Protein AF-A0A540WI00-F1 (afdb_monomer_lite)

Foldseek 3Di:
DDDDDDDDDDPPDPDDPPPDPPPDPPPLPVVLLVLLVVLVVLCVVPNLLRSLQSLLVSLVPDDQQVQVSLLSSLVSNLVSLLRSLQVLQVCQVVLNAADPVGHNLQNNLVSQLSSLLSHALNSLLSNLQSNLNNHALALGSHVNLVSLQVCLVVRVLSSQSNLQSVLQNNVVVVSVNVSVNSCVRYHRADNCALDHVPDFQLPFQEQPACFDPVSVSVCVVVVGQEYEFEWDADPVGAIGGDDPDPDDTHGPLNVLSNCNSRRGAYEYEYDPPVCVPPVPVLLVVLLVSLVSNLSSVRAQLSAEYADEPVSLLSNLVSCPVNSQAHEYEYEQDDAAQDLVSLVVCLVVQVSNPPYAYEYEYECVRDVPPALVSLCSNDDPRYAYEYEYDLQPPPQCDADPVSLVVSSVVCVVSPHGHHYHYDHRPVCVVVVVVVVVVVVPVVPPPPPPPDDDDDDDDDD

pLDDT: mean 83.49, std 20.42, range [25.48, 98.75]

Secondary structure (DSSP, 8-state):
--PPP-PPPS-------------------HHHHHHHHHHHHHHHHHHHHHHHHHHHHHHHTS-TT-HHHHHHHHHHHHHHHHHHHHHHHHHHHTT-PPBTTB-HHHHHHHHHHHHHTT--HHHHHHHHHHHHHHS-S-S--THHHHHHHHHHHH-HHHHHHHHHHHHHHHHHTT-HHHHHHHTTT-PPP-TT-SS-TT--GGG--EETTTTBHHHHHHHHHTT-SEEEEEEEE-TTSSEEE-SS-SSPBPBHHHHHHHHHHHT-EEEEEE--GGGTT-HHHHHHHHHHHHHHHHHHT--GGGEEEEE-TTTHHHHHHHHTTS-TT-EEEEEPPSS---HHHHHHHHHHHHHTTTS-EEEEEEHHHHTT--HHHHHHT-BTTEEEEEE--TT-SS-S--SHHHHHHHHHHHHHTT--S-EE----HHHHHHHHHHHHHHSSSSSSSSSSSSS--------

Structure (mmCIF, N/CA/C/O backbone):
data_AF-A0A540WI00-F1
#
_entry.id   AF-A0A540WI00-F1
#
loop_
_atom_site.group_PDB
_atom_site.id
_atom_site.type_symbol
_atom_site.label_atom_id
_atom_site.label_alt_id
_atom_site.label_comp_id
_atom_site.label_asym_id
_atom_site.label_entity_id
_atom_site.label_seq_id
_atom_site.pdbx_PDB_ins_code
_atom_site.Cartn_x
_atom_site.Cartn_y
_atom_site.Cartn_z
_atom_site.occupancy
_atom_site.B_iso_or_equiv
_atom_site.auth_seq_id
_atom_site.auth_comp_id
_atom_site.auth_asym_id
_atom_site.auth_atom_id
_atom_site.pdbx_PDB_model_num
ATOM 1 N N . MET A 1 1 ? -63.192 1.403 -39.084 1.00 46.97 1 MET A N 1
ATOM 2 C CA . MET A 1 1 ? -63.214 0.588 -37.853 1.00 46.97 1 MET A CA 1
ATOM 3 C C . MET A 1 1 ? -62.316 -0.616 -38.066 1.00 46.97 1 MET A C 1
ATOM 5 O O . MET A 1 1 ? -62.674 -1.455 -38.875 1.00 46.97 1 MET A O 1
ATOM 9 N N . GLN A 1 2 ? -61.159 -0.640 -37.407 1.00 38.47 2 GLN A N 1
ATOM 10 C CA . GLN A 1 2 ? -60.363 -1.809 -37.001 1.00 38.47 2 GLN A CA 1
ATOM 11 C C . GLN A 1 2 ? -59.087 -1.228 -36.376 1.00 38.47 2 GLN A C 1
ATOM 13 O O . GLN A 1 2 ? -58.386 -0.449 -37.016 1.00 38.47 2 GLN A O 1
ATOM 18 N N . GLY A 1 3 ? -58.907 -1.467 -35.076 1.00 36.22 3 GLY A N 1
ATOM 19 C CA . GLY A 1 3 ? -57.822 -0.899 -34.275 1.00 36.22 3 GLY A CA 1
ATOM 20 C C . GLY A 1 3 ? -56.477 -1.594 -34.520 1.00 36.22 3 GLY A C 1
ATOM 21 O O . GLY A 1 3 ? -56.452 -2.686 -35.087 1.00 36.22 3 GLY A O 1
ATOM 22 N N . PRO A 1 4 ? -55.362 -0.976 -34.095 1.00 45.66 4 PRO A N 1
ATOM 23 C CA . PRO A 1 4 ? -54.032 -1.530 -34.302 1.00 45.66 4 PRO A CA 1
ATOM 24 C C . PRO A 1 4 ? -53.764 -2.706 -33.354 1.00 45.66 4 PRO A C 1
ATOM 26 O O . PRO A 1 4 ? -53.904 -2.608 -32.135 1.00 45.66 4 PRO A O 1
ATOM 29 N N . THR A 1 5 ? -53.375 -3.829 -33.948 1.00 42.53 5 THR A N 1
ATOM 30 C CA . THR A 1 5 ? -52.966 -5.072 -33.295 1.00 42.53 5 THR A CA 1
ATOM 31 C C . THR A 1 5 ? -51.516 -5.011 -32.815 1.00 42.53 5 THR A C 1
ATOM 33 O O . THR A 1 5 ? -50.623 -4.740 -33.611 1.00 42.53 5 THR A O 1
ATOM 36 N N . GLY A 1 6 ? -51.303 -5.380 -31.548 1.00 38.12 6 GLY A N 1
ATOM 37 C CA . GLY A 1 6 ? -50.107 -6.097 -31.087 1.00 38.12 6 GLY A CA 1
ATOM 38 C C . GLY A 1 6 ? -48.890 -5.255 -30.704 1.00 38.12 6 GLY A C 1
ATOM 39 O O . GLY A 1 6 ? -47.996 -5.044 -31.515 1.00 38.12 6 GLY A O 1
ATOM 40 N N . MET A 1 7 ? -48.808 -4.869 -29.427 1.00 36.50 7 MET A N 1
ATOM 41 C CA . MET A 1 7 ? -47.529 -4.560 -28.777 1.00 36.50 7 MET A CA 1
ATOM 42 C C . MET A 1 7 ? -46.694 -5.848 -28.615 1.00 36.50 7 MET A C 1
ATOM 44 O O . MET A 1 7 ? -47.276 -6.878 -28.268 1.00 36.50 7 MET A O 1
ATOM 48 N N . PRO A 1 8 ? -45.359 -5.816 -28.796 1.00 39.31 8 PRO A N 1
ATOM 49 C CA . PRO A 1 8 ? -44.499 -6.963 -28.517 1.00 39.31 8 PRO A CA 1
ATOM 50 C C . PRO A 1 8 ? -44.425 -7.239 -27.012 1.00 39.31 8 PRO A C 1
ATOM 52 O O . PRO A 1 8 ? -44.138 -6.346 -26.211 1.00 39.31 8 PRO A O 1
ATOM 55 N N . THR A 1 9 ? -44.695 -8.484 -26.631 1.00 38.28 9 THR A N 1
ATOM 56 C CA . THR A 1 9 ? -44.561 -8.994 -25.265 1.00 38.28 9 THR A CA 1
ATOM 57 C C . THR A 1 9 ? -43.098 -9.202 -24.885 1.00 38.28 9 THR A C 1
ATOM 59 O O . THR A 1 9 ? -42.236 -9.503 -25.705 1.00 38.28 9 THR A O 1
ATOM 62 N N . ARG A 1 10 ? -42.837 -9.009 -23.597 1.00 37.47 10 ARG A N 1
ATOM 63 C CA . ARG A 1 10 ? -41.542 -8.804 -22.951 1.00 37.47 10 ARG A CA 1
ATOM 64 C C . ARG A 1 10 ? -40.787 -10.117 -22.671 1.00 37.47 10 ARG A C 1
ATOM 66 O O . ARG A 1 10 ? -40.321 -10.281 -21.555 1.00 37.47 10 ARG A O 1
ATOM 73 N N . ASP A 1 11 ? -40.666 -11.011 -23.656 1.00 35.88 11 ASP A N 1
ATOM 74 C CA . ASP A 1 11 ? -40.094 -12.364 -23.468 1.00 35.88 11 ASP A CA 1
ATOM 75 C C . ASP A 1 11 ? -39.203 -12.858 -24.634 1.00 35.88 11 ASP A C 1
ATOM 77 O O . ASP A 1 11 ? -39.211 -14.032 -24.990 1.00 35.88 11 ASP A O 1
ATOM 81 N N . GLU A 1 12 ? -38.368 -11.990 -25.212 1.00 35.84 12 GLU A N 1
ATOM 82 C CA . GLU A 1 12 ? -37.282 -12.411 -26.121 1.00 35.84 12 GLU A CA 1
ATOM 83 C C . GLU A 1 12 ? -35.923 -11.849 -25.680 1.00 35.84 12 GLU A C 1
ATOM 85 O O . GLU A 1 12 ? -35.265 -11.102 -26.389 1.00 35.84 12 GLU A O 1
ATOM 90 N N . PHE A 1 13 ? -35.496 -12.218 -24.472 1.00 31.72 13 PHE A N 1
ATOM 91 C CA . PHE A 1 13 ? -34.082 -12.244 -24.073 1.00 31.72 13 PHE A CA 1
ATOM 92 C C . PHE A 1 13 ? -33.863 -13.426 -23.120 1.00 31.72 13 PHE A C 1
ATOM 94 O O . PHE A 1 13 ? -33.485 -13.268 -21.963 1.00 31.72 13 PHE A O 1
ATOM 101 N N . VAL A 1 14 ? -34.115 -14.642 -23.608 1.00 30.47 14 VAL A N 1
ATOM 102 C CA . VAL A 1 14 ? -33.544 -15.844 -22.991 1.00 30.47 14 VAL A CA 1
ATOM 103 C C . VAL A 1 14 ? -32.175 -16.052 -23.626 1.00 30.47 14 VAL A C 1
ATOM 105 O O . VAL A 1 14 ? -32.020 -16.762 -24.617 1.00 30.47 14 VAL A O 1
ATOM 108 N N . THR A 1 15 ? -31.164 -15.383 -23.078 1.00 33.03 15 THR A N 1
ATOM 109 C CA . THR A 1 15 ? -29.785 -15.829 -23.259 1.00 33.03 15 THR A CA 1
ATOM 110 C C . THR A 1 15 ? -29.642 -17.175 -22.555 1.00 33.03 15 THR A C 1
ATOM 112 O O . THR A 1 15 ? -30.018 -17.344 -21.396 1.00 33.03 15 THR A O 1
ATOM 115 N N . ALA A 1 16 ? -29.143 -18.162 -23.296 1.00 29.83 16 ALA A N 1
ATOM 116 C CA . ALA A 1 16 ? -28.814 -19.481 -22.782 1.00 29.83 16 ALA A CA 1
ATOM 117 C C . ALA A 1 16 ? -27.985 -19.374 -21.484 1.00 29.83 16 ALA A C 1
ATOM 119 O O . ALA A 1 16 ? -27.128 -18.488 -21.396 1.00 29.83 16 ALA A O 1
ATOM 120 N N . PRO A 1 17 ? -28.175 -20.271 -20.496 1.00 32.41 17 PRO A N 1
ATOM 121 C CA . PRO A 1 17 ? -27.313 -20.317 -19.327 1.00 32.41 17 PRO A CA 1
ATOM 122 C C . PRO A 1 17 ? -25.920 -20.741 -19.792 1.00 32.41 17 PRO A C 1
ATOM 124 O O . PRO A 1 17 ? -25.625 -21.922 -19.989 1.00 32.41 17 PRO A O 1
ATOM 127 N N . GLY A 1 18 ? -25.060 -19.752 -20.017 1.00 30.23 18 GLY A N 1
ATOM 128 C CA . GLY A 1 18 ? -23.637 -19.976 -20.152 1.00 30.23 18 GLY A CA 1
ATOM 129 C C . GLY A 1 18 ? -23.166 -20.673 -18.885 1.00 30.23 18 GLY A C 1
ATOM 130 O O . GLY A 1 18 ? -23.400 -20.185 -17.780 1.00 30.23 18 GLY A O 1
ATOM 131 N N . LYS A 1 19 ? -22.516 -21.827 -19.049 1.00 33.41 19 LYS A N 1
ATOM 132 C CA . LYS A 1 19 ? -21.678 -22.435 -18.017 1.00 33.41 19 LYS A CA 1
ATOM 133 C C . LYS A 1 19 ? -20.563 -21.444 -17.674 1.00 33.41 19 LYS A C 1
ATOM 135 O O . LYS A 1 19 ? -19.465 -21.526 -18.216 1.00 33.41 19 LYS A O 1
ATOM 140 N N . GLY A 1 20 ? -20.862 -20.484 -16.805 1.00 33.16 20 GLY A N 1
ATOM 141 C CA . GLY A 1 20 ? -19.842 -19.808 -16.023 1.00 33.16 20 GLY A CA 1
ATOM 142 C C . GLY A 1 20 ? -19.121 -20.848 -15.164 1.00 33.16 20 GLY A C 1
ATOM 143 O O . GLY A 1 20 ? -19.687 -21.918 -14.903 1.00 33.16 20 GLY A O 1
ATOM 144 N N . PRO A 1 21 ? -17.872 -20.588 -14.746 1.00 32.50 21 PRO A N 1
ATOM 145 C CA . PRO A 1 21 ? -17.224 -21.441 -13.767 1.00 32.50 21 PRO A CA 1
ATOM 146 C C . PRO A 1 21 ? -18.174 -21.570 -12.580 1.00 32.50 21 PRO A C 1
ATOM 148 O O . PRO A 1 21 ? -18.643 -20.579 -12.025 1.00 32.50 21 PRO A O 1
ATOM 151 N N . ASN A 1 22 ? -18.514 -22.814 -12.274 1.00 31.47 22 ASN A N 1
ATOM 152 C CA . ASN A 1 22 ? -19.294 -23.193 -11.117 1.00 31.47 22 ASN A CA 1
ATOM 153 C C . ASN A 1 22 ? -18.442 -22.795 -9.903 1.00 31.47 22 ASN A C 1
ATOM 155 O O . ASN A 1 22 ? -17.573 -23.558 -9.483 1.00 31.47 22 ASN A O 1
ATOM 159 N N . ILE A 1 23 ? -18.590 -21.555 -9.427 1.00 33.53 23 ILE A N 1
ATOM 160 C CA . ILE A 1 23 ? -18.010 -21.124 -8.161 1.00 33.53 23 ILE A CA 1
ATOM 161 C C . ILE A 1 23 ? -18.810 -21.907 -7.133 1.00 33.53 23 ILE A C 1
ATOM 163 O O . ILE A 1 23 ? -19.952 -21.569 -6.819 1.00 33.53 23 ILE A O 1
ATOM 167 N N . LEU A 1 24 ? -18.243 -23.039 -6.716 1.00 32.25 24 LEU A N 1
ATOM 168 C CA . LEU A 1 24 ? -18.708 -23.787 -5.559 1.00 32.25 24 LEU A CA 1
ATOM 169 C C . LEU A 1 24 ? -18.968 -22.783 -4.423 1.00 32.25 24 LEU A C 1
ATOM 171 O O . LEU A 1 24 ? -18.258 -21.773 -4.358 1.00 32.25 24 LEU A O 1
ATOM 175 N N . PRO A 1 25 ? -19.957 -23.022 -3.542 1.00 39.66 25 PRO A N 1
ATOM 176 C CA . PRO A 1 25 ? -20.084 -22.235 -2.322 1.00 39.66 25 PRO A CA 1
ATOM 177 C C . PRO A 1 25 ? -18.690 -22.145 -1.710 1.00 39.66 25 PRO A C 1
ATOM 179 O O . PRO A 1 25 ? -18.067 -23.191 -1.524 1.00 39.66 25 PRO A O 1
ATOM 182 N N . LEU A 1 26 ? -18.164 -20.928 -1.518 1.00 43.06 26 LEU A N 1
ATOM 183 C CA . LEU A 1 26 ? -16.909 -20.750 -0.798 1.00 43.06 26 LEU A CA 1
ATOM 184 C C . LEU A 1 26 ? -17.046 -21.576 0.477 1.00 43.06 26 LEU A C 1
ATOM 186 O O . LEU A 1 26 ? -17.949 -21.299 1.270 1.00 43.06 26 LEU A O 1
ATOM 190 N N . ASP A 1 27 ? -16.218 -22.612 0.625 1.00 46.62 27 ASP A N 1
ATOM 191 C CA . ASP A 1 27 ? -16.088 -23.335 1.880 1.00 46.62 27 ASP A CA 1
ATOM 192 C C . ASP A 1 27 ? -15.774 -22.273 2.931 1.00 46.62 27 ASP A C 1
ATOM 194 O O . ASP A 1 27 ? -14.666 -21.738 2.981 1.00 46.62 27 ASP A O 1
ATOM 198 N N . ILE A 1 28 ? -16.792 -21.895 3.707 1.00 51.41 28 ILE A N 1
ATOM 199 C CA . ILE A 1 28 ? -16.649 -20.991 4.842 1.00 51.41 28 ILE A CA 1
ATOM 200 C C . ILE A 1 28 ? -15.613 -21.677 5.721 1.00 51.41 28 ILE A C 1
ATOM 202 O O . ILE A 1 28 ? -15.912 -22.777 6.195 1.00 51.41 28 ILE A O 1
ATOM 206 N N . PRO A 1 29 ? -14.409 -21.113 5.934 1.00 61.94 29 PRO A N 1
ATOM 207 C CA . PRO A 1 29 ? -13.392 -21.817 6.690 1.00 61.94 29 PRO A CA 1
ATOM 208 C C . PRO A 1 29 ? -13.970 -22.087 8.085 1.00 61.94 29 PRO A C 1
ATOM 210 O O . PRO A 1 29 ? -14.237 -21.118 8.806 1.00 61.94 29 PRO A O 1
ATOM 213 N N . PRO A 1 30 ? -14.166 -23.354 8.510 1.00 78.94 30 PRO A N 1
ATOM 214 C CA . PRO A 1 30 ? -14.727 -23.669 9.831 1.00 78.94 30 PRO A CA 1
ATOM 215 C C . PRO A 1 30 ? -13.966 -22.968 10.970 1.00 78.94 30 PRO A C 1
ATOM 217 O O . PRO A 1 30 ? -14.515 -22.645 12.023 1.00 78.94 30 PRO A O 1
ATOM 220 N N . LEU A 1 31 ? -12.696 -22.661 10.700 1.00 90.00 31 LEU A N 1
ATOM 221 C CA . LEU A 1 31 ? -11.796 -21.904 11.548 1.00 90.00 31 LEU A CA 1
ATOM 222 C C . LEU A 1 31 ? -12.263 -20.465 11.831 1.00 90.00 31 LEU A C 1
ATOM 224 O O . LEU A 1 31 ? -12.242 -20.048 12.985 1.00 90.00 31 LEU A O 1
ATOM 228 N N . ALA A 1 32 ? -12.706 -19.705 10.822 1.00 92.19 32 ALA A N 1
ATOM 229 C CA . ALA A 1 32 ? -13.109 -18.305 11.004 1.00 92.19 32 ALA A CA 1
ATOM 230 C C . ALA A 1 32 ? -14.346 -18.191 11.909 1.00 92.19 32 ALA A C 1
ATOM 232 O O . ALA A 1 32 ? -14.413 -17.313 12.768 1.00 92.19 32 ALA A O 1
ATOM 233 N N . GLN A 1 33 ? -15.289 -19.131 11.785 1.00 92.94 33 GLN A N 1
ATOM 234 C CA . GLN A 1 33 ? -16.465 -19.203 12.652 1.00 92.94 33 GLN A CA 1
ATOM 235 C C . GLN A 1 33 ? -16.086 -19.525 14.106 1.00 92.94 33 GLN A C 1
ATOM 237 O O . GLN A 1 33 ? -16.548 -18.856 15.031 1.00 92.94 33 GLN A O 1
ATOM 242 N N . GLN A 1 34 ? -15.212 -20.515 14.320 1.00 95.12 34 GLN A N 1
ATOM 243 C CA . GLN A 1 34 ? -14.706 -20.841 15.656 1.00 95.12 34 GLN A CA 1
ATOM 244 C C . GLN A 1 34 ? -13.971 -19.647 16.283 1.00 95.12 34 GLN A C 1
ATOM 246 O O . GLN A 1 34 ? -14.128 -19.357 17.468 1.00 95.12 34 GLN A O 1
ATOM 251 N N . HIS A 1 35 ? -13.170 -18.941 15.492 1.00 97.38 35 HIS A N 1
ATOM 252 C CA . HIS A 1 35 ? -12.405 -17.782 15.933 1.00 97.38 35 HIS A CA 1
ATOM 253 C C . HIS A 1 35 ? -13.292 -16.571 16.246 1.00 97.38 35 HIS A C 1
ATOM 255 O O . HIS A 1 35 ? -13.077 -15.922 17.268 1.00 97.38 35 HIS A O 1
ATOM 261 N N . ALA A 1 36 ? -14.352 -16.330 15.472 1.00 97.94 36 ALA A N 1
ATOM 262 C CA . ALA A 1 36 ? -15.355 -15.317 15.801 1.00 97.94 36 ALA A CA 1
ATOM 263 C C . ALA A 1 36 ? -16.043 -15.605 17.149 1.00 97.94 36 ALA A C 1
ATOM 265 O O . ALA A 1 36 ? -16.245 -14.692 17.953 1.00 97.94 36 ALA A O 1
ATOM 266 N N . GLN A 1 37 ? -16.322 -16.880 17.454 1.00 97.94 37 GLN A N 1
ATOM 267 C CA . GLN A 1 37 ? -16.851 -17.268 18.764 1.00 97.94 37 GLN A CA 1
ATOM 268 C C . GLN A 1 37 ? -15.859 -16.949 19.893 1.00 97.94 37 GLN A C 1
ATOM 270 O O . GLN A 1 37 ? -16.265 -16.397 20.912 1.00 97.94 37 GLN A O 1
ATOM 275 N N . GLN A 1 38 ? -14.559 -17.202 19.705 1.00 98.38 38 GLN A N 1
ATOM 276 C CA . GLN A 1 38 ? -13.539 -16.838 20.701 1.00 98.38 38 GLN A CA 1
ATOM 277 C C . GLN A 1 38 ? -13.487 -15.326 20.961 1.00 98.38 38 GLN A C 1
ATOM 279 O O . GLN A 1 38 ? -13.306 -14.909 22.105 1.00 98.38 38 GLN A O 1
ATOM 284 N N . VAL A 1 39 ? -13.667 -14.496 19.928 1.00 98.62 39 VAL A N 1
ATOM 285 C CA . VAL A 1 39 ? -13.737 -13.036 20.097 1.00 98.62 39 VAL A CA 1
ATOM 286 C C . VAL A 1 39 ? -14.992 -12.629 20.875 1.00 98.62 39 VAL A C 1
ATOM 288 O O . VAL A 1 39 ? -14.917 -11.789 21.774 1.00 98.62 39 VAL A O 1
ATOM 291 N N . SER A 1 40 ? -16.133 -13.261 20.590 1.00 98.56 40 SER A N 1
ATOM 292 C CA . SER A 1 40 ? -17.374 -13.056 21.347 1.00 98.56 40 SER A CA 1
ATOM 293 C C . SER A 1 40 ? -17.216 -13.434 22.826 1.00 98.56 40 SER A C 1
ATOM 295 O O . SER A 1 40 ? -17.630 -12.691 23.717 1.00 98.56 40 SER A O 1
ATOM 297 N N . ASP A 1 41 ? -16.563 -14.559 23.114 1.00 98.56 41 ASP A N 1
ATOM 298 C CA . ASP A 1 41 ? -16.288 -15.030 24.476 1.00 98.56 41 ASP A CA 1
ATOM 299 C C . ASP A 1 41 ? -15.350 -14.071 25.224 1.00 98.56 41 ASP A C 1
ATOM 301 O O . ASP A 1 41 ? -15.576 -13.747 26.396 1.00 98.56 41 ASP A O 1
ATOM 305 N N . ALA A 1 42 ? -14.334 -13.550 24.531 1.00 98.62 42 ALA A N 1
ATOM 306 C CA . ALA A 1 42 ? -13.440 -12.532 25.068 1.00 98.62 42 ALA A CA 1
ATOM 307 C C . ALA A 1 42 ? -14.194 -11.230 25.396 1.00 98.62 42 ALA A C 1
ATOM 309 O O . ALA A 1 42 ? -13.984 -10.659 26.467 1.00 98.62 42 ALA A O 1
ATOM 310 N N . TYR A 1 43 ? -15.140 -10.798 24.551 1.00 98.62 43 TYR A N 1
ATOM 311 C CA . TYR A 1 43 ? -15.992 -9.643 24.861 1.00 98.62 43 TYR A CA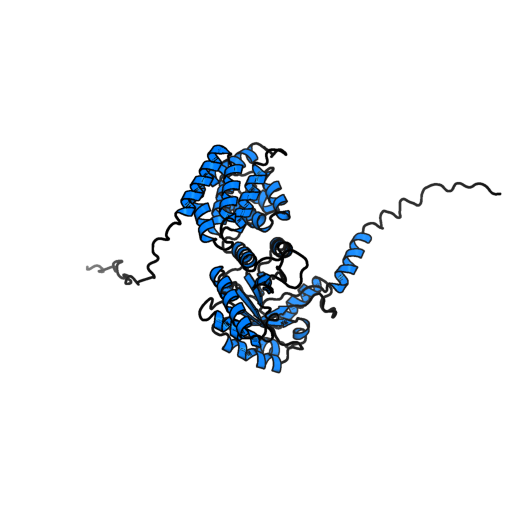 1
ATOM 312 C C . TYR A 1 43 ? -16.825 -9.862 26.128 1.00 98.62 43 TYR A C 1
ATOM 314 O O . TYR A 1 43 ? -16.858 -9.007 27.011 1.00 98.62 43 TYR A O 1
ATOM 322 N N . ARG A 1 44 ? -17.455 -11.035 26.265 1.00 98.38 44 ARG A N 1
ATOM 323 C CA . ARG A 1 44 ? -18.292 -11.362 27.433 1.00 98.38 44 ARG A CA 1
ATOM 324 C C . ARG A 1 44 ? -17.523 -11.350 28.754 1.00 98.38 44 ARG A C 1
ATOM 326 O O . ARG A 1 44 ? -18.119 -11.106 29.799 1.00 98.38 44 ARG A O 1
ATOM 333 N N . THR A 1 45 ? -16.223 -11.625 28.717 1.00 96.88 45 THR A N 1
ATOM 334 C CA . THR A 1 45 ? -15.382 -11.742 29.917 1.00 96.88 45 THR A CA 1
ATOM 335 C C . THR A 1 45 ? -14.589 -10.477 30.233 1.00 96.88 45 THR A C 1
ATOM 337 O O . THR A 1 45 ? -14.386 -10.177 31.408 1.00 96.88 45 THR A O 1
ATOM 340 N N . GLY A 1 46 ? -14.156 -9.723 29.219 1.00 96.56 46 GLY A N 1
ATOM 341 C CA . GLY A 1 46 ? -13.267 -8.571 29.397 1.00 96.56 46 GLY A CA 1
ATOM 342 C C . GLY A 1 46 ? -13.622 -7.325 28.582 1.00 96.56 46 GLY A C 1
ATOM 343 O O . GLY A 1 46 ? -12.808 -6.402 28.520 1.00 96.56 46 GLY A O 1
ATOM 344 N N . GLY A 1 47 ? -14.807 -7.280 27.966 1.00 97.81 47 GLY A N 1
ATOM 345 C CA . GLY A 1 47 ? -15.317 -6.127 27.220 1.00 97.81 47 GLY A CA 1
ATOM 346 C C . GLY A 1 47 ? -14.537 -5.817 25.941 1.00 97.81 47 GLY A C 1
ATOM 347 O O . GLY A 1 47 ? -13.865 -6.684 25.368 1.00 97.81 47 GLY A O 1
ATOM 348 N N . ALA A 1 48 ? -14.619 -4.559 25.494 1.00 97.94 48 ALA A N 1
ATOM 349 C CA . ALA A 1 48 ? -14.041 -4.110 24.227 1.00 97.94 48 ALA A CA 1
ATOM 350 C C . ALA A 1 48 ? -12.547 -4.437 24.066 1.00 97.94 48 ALA A C 1
ATOM 352 O O . ALA A 1 48 ? -12.125 -4.951 23.025 1.00 97.94 48 ALA A O 1
ATOM 353 N N . LYS A 1 49 ? -11.755 -4.202 25.118 1.00 97.56 49 LYS A N 1
ATOM 354 C CA . LYS A 1 49 ? -10.311 -4.458 25.107 1.00 97.56 49 LYS A CA 1
ATOM 355 C C . LYS A 1 49 ? -9.998 -5.935 24.857 1.00 97.56 49 LYS A C 1
ATOM 357 O O . LYS A 1 49 ? -9.208 -6.251 23.977 1.00 97.56 49 LYS A O 1
ATOM 362 N N . ALA A 1 50 ? -10.623 -6.844 25.606 1.00 98.19 50 ALA A N 1
ATOM 363 C CA . ALA A 1 50 ? -10.343 -8.273 25.470 1.00 98.19 50 ALA A CA 1
ATOM 364 C C . ALA A 1 50 ? -10.762 -8.815 24.094 1.00 98.19 50 ALA A C 1
ATOM 366 O O . ALA A 1 50 ? -10.019 -9.584 23.487 1.00 98.19 50 ALA A O 1
ATOM 367 N N . ALA A 1 51 ? -11.913 -8.377 23.576 1.00 98.69 51 ALA A N 1
ATOM 368 C CA . ALA A 1 51 ? -12.399 -8.789 22.261 1.00 98.69 51 ALA A CA 1
ATOM 369 C C . ALA A 1 51 ? -11.448 -8.375 21.130 1.00 98.69 51 ALA A C 1
ATOM 371 O O . ALA A 1 51 ? -11.071 -9.190 20.290 1.00 98.69 51 ALA A O 1
ATOM 372 N N . THR A 1 52 ? -11.029 -7.110 21.124 1.00 98.56 52 THR A N 1
ATOM 373 C CA . THR A 1 52 ? -10.152 -6.565 20.080 1.00 98.56 52 THR A CA 1
ATOM 374 C C . THR A 1 52 ? -8.739 -7.136 20.158 1.00 98.56 52 THR A C 1
ATOM 376 O O . THR A 1 52 ? -8.193 -7.507 19.122 1.00 98.56 52 THR A O 1
ATOM 379 N N . THR A 1 53 ? -8.181 -7.319 21.363 1.00 98.31 53 THR A N 1
ATOM 380 C CA . THR A 1 53 ? -6.912 -8.049 21.550 1.00 98.31 53 THR A CA 1
ATOM 381 C C . THR A 1 53 ? -7.019 -9.474 21.011 1.00 98.31 53 THR A C 1
ATOM 383 O O . THR A 1 53 ? -6.157 -9.906 20.250 1.00 98.31 53 THR A O 1
ATOM 386 N N . LYS A 1 54 ? -8.110 -10.191 21.316 1.00 98.62 54 LYS A N 1
ATOM 387 C CA . LYS A 1 54 ? -8.292 -11.555 20.812 1.00 98.62 54 LYS A CA 1
ATOM 388 C C . LYS A 1 54 ? -8.399 -11.600 19.288 1.00 98.62 54 LYS A C 1
ATOM 390 O O . LYS A 1 54 ? -7.814 -12.480 18.661 1.00 98.62 54 LYS A O 1
ATOM 395 N N . LEU A 1 55 ? -9.113 -10.649 18.685 1.00 98.50 55 LEU A N 1
ATOM 396 C CA . LEU A 1 55 ? -9.202 -10.528 17.230 1.00 98.50 55 LEU A CA 1
ATOM 397 C C . LEU A 1 55 ? -7.817 -10.299 16.606 1.00 98.50 55 LEU A C 1
ATOM 399 O O . LEU A 1 55 ? -7.462 -10.985 15.650 1.00 98.50 55 LEU A O 1
ATOM 403 N N . GLN A 1 56 ? -7.016 -9.394 17.176 1.00 97.88 56 GLN A N 1
ATOM 404 C CA . GLN A 1 56 ? -5.645 -9.137 16.733 1.00 97.88 56 GLN A CA 1
ATOM 405 C C . GLN A 1 56 ? -4.766 -10.391 16.818 1.00 97.88 56 GLN A C 1
ATOM 407 O O . GLN A 1 56 ? -4.113 -10.726 15.832 1.00 97.88 56 GLN A O 1
ATOM 412 N N . GLU A 1 57 ? -4.769 -11.105 17.948 1.00 97.56 57 GLU A N 1
ATOM 413 C CA . GLU A 1 57 ? -3.999 -12.348 18.125 1.00 97.56 57 GLU A CA 1
ATOM 414 C C . GLU A 1 57 ? -4.326 -13.380 17.037 1.00 97.56 57 GLU A C 1
ATOM 416 O O . GLU A 1 57 ? -3.432 -13.977 16.437 1.00 97.56 57 GLU A O 1
ATOM 421 N N . LEU A 1 58 ? -5.618 -13.575 16.758 1.00 96.62 58 LEU A N 1
ATOM 422 C CA . LEU A 1 58 ? -6.095 -14.553 15.779 1.00 96.62 58 LEU A CA 1
ATOM 423 C C . LEU A 1 58 ? -5.710 -14.179 14.344 1.00 96.62 58 LEU A C 1
ATOM 425 O O . LEU A 1 58 ? -5.427 -15.069 13.542 1.00 96.62 58 LEU A O 1
ATOM 429 N N . VAL A 1 59 ? -5.687 -12.882 14.028 1.00 94.75 59 VAL A N 1
ATOM 430 C CA . VAL A 1 59 ? -5.232 -12.354 12.734 1.00 94.75 59 VAL A CA 1
ATOM 431 C C . VAL A 1 59 ? -3.714 -12.477 12.590 1.00 94.75 59 VAL A C 1
ATOM 433 O O . VAL A 1 59 ? -3.231 -12.914 11.547 1.00 94.75 59 VAL A O 1
ATOM 436 N N . GLN A 1 60 ? -2.951 -12.149 13.635 1.00 91.81 60 GLN A N 1
ATOM 437 C CA . GLN A 1 60 ? -1.486 -12.241 13.633 1.00 91.81 60 GLN A CA 1
ATOM 438 C C . GLN A 1 60 ? -0.980 -13.684 13.554 1.00 91.81 60 GLN A C 1
ATOM 440 O O . GLN A 1 60 ? 0.097 -13.920 13.012 1.00 91.81 60 GLN A O 1
ATOM 445 N N . ALA A 1 61 ? -1.763 -14.649 14.042 1.00 91.00 61 ALA A N 1
ATOM 446 C CA . ALA A 1 61 ? -1.453 -16.069 13.921 1.00 91.00 61 ALA A CA 1
ATOM 447 C C . ALA A 1 61 ? -1.571 -16.613 12.481 1.00 91.00 61 ALA A C 1
ATOM 449 O O . ALA A 1 61 ? -1.123 -17.731 12.229 1.00 91.00 61 ALA A O 1
ATOM 450 N N . GLN A 1 62 ? -2.165 -15.862 11.543 1.00 87.94 62 GLN A N 1
ATOM 451 C CA . GLN A 1 62 ? -2.294 -16.282 10.145 1.00 87.94 62 GLN A CA 1
ATOM 452 C C . GLN A 1 62 ? -1.154 -15.765 9.252 1.00 87.94 62 GLN A C 1
ATOM 454 O O . GLN A 1 62 ? -0.579 -14.702 9.529 1.00 87.94 62 GLN A O 1
ATOM 459 N N . PRO A 1 63 ? -0.864 -16.449 8.125 1.00 81.38 63 PRO A N 1
ATOM 460 C CA . PRO A 1 63 ? 0.073 -15.964 7.113 1.00 81.38 63 PRO A CA 1
ATOM 461 C C . PRO A 1 63 ? -0.237 -14.535 6.641 1.00 81.38 63 PRO A C 1
ATOM 463 O O . PRO A 1 63 ? -1.402 -14.155 6.510 1.00 81.38 63 PRO A O 1
ATOM 466 N N . ALA A 1 64 ? 0.812 -13.751 6.350 1.00 71.56 64 ALA A N 1
ATOM 467 C CA . ALA A 1 64 ? 0.736 -12.319 6.021 1.00 71.56 64 ALA A CA 1
ATOM 468 C C . ALA A 1 64 ? -0.333 -11.960 4.972 1.00 71.56 64 ALA A C 1
ATOM 470 O O . ALA A 1 64 ? -1.025 -10.952 5.106 1.00 71.56 64 ALA A O 1
ATOM 471 N N . LEU A 1 65 ? -0.481 -12.814 3.958 1.00 69.38 65 LEU A N 1
ATOM 472 C CA . LEU A 1 65 ? -1.296 -12.573 2.769 1.00 69.38 65 LEU A CA 1
ATOM 473 C C . LEU A 1 65 ? -2.708 -13.179 2.823 1.00 69.38 65 LEU A C 1
ATOM 475 O O . LEU A 1 65 ? -3.443 -13.056 1.842 1.00 69.38 65 LEU A O 1
ATOM 479 N N . ASP A 1 66 ? -3.127 -13.784 3.941 1.00 82.62 66 ASP A N 1
ATOM 480 C CA . ASP A 1 66 ? -4.462 -14.392 4.060 1.00 82.62 66 ASP A CA 1
ATOM 481 C C . ASP A 1 66 ? -5.570 -13.358 4.350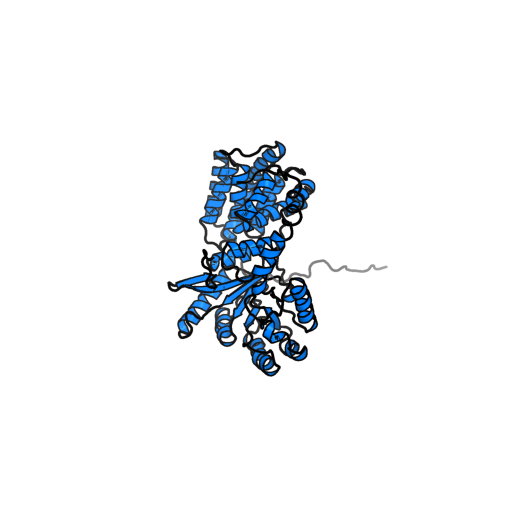 1.00 82.62 66 ASP A C 1
ATOM 483 O O . ASP A 1 66 ? -6.279 -13.388 5.356 1.00 82.62 66 ASP A O 1
ATOM 487 N N . THR A 1 67 ? -5.704 -12.385 3.448 1.00 82.50 67 THR A N 1
ATOM 488 C CA . THR A 1 67 ? -6.707 -11.315 3.531 1.00 82.50 67 THR A CA 1
ATOM 489 C C . THR A 1 67 ? -8.137 -11.866 3.504 1.00 82.50 67 THR A C 1
ATOM 491 O O . THR A 1 67 ? -9.031 -11.286 4.117 1.00 82.50 67 THR A O 1
ATOM 494 N N . ALA A 1 68 ? -8.360 -12.978 2.794 1.00 85.19 68 ALA A N 1
ATOM 495 C CA . ALA A 1 68 ? -9.675 -13.597 2.663 1.00 85.19 68 ALA A CA 1
ATOM 496 C C . ALA A 1 68 ? -10.169 -14.120 4.014 1.00 85.19 68 ALA A C 1
ATOM 498 O O . ALA A 1 68 ? -11.276 -13.783 4.434 1.00 85.19 68 ALA A O 1
ATOM 499 N N . TYR A 1 69 ? -9.319 -14.857 4.735 1.00 91.69 69 TYR A N 1
ATOM 500 C CA . TYR A 1 69 ? -9.622 -15.273 6.096 1.00 91.69 69 TYR A CA 1
ATOM 501 C C . TYR A 1 69 ? -9.861 -14.072 7.022 1.00 91.69 69 TYR A C 1
ATOM 503 O O . TYR A 1 69 ? -10.814 -14.085 7.799 1.00 91.69 69 TYR A O 1
ATOM 511 N N . VAL A 1 70 ? -9.024 -13.027 6.952 1.00 92.94 70 VAL A N 1
ATOM 512 C CA . VAL A 1 70 ? -9.149 -11.860 7.846 1.00 92.94 70 VAL A CA 1
ATOM 513 C C . VAL A 1 70 ? -10.478 -11.137 7.624 1.00 92.94 70 VAL A C 1
ATOM 515 O O . VAL A 1 70 ? -11.180 -10.849 8.593 1.00 92.94 70 VAL A O 1
ATOM 518 N N . ASN A 1 71 ? -10.862 -10.891 6.368 1.00 92.00 71 ASN A N 1
ATOM 519 C CA . ASN A 1 71 ? -12.153 -10.284 6.037 1.00 92.00 71 ASN A CA 1
ATOM 520 C C . ASN A 1 71 ? -13.319 -11.141 6.533 1.00 92.00 71 ASN A C 1
ATOM 522 O O . ASN A 1 71 ? -14.258 -10.615 7.127 1.00 92.00 71 ASN A O 1
ATOM 526 N N . GLU A 1 72 ? -13.241 -12.457 6.338 1.00 93.44 72 GLU A N 1
ATOM 527 C CA . GLU A 1 72 ? -14.286 -13.377 6.775 1.00 93.44 72 GLU A CA 1
ATOM 528 C C . GLU A 1 72 ? -14.410 -13.425 8.304 1.00 93.44 72 GLU A C 1
ATOM 530 O O . GLU A 1 72 ? -15.517 -13.379 8.843 1.00 93.44 72 GLU A O 1
ATOM 535 N N . LEU A 1 73 ? -13.286 -13.434 9.025 1.00 96.88 73 LEU A N 1
ATOM 536 C CA . LEU A 1 73 ? -13.272 -13.353 10.483 1.00 96.88 73 LEU A CA 1
ATOM 537 C C . LEU A 1 73 ? -13.899 -12.042 10.974 1.00 96.88 73 LEU A C 1
ATOM 539 O O . LEU A 1 73 ? -14.734 -12.074 11.879 1.00 96.88 73 LEU A O 1
ATOM 543 N N . ILE A 1 74 ? -13.538 -10.900 10.379 1.00 97.56 74 ILE A N 1
ATOM 544 C CA . ILE A 1 74 ? -14.133 -9.594 10.706 1.00 97.56 74 ILE A CA 1
ATOM 545 C C . ILE A 1 74 ? -15.646 -9.634 10.464 1.00 97.56 74 ILE A C 1
ATOM 547 O O . ILE A 1 74 ? -16.416 -9.286 11.359 1.00 97.56 74 ILE A O 1
ATOM 551 N N . ARG A 1 75 ? -16.079 -10.144 9.304 1.00 95.56 75 ARG A N 1
ATOM 552 C CA . ARG A 1 75 ? -17.495 -10.281 8.936 1.00 95.56 75 ARG A CA 1
ATOM 553 C C . ARG A 1 75 ? -18.273 -11.119 9.952 1.00 95.56 75 ARG A C 1
ATOM 555 O O . ARG A 1 75 ? -19.349 -10.715 10.386 1.00 95.56 75 ARG A O 1
ATOM 562 N N . MET A 1 76 ? -17.731 -12.266 10.361 1.00 96.75 76 MET A N 1
ATOM 563 C CA . MET A 1 76 ? -18.351 -13.138 11.367 1.00 96.75 76 MET A CA 1
ATOM 564 C C . MET A 1 76 ? -18.343 -12.517 12.774 1.00 96.75 76 MET A C 1
ATOM 566 O O . MET A 1 76 ? -19.237 -12.781 13.576 1.00 96.75 76 MET A O 1
ATOM 570 N N . THR A 1 77 ? -17.366 -11.659 13.069 1.00 98.06 77 THR A N 1
ATOM 571 C CA . THR A 1 77 ? -17.219 -10.962 14.359 1.00 98.06 77 THR A CA 1
ATOM 572 C C . THR A 1 77 ? -18.032 -9.659 14.420 1.00 98.06 77 THR A C 1
ATOM 574 O O . THR A 1 77 ? -18.075 -9.001 15.462 1.00 98.06 77 THR A O 1
ATOM 577 N N . GLN A 1 78 ? -18.733 -9.283 13.344 1.00 97.94 78 GLN A N 1
ATOM 578 C CA . GLN A 1 78 ? -19.422 -7.993 13.240 1.00 97.94 78 GLN A CA 1
ATOM 579 C C . GLN A 1 78 ? -20.371 -7.674 14.410 1.00 97.94 78 GLN A C 1
ATOM 581 O O . GLN A 1 78 ? -20.312 -6.545 14.903 1.00 97.94 78 GLN A O 1
ATOM 586 N N . PRO A 1 79 ? -21.191 -8.612 14.934 1.00 98.38 79 PRO A N 1
ATOM 587 C CA . PRO A 1 79 ? -22.037 -8.323 16.094 1.00 98.38 79 PRO A CA 1
ATOM 588 C C . PRO A 1 79 ? -21.237 -7.925 17.343 1.00 98.38 79 PRO A C 1
ATOM 590 O O . PRO A 1 79 ? -21.661 -7.059 18.106 1.00 98.38 79 PRO A O 1
ATOM 593 N N . THR A 1 80 ? -20.062 -8.526 17.554 1.00 98.75 80 THR A N 1
ATOM 594 C CA . THR A 1 80 ? -19.166 -8.169 18.661 1.00 98.75 80 THR A CA 1
ATOM 595 C C . THR A 1 80 ? -18.458 -6.842 18.396 1.00 98.75 80 THR A C 1
ATOM 597 O O . THR A 1 80 ? -18.363 -6.020 19.303 1.00 98.75 80 THR A O 1
ATOM 600 N N . LEU A 1 81 ? -18.028 -6.574 17.159 1.00 98.62 81 LEU A N 1
ATOM 601 C CA . LEU A 1 81 ? -17.437 -5.281 16.787 1.00 98.62 81 LEU A CA 1
ATOM 602 C C . LEU A 1 81 ? -18.423 -4.117 16.966 1.00 98.62 81 LEU A C 1
ATOM 604 O O . LEU A 1 81 ? -18.026 -3.050 17.422 1.00 98.62 81 LEU A O 1
ATOM 608 N N . GLN A 1 82 ? -19.713 -4.318 16.691 1.00 98.50 82 GLN A N 1
ATOM 609 C CA . GLN A 1 82 ? -20.751 -3.319 16.975 1.00 98.50 82 GLN A CA 1
ATOM 610 C C . GLN A 1 82 ? -20.859 -3.009 18.476 1.00 98.50 82 GLN A C 1
ATOM 612 O O . GLN A 1 82 ? -21.008 -1.848 18.856 1.00 98.50 82 GLN A O 1
ATOM 617 N N . GLN A 1 83 ? -20.740 -4.023 19.340 1.00 98.62 83 GLN A N 1
ATOM 618 C CA . GLN A 1 83 ? -20.734 -3.830 20.796 1.00 98.62 83 GLN A CA 1
ATOM 619 C C . GLN A 1 83 ? -19.470 -3.099 21.266 1.00 98.62 83 GLN A C 1
ATOM 621 O O . GLN A 1 83 ? -19.563 -2.185 22.084 1.00 98.62 83 GLN A O 1
ATOM 626 N N . VAL A 1 84 ? -18.306 -3.433 20.696 1.00 98.69 84 VAL A N 1
ATOM 627 C CA . VAL A 1 84 ? -17.047 -2.695 20.902 1.00 98.69 84 VAL A CA 1
ATOM 628 C C . VAL A 1 84 ? -17.224 -1.221 20.524 1.00 98.69 84 VAL A C 1
ATOM 630 O O . VAL A 1 84 ? -16.923 -0.342 21.329 1.00 98.69 84 VAL A O 1
ATOM 633 N N . GLY A 1 85 ? -17.750 -0.942 19.328 1.00 98.31 85 GLY A N 1
ATOM 634 C CA . GLY A 1 85 ? -18.000 0.417 18.852 1.00 98.31 85 GLY A CA 1
ATOM 635 C C . GLY A 1 85 ? -18.942 1.192 19.772 1.00 98.31 85 GLY A C 1
ATOM 636 O O . GLY A 1 85 ? -18.640 2.322 20.151 1.00 98.31 85 GLY A O 1
ATOM 637 N N . ALA A 1 86 ? -20.045 0.573 20.200 1.00 98.44 86 ALA A N 1
ATOM 638 C CA . ALA A 1 86 ? -20.983 1.173 21.147 1.00 98.44 86 ALA A CA 1
ATOM 639 C C . ALA A 1 86 ? -20.328 1.479 22.507 1.00 98.44 86 ALA A C 1
ATOM 641 O O . ALA A 1 86 ? -20.544 2.554 23.068 1.00 98.44 86 ALA A O 1
ATOM 642 N N . GLU A 1 87 ? -19.498 0.574 23.032 1.00 98.12 87 GLU A N 1
ATOM 643 C CA . GLU A 1 87 ? -18.771 0.784 24.288 1.00 98.12 87 GLU A CA 1
ATOM 644 C C . GLU A 1 87 ? -17.799 1.969 24.187 1.00 98.12 87 GLU A C 1
ATOM 646 O O . GLU A 1 87 ? -17.798 2.840 25.063 1.00 98.12 87 GLU A O 1
ATOM 651 N N . LEU A 1 88 ? -17.021 2.052 23.102 1.00 98.00 88 LEU A N 1
ATOM 652 C CA . LEU A 1 88 ? -16.125 3.182 22.846 1.00 98.00 88 LEU A CA 1
ATOM 653 C C . LEU A 1 88 ? -16.909 4.492 22.665 1.00 98.00 88 LEU A C 1
ATOM 655 O O . LEU A 1 88 ? -16.552 5.508 23.259 1.00 98.00 88 LEU A O 1
ATOM 659 N N . GLY A 1 89 ? -18.032 4.467 21.948 1.00 97.50 89 GLY A N 1
ATOM 660 C CA . GLY A 1 89 ? -18.915 5.622 21.776 1.00 97.50 89 GLY A CA 1
ATOM 661 C C . GLY A 1 89 ? -19.525 6.147 23.080 1.00 97.50 89 GLY A C 1
ATOM 662 O O . GLY A 1 89 ? -19.619 7.362 23.285 1.00 97.50 89 GLY A O 1
ATOM 663 N N . VAL A 1 90 ? -19.880 5.256 24.012 1.00 97.38 90 VAL A N 1
ATOM 664 C CA . VAL A 1 90 ? -20.315 5.639 25.366 1.00 97.38 90 VAL A CA 1
ATOM 665 C C . VAL A 1 90 ? -19.184 6.317 26.135 1.00 97.38 90 VAL A C 1
ATOM 667 O O . VAL A 1 90 ? -19.449 7.262 26.877 1.00 97.38 90 VAL A O 1
ATOM 670 N N . ARG A 1 91 ? -17.934 5.863 25.974 1.00 96.44 91 ARG A N 1
ATOM 671 C CA . ARG A 1 91 ? -16.777 6.509 26.612 1.00 96.44 91 ARG A CA 1
ATOM 672 C C . ARG A 1 91 ? -16.560 7.920 26.076 1.00 96.44 91 ARG A C 1
ATOM 674 O O . ARG A 1 91 ? -16.407 8.823 26.889 1.00 96.44 91 ARG A O 1
ATOM 681 N N . VAL A 1 92 ? -16.648 8.116 24.758 1.00 96.44 92 VAL A N 1
ATOM 682 C CA . VAL A 1 92 ? -16.606 9.451 24.135 1.00 96.44 92 VAL A CA 1
ATOM 683 C C . VAL A 1 92 ? -17.726 10.338 24.678 1.00 96.44 92 VAL A C 1
ATOM 685 O O . VAL A 1 92 ? -17.478 11.435 25.159 1.00 96.44 92 VAL A O 1
ATOM 688 N N . SER A 1 93 ? -18.964 9.836 24.696 1.00 95.06 93 SER A N 1
ATOM 689 C CA . SER A 1 93 ? -20.133 10.614 25.138 1.00 95.06 93 SER A CA 1
ATOM 690 C C . SER A 1 93 ? -20.107 10.986 26.627 1.00 95.06 93 SER A C 1
ATOM 692 O O . SER A 1 93 ? -20.823 11.892 27.046 1.00 95.06 93 SER A O 1
ATOM 694 N N . LYS A 1 94 ? -19.334 10.258 27.439 1.00 95.31 94 LYS A N 1
ATOM 695 C CA . LYS A 1 94 ? -19.179 10.482 28.883 1.00 95.31 94 LYS A CA 1
ATOM 696 C C . LYS A 1 94 ? -17.842 11.125 29.247 1.00 95.31 94 LYS A C 1
ATOM 698 O O . LYS A 1 94 ? -17.536 11.160 30.435 1.00 95.31 94 LYS A O 1
ATOM 703 N N . ASP A 1 95 ? -17.065 11.565 28.256 1.00 91.44 95 ASP A N 1
ATOM 704 C CA . ASP A 1 95 ? -15.747 12.176 28.458 1.00 91.44 95 ASP A CA 1
ATOM 705 C C . ASP A 1 95 ? -14.828 11.291 29.326 1.00 91.44 95 ASP A C 1
ATOM 707 O O . ASP A 1 95 ? -14.199 11.718 30.292 1.00 91.44 95 ASP A O 1
ATOM 711 N N . LYS A 1 96 ? -14.862 9.974 29.065 1.00 92.19 96 LYS A N 1
ATOM 712 C CA . LYS A 1 96 ? -14.168 8.975 29.881 1.00 92.19 96 LYS A CA 1
ATOM 713 C C . LYS A 1 96 ? -12.832 8.587 29.262 1.00 92.19 96 LYS A C 1
ATOM 715 O O . LYS A 1 96 ? -12.776 7.727 28.377 1.00 92.19 96 LYS A O 1
ATOM 720 N N . ASP A 1 97 ? -11.771 9.099 29.864 1.00 91.25 97 ASP A N 1
ATOM 721 C CA . ASP A 1 97 ? -10.401 8.757 29.497 1.00 91.25 97 ASP A CA 1
ATOM 722 C C . ASP A 1 97 ? -9.932 7.430 30.085 1.00 91.25 97 ASP A C 1
ATOM 724 O O . ASP A 1 97 ? -10.459 6.875 31.063 1.00 91.25 97 ASP A O 1
ATOM 728 N N . ASP A 1 98 ? -8.928 6.868 29.434 1.00 92.44 98 ASP A N 1
ATOM 729 C CA . ASP A 1 98 ? -8.149 5.767 29.951 1.00 92.44 98 ASP A CA 1
ATOM 730 C C . ASP A 1 98 ? -7.302 6.217 31.140 1.00 92.44 98 ASP A C 1
ATOM 732 O O . ASP A 1 98 ? -6.750 7.313 31.199 1.00 92.44 98 ASP A O 1
ATOM 736 N N . SER A 1 99 ? -7.127 5.304 32.091 1.00 87.31 99 SER A N 1
ATOM 737 C CA . SER A 1 99 ? -6.142 5.489 33.157 1.00 87.31 99 SER A CA 1
ATOM 738 C C . SER A 1 99 ? -4.836 4.794 32.782 1.00 87.31 99 SER A C 1
ATOM 740 O O . SER A 1 99 ? -4.828 3.860 31.979 1.00 87.31 99 SER A O 1
ATOM 742 N N . LYS A 1 100 ? -3.729 5.132 33.459 1.00 78.69 100 LYS A N 1
ATOM 743 C CA . LYS A 1 100 ? -2.437 4.437 33.276 1.00 78.69 100 LYS A CA 1
ATOM 744 C C . LYS A 1 100 ? -2.534 2.906 33.393 1.00 78.69 100 LYS A C 1
ATOM 746 O O . LYS A 1 100 ? -1.746 2.208 32.766 1.00 78.69 100 LYS A O 1
ATOM 751 N N . LYS A 1 101 ? -3.480 2.390 34.190 1.00 80.00 101 LYS A N 1
ATOM 752 C CA . LYS A 1 101 ? -3.677 0.950 34.443 1.00 80.00 101 LYS A CA 1
ATOM 753 C C . LYS A 1 101 ? -4.791 0.318 33.602 1.00 80.00 101 LYS A C 1
ATOM 755 O O . LYS A 1 101 ? -4.922 -0.900 33.614 1.00 80.00 101 LYS A O 1
ATOM 760 N N . ASN A 1 102 ? -5.606 1.115 32.910 1.00 82.81 102 ASN A N 1
ATOM 761 C CA . ASN A 1 102 ? -6.752 0.624 32.151 1.00 82.81 102 ASN A CA 1
ATOM 762 C C . ASN A 1 102 ? -6.929 1.438 30.864 1.00 82.81 102 ASN A C 1
ATOM 764 O O . ASN A 1 102 ? -7.579 2.484 30.887 1.00 82.81 102 ASN A O 1
ATOM 768 N N . GLY A 1 103 ? -6.304 0.948 29.791 1.00 91.06 103 GLY A N 1
ATOM 769 C CA . GLY A 1 103 ? -6.305 1.531 28.452 1.00 91.06 103 GLY A CA 1
ATOM 770 C C . GLY A 1 103 ? -7.393 0.950 27.555 1.00 91.06 103 GLY A C 1
ATOM 771 O O . GLY A 1 103 ? -7.059 0.289 26.584 1.00 91.06 103 GLY A O 1
ATOM 772 N N . ILE A 1 104 ? -8.679 1.095 27.882 1.00 95.75 104 ILE A N 1
ATOM 773 C CA . ILE A 1 104 ? -9.733 0.463 27.068 1.00 95.75 104 ILE A CA 1
ATOM 774 C C . ILE A 1 104 ? -9.775 1.092 25.677 1.00 95.75 104 ILE A C 1
ATOM 776 O O . ILE A 1 104 ? -9.745 0.356 24.694 1.00 95.75 104 ILE A O 1
ATOM 780 N N . THR A 1 105 ? -9.825 2.424 25.589 1.00 96.69 105 THR A N 1
ATOM 781 C CA . THR A 1 105 ? -9.877 3.127 24.300 1.00 96.69 105 THR A CA 1
ATOM 782 C C . THR A 1 105 ? -8.592 2.872 23.518 1.00 96.69 105 THR A C 1
ATOM 784 O O . THR A 1 105 ? -8.631 2.365 22.396 1.00 96.69 105 THR A O 1
ATOM 787 N N . ARG A 1 106 ? -7.444 3.137 24.147 1.00 95.94 106 ARG A N 1
ATOM 788 C CA . ARG A 1 106 ? -6.122 3.000 23.5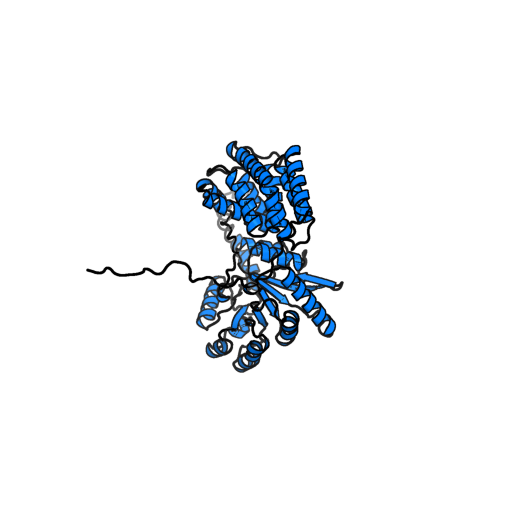41 1.00 95.94 106 ARG A CA 1
ATOM 789 C C . ARG A 1 106 ? -5.835 1.584 23.071 1.00 95.94 106 ARG A C 1
ATOM 791 O O . ARG A 1 106 ? -5.431 1.398 21.927 1.00 95.94 106 ARG A O 1
ATOM 798 N N . ASP A 1 107 ? -6.001 0.591 23.935 1.00 96.31 107 ASP A N 1
ATOM 799 C CA . ASP A 1 107 ? -5.590 -0.774 23.615 1.00 96.31 107 ASP A CA 1
ATOM 800 C C . ASP A 1 107 ? -6.549 -1.388 22.577 1.00 96.31 107 ASP A C 1
ATOM 802 O O . ASP A 1 107 ? -6.098 -2.113 21.692 1.00 96.31 107 ASP A O 1
ATOM 806 N N . SER A 1 108 ? -7.842 -1.023 22.607 1.00 97.94 108 SER A N 1
ATOM 807 C CA . SER A 1 108 ? -8.803 -1.482 21.593 1.00 97.94 108 SER A CA 1
ATOM 808 C C . SER A 1 108 ? -8.507 -0.908 20.211 1.00 97.94 108 SER A C 1
ATOM 810 O O . SER A 1 108 ? -8.500 -1.648 19.230 1.00 97.94 108 SER A O 1
ATOM 812 N N . LEU A 1 109 ? -8.232 0.398 20.119 1.00 97.88 109 LEU A N 1
ATOM 813 C CA . LEU A 1 109 ? -7.914 1.042 18.844 1.00 97.88 109 LEU A CA 1
ATOM 814 C C . LEU A 1 109 ? -6.574 0.562 18.276 1.00 97.88 109 LEU A C 1
ATOM 816 O O . LEU A 1 109 ? -6.499 0.307 17.079 1.00 97.88 109 LEU A O 1
ATOM 820 N N . ASN A 1 110 ? -5.558 0.338 19.118 1.00 96.31 110 ASN A N 1
ATOM 821 C CA . ASN A 1 110 ? -4.288 -0.258 18.679 1.00 96.31 110 ASN A CA 1
ATOM 822 C C . ASN A 1 110 ? -4.477 -1.662 18.098 1.00 96.31 110 ASN A C 1
ATOM 824 O O . ASN A 1 110 ? -3.912 -1.980 17.049 1.00 96.31 110 ASN A O 1
ATOM 828 N N . ALA A 1 111 ? -5.289 -2.494 18.753 1.00 97.44 111 ALA A N 1
ATOM 829 C CA . ALA A 1 111 ? -5.575 -3.837 18.273 1.00 97.44 111 ALA A CA 1
ATOM 830 C C . ALA A 1 111 ? -6.364 -3.814 16.953 1.00 97.44 111 ALA A C 1
ATOM 832 O O . ALA A 1 111 ? -5.995 -4.504 16.004 1.00 97.44 111 ALA A O 1
ATOM 833 N N . LEU A 1 112 ? -7.397 -2.969 16.849 1.00 98.19 112 LEU A N 1
ATOM 834 C CA . LEU A 1 112 ? -8.172 -2.798 15.615 1.00 98.19 112 LEU A CA 1
ATOM 835 C C . LEU A 1 112 ? -7.331 -2.221 14.470 1.00 98.19 112 LEU A C 1
ATOM 837 O O . LEU A 1 112 ? -7.508 -2.637 13.329 1.00 98.19 112 LEU A O 1
ATOM 841 N N . ALA A 1 113 ? -6.395 -1.315 14.758 1.00 96.31 113 ALA A N 1
ATOM 842 C CA . ALA A 1 113 ? -5.485 -0.753 13.766 1.00 96.31 113 ALA A CA 1
ATOM 843 C C . ALA A 1 113 ? -4.567 -1.841 13.192 1.00 96.31 113 ALA A C 1
ATOM 845 O O . ALA A 1 113 ? -4.437 -1.958 11.978 1.00 96.31 113 ALA A O 1
ATOM 846 N N . ALA A 1 114 ? -4.003 -2.703 14.045 1.00 93.94 114 ALA A N 1
ATOM 847 C CA . ALA A 1 114 ? -3.211 -3.851 13.599 1.00 93.94 114 ALA A CA 1
ATOM 848 C C . ALA A 1 114 ? -4.033 -4.867 12.782 1.00 93.94 114 ALA A C 1
ATOM 850 O O . ALA A 1 114 ? -3.512 -5.481 11.853 1.00 93.94 114 ALA A O 1
ATOM 851 N N . VAL A 1 115 ? -5.321 -5.037 13.099 1.00 95.94 115 VAL A N 1
ATOM 852 C CA . VAL A 1 115 ? -6.237 -5.856 12.291 1.00 95.94 115 VAL A CA 1
ATOM 853 C C . VAL A 1 115 ? -6.514 -5.191 10.938 1.00 95.94 115 VAL A C 1
ATOM 855 O O . VAL A 1 115 ? -6.493 -5.875 9.915 1.00 95.94 115 VAL A O 1
ATOM 858 N N . ALA A 1 116 ? -6.716 -3.871 10.905 1.00 94.38 116 ALA A N 1
ATOM 859 C CA . ALA A 1 116 ? -6.971 -3.114 9.681 1.00 94.38 116 ALA A CA 1
ATOM 860 C C . ALA A 1 116 ? -5.813 -3.215 8.671 1.00 94.38 116 ALA A C 1
ATOM 862 O O . ALA A 1 116 ? -6.078 -3.332 7.477 1.00 94.38 116 ALA A O 1
ATOM 863 N N . GLU A 1 117 ? -4.554 -3.268 9.131 1.00 90.94 117 GLU A N 1
ATOM 864 C CA . GLU A 1 117 ? -3.379 -3.503 8.265 1.00 90.94 117 GLU A CA 1
ATOM 865 C C . GLU A 1 117 ? -3.431 -4.820 7.485 1.00 90.94 117 GLU A C 1
ATOM 867 O O . GLU A 1 117 ? -2.821 -4.952 6.427 1.00 90.94 117 GLU A O 1
ATOM 872 N N . ARG A 1 118 ? -4.122 -5.819 8.034 1.00 89.25 118 ARG A N 1
ATOM 873 C CA . ARG A 1 118 ? -4.219 -7.171 7.474 1.00 89.25 118 ARG A CA 1
ATOM 874 C C . ARG A 1 118 ? -5.535 -7.400 6.737 1.00 89.25 118 ARG A C 1
ATOM 876 O O . ARG A 1 118 ? -5.661 -8.373 5.992 1.00 89.25 118 ARG A O 1
ATOM 883 N N . ALA A 1 119 ? -6.506 -6.522 6.958 1.00 90.44 119 ALA A N 1
ATOM 884 C CA . ALA A 1 119 ? -7.808 -6.557 6.325 1.00 90.44 119 ALA A CA 1
ATOM 885 C C . ALA A 1 119 ? -7.740 -6.002 4.898 1.00 90.44 119 ALA A C 1
ATOM 887 O O . ALA A 1 119 ? -6.994 -5.070 4.598 1.00 90.44 119 ALA A O 1
ATOM 888 N N . GLY A 1 120 ? -8.562 -6.566 4.019 1.00 86.12 120 GLY A N 1
ATOM 889 C CA . GLY A 1 120 ? -8.849 -5.974 2.720 1.00 86.12 120 GLY A CA 1
ATOM 890 C C . GLY A 1 120 ? -9.929 -4.897 2.839 1.00 86.12 120 GLY A C 1
ATOM 891 O O . GLY A 1 120 ? -10.454 -4.672 3.933 1.00 86.12 120 GLY A O 1
ATOM 892 N N . PRO A 1 121 ? -10.326 -4.278 1.716 1.00 86.62 121 PRO A N 1
ATOM 893 C CA . PRO A 1 121 ? -11.294 -3.183 1.708 1.00 86.62 121 PRO A CA 1
ATOM 894 C C . PRO A 1 121 ? -12.596 -3.468 2.466 1.00 86.62 121 PRO A C 1
ATOM 896 O O . PRO A 1 121 ? -13.038 -2.646 3.260 1.00 86.62 121 PRO A O 1
ATOM 899 N N . GLU A 1 122 ? -13.178 -4.657 2.286 1.00 89.62 122 GLU A N 1
ATOM 900 C CA . GLU A 1 122 ? -14.419 -5.056 2.967 1.00 89.62 122 GLU A CA 1
ATOM 901 C C . GLU A 1 122 ? -14.248 -5.148 4.491 1.00 89.62 122 GLU A C 1
ATOM 903 O O . GLU A 1 122 ? -15.106 -4.692 5.247 1.00 89.62 122 GLU A O 1
ATOM 908 N N . GLY A 1 123 ? -13.124 -5.702 4.959 1.00 93.38 123 GLY A N 1
ATOM 909 C CA . GLY A 1 123 ? -12.812 -5.780 6.384 1.00 93.38 123 GLY A CA 1
ATOM 910 C C . GLY A 1 123 ? -12.525 -4.402 6.984 1.00 93.38 123 GLY A C 1
ATOM 911 O O . GLY A 1 123 ? -13.040 -4.083 8.052 1.00 93.38 123 GLY A O 1
ATOM 912 N N . GLN A 1 124 ? -11.772 -3.552 6.278 1.00 94.81 124 GLN A N 1
ATOM 913 C CA . GLN A 1 124 ? -11.524 -2.160 6.676 1.00 94.81 124 GLN A CA 1
ATOM 914 C C . GLN A 1 124 ? -12.841 -1.382 6.800 1.00 94.81 124 GLN A C 1
ATOM 916 O O . GLN A 1 124 ? -13.063 -0.710 7.808 1.00 94.81 124 GLN A O 1
ATOM 921 N N . GLN A 1 125 ? -13.746 -1.546 5.831 1.00 94.69 125 GLN A N 1
ATOM 922 C CA . GLN A 1 125 ? -15.079 -0.955 5.864 1.00 94.69 125 GLN A CA 1
ATOM 923 C C . GLN A 1 125 ? -15.894 -1.439 7.064 1.00 94.69 125 GLN A C 1
ATOM 925 O O . GLN A 1 125 ? -16.481 -0.633 7.784 1.00 94.69 125 GLN A O 1
ATOM 930 N N . ALA A 1 126 ? -15.910 -2.747 7.320 1.00 97.00 126 ALA A N 1
ATOM 931 C CA . ALA A 1 126 ? -16.648 -3.330 8.434 1.00 97.00 126 ALA A CA 1
ATOM 932 C C . ALA A 1 126 ? -16.153 -2.826 9.807 1.00 97.00 126 ALA A C 1
ATOM 934 O O . ALA A 1 126 ? -16.976 -2.529 10.681 1.00 97.00 126 ALA A O 1
ATOM 935 N N . LEU A 1 127 ? -14.832 -2.669 9.974 1.00 98.25 127 LEU A N 1
ATOM 936 C CA . LEU A 1 127 ? -14.209 -2.084 11.169 1.00 98.25 127 LEU A CA 1
ATOM 937 C C . LEU A 1 127 ? -14.573 -0.602 11.326 1.00 98.25 127 LEU A C 1
ATOM 939 O O . LEU A 1 127 ? -15.054 -0.199 12.387 1.00 98.25 127 LEU A O 1
ATOM 943 N N . GLY A 1 128 ? -14.390 0.194 10.266 1.00 98.06 128 GLY A N 1
ATOM 944 C CA . GLY A 1 128 ? -14.736 1.616 10.254 1.00 98.06 128 GLY A CA 1
ATOM 945 C C . GLY A 1 128 ? -16.212 1.840 10.568 1.00 98.06 128 GLY A C 1
ATOM 946 O O . GLY A 1 128 ? -16.550 2.693 11.387 1.00 98.06 128 GLY A O 1
ATOM 947 N N . LYS A 1 129 ? -17.091 1.004 10.006 1.00 98.38 129 LYS A N 1
ATOM 948 C CA . LYS A 1 129 ? -18.535 1.075 10.224 1.00 98.38 129 LYS A CA 1
ATOM 949 C C . LYS A 1 129 ? -18.907 0.754 11.664 1.00 98.38 129 LYS A C 1
ATOM 951 O O . LYS A 1 129 ? -19.720 1.462 12.247 1.00 98.38 129 LYS A O 1
ATOM 956 N N . ALA A 1 130 ? -18.305 -0.278 12.255 1.00 98.50 130 ALA A N 1
ATOM 957 C CA . ALA A 1 130 ? -18.557 -0.627 13.650 1.00 98.50 130 ALA A CA 1
ATOM 958 C C . ALA A 1 130 ? -18.195 0.525 14.606 1.00 98.50 130 ALA A C 1
ATOM 960 O O . ALA A 1 130 ? -18.963 0.830 15.520 1.00 98.50 130 ALA A O 1
ATOM 961 N N . LEU A 1 131 ? -17.064 1.201 14.367 1.00 98.62 131 LEU A N 1
ATOM 962 C CA . LEU A 1 131 ? -16.661 2.381 15.136 1.00 98.62 131 LEU A CA 1
ATOM 963 C C . LEU A 1 131 ? -17.590 3.573 14.872 1.00 98.62 131 LEU A C 1
ATOM 965 O O . LEU A 1 131 ? -18.110 4.171 15.816 1.00 98.62 131 LEU A O 1
ATOM 969 N N . ALA A 1 132 ? -17.855 3.885 13.602 1.00 98.50 132 ALA A N 1
ATOM 970 C CA . ALA A 1 132 ? -18.715 4.992 13.204 1.00 98.50 132 ALA A CA 1
ATOM 971 C C . ALA A 1 132 ? -20.140 4.851 13.751 1.00 98.50 132 ALA A C 1
ATOM 973 O O . ALA A 1 132 ? -20.696 5.837 14.229 1.00 98.50 132 ALA A O 1
ATOM 974 N N . ASP A 1 133 ? -20.723 3.647 13.750 1.00 98.25 133 ASP A N 1
ATOM 975 C CA . ASP A 1 133 ? -22.060 3.374 14.293 1.00 98.25 133 ASP A CA 1
ATOM 976 C C . ASP A 1 133 ? -22.137 3.712 15.792 1.00 98.25 133 ASP A C 1
ATOM 978 O O . ASP A 1 133 ? -23.119 4.319 16.233 1.00 98.25 133 ASP A O 1
ATOM 982 N N . GLY A 1 134 ? -21.085 3.401 16.557 1.00 97.62 134 GLY A N 1
ATOM 983 C CA . GLY A 1 134 ? -21.013 3.660 17.995 1.00 97.62 134 GLY A CA 1
ATOM 984 C C . GLY A 1 134 ? -20.717 5.112 18.379 1.00 97.62 134 GLY A C 1
ATOM 985 O O . GLY A 1 134 ? -21.238 5.596 19.384 1.00 97.62 134 GLY A O 1
ATOM 986 N N . LEU A 1 135 ? -19.913 5.831 17.591 1.00 98.25 135 LEU A N 1
ATOM 987 C CA . LEU A 1 135 ? -19.490 7.198 17.916 1.00 98.25 135 LEU A CA 1
ATOM 988 C C . LEU A 1 135 ? -20.654 8.212 17.896 1.00 98.25 135 LEU A C 1
ATOM 990 O O . LEU A 1 135 ? -21.522 8.147 17.019 1.00 98.25 135 LEU A O 1
ATOM 994 N N . PRO A 1 136 ? -20.690 9.196 18.814 1.00 97.44 136 PRO A N 1
ATOM 995 C CA . PRO A 1 136 ? -21.661 10.285 18.749 1.00 97.44 136 PRO A CA 1
ATOM 996 C C . PRO A 1 136 ? -21.340 11.247 17.593 1.00 97.44 136 PRO A C 1
ATOM 998 O O . PRO A 1 136 ? -20.184 11.412 17.219 1.00 97.44 136 PRO A O 1
ATOM 1001 N N . ASN A 1 137 ? -22.343 11.956 17.060 1.00 97.69 137 ASN A N 1
ATOM 1002 C CA . ASN A 1 137 ? -22.121 13.056 16.107 1.00 97.69 137 ASN A CA 1
ATOM 1003 C C . ASN A 1 137 ? -21.641 14.327 16.842 1.00 97.69 137 ASN A C 1
ATOM 1005 O O . ASN A 1 137 ? -22.376 15.312 16.963 1.00 97.69 137 ASN A O 1
ATOM 1009 N N . SER A 1 138 ? -20.429 14.270 17.390 1.00 95.94 138 SER A N 1
ATOM 1010 C CA . SER A 1 138 ? -19.807 15.301 18.227 1.00 95.94 138 SER A CA 1
ATOM 1011 C C . SER A 1 138 ? -18.538 15.840 17.572 1.00 95.94 138 SER A C 1
ATOM 1013 O O . SER A 1 138 ? -17.838 15.095 16.903 1.00 95.94 138 SER A O 1
ATOM 1015 N N . GLY A 1 139 ? -18.228 17.121 17.789 1.00 93.81 139 GLY A N 1
ATOM 1016 C CA . GLY A 1 139 ? -16.923 17.704 17.439 1.00 93.81 139 GLY A CA 1
ATOM 1017 C C . GLY A 1 139 ? -15.854 17.511 18.523 1.00 93.81 139 GLY A C 1
ATOM 1018 O O . GLY A 1 139 ? -14.785 18.087 18.427 1.00 93.81 139 GLY A O 1
ATOM 1019 N N . GLN A 1 140 ? -16.167 16.764 19.581 1.00 92.69 140 GLN A N 1
ATOM 1020 C CA . GLN A 1 140 ? -15.232 16.344 20.621 1.00 92.69 140 GLN A CA 1
ATOM 1021 C C . GLN A 1 140 ? -15.316 14.824 20.685 1.00 92.69 140 GLN A C 1
ATOM 1023 O O . GLN A 1 140 ? -16.345 14.283 21.111 1.00 92.69 140 GLN A O 1
ATOM 1028 N N . LEU A 1 141 ? -14.272 14.158 20.190 1.00 94.81 141 LEU A N 1
ATOM 1029 C CA . LEU A 1 141 ? -14.147 12.700 20.206 1.00 94.81 141 LEU A CA 1
ATOM 1030 C C . LEU A 1 141 ? -13.283 12.205 21.380 1.00 94.81 141 LEU A C 1
ATOM 1032 O O . LEU A 1 141 ? -13.177 10.997 21.603 1.00 94.81 141 LEU A O 1
ATOM 1036 N N . ASN A 1 142 ? -12.834 13.136 22.228 1.00 91.00 142 ASN A N 1
ATOM 1037 C CA . ASN A 1 142 ? -12.121 12.875 23.471 1.00 91.00 142 ASN A CA 1
ATOM 1038 C C . ASN A 1 142 ? -10.855 12.029 23.216 1.00 91.00 142 ASN A C 1
ATOM 1040 O O . ASN A 1 142 ? -10.216 12.158 22.189 1.00 91.00 142 ASN A O 1
ATOM 1044 N N . GLN A 1 143 ? -10.492 11.089 24.085 1.00 92.38 143 GLN A N 1
ATOM 1045 C CA . GLN A 1 143 ? -9.308 10.262 23.859 1.00 92.38 143 GLN A CA 1
ATOM 1046 C C . GLN A 1 143 ? -9.345 9.385 22.580 1.00 92.38 143 GLN A C 1
ATOM 1048 O O . GLN A 1 143 ? -8.380 8.677 22.295 1.00 92.38 143 GLN A O 1
ATOM 1053 N N . PHE A 1 144 ? -10.462 9.321 21.844 1.00 96.25 144 PHE A N 1
ATOM 1054 C CA . PHE A 1 144 ? -10.577 8.478 20.653 1.00 96.25 144 PHE A CA 1
ATOM 1055 C C . PHE A 1 144 ? -9.707 8.994 19.499 1.00 96.25 144 PHE A C 1
ATOM 1057 O O . PHE A 1 144 ? -8.945 8.218 18.919 1.00 96.25 144 PHE A O 1
ATOM 1064 N N . ASP A 1 145 ? -9.813 10.282 19.165 1.00 94.19 145 ASP A N 1
ATOM 1065 C CA . ASP A 1 145 ? -9.013 10.917 18.117 1.00 94.19 145 ASP A CA 1
ATOM 1066 C C . ASP A 1 145 ? -7.560 11.108 18.555 1.00 94.19 145 ASP A C 1
ATOM 1068 O O . ASP A 1 145 ? -6.667 10.775 17.777 1.00 94.19 145 ASP A O 1
ATOM 1072 N N . ASP A 1 146 ? -7.316 11.473 19.819 1.00 93.12 146 ASP A N 1
ATOM 1073 C CA . ASP A 1 146 ? -5.960 11.559 20.383 1.00 93.12 146 ASP A CA 1
ATOM 1074 C C . ASP A 1 146 ? -5.197 10.233 20.242 1.00 93.12 146 ASP A C 1
ATOM 1076 O O . ASP A 1 146 ? -4.035 10.193 19.841 1.00 93.12 146 ASP A O 1
ATOM 1080 N N . VAL A 1 147 ? -5.856 9.104 20.535 1.00 94.69 147 VAL A N 1
ATOM 1081 C CA . VAL A 1 147 ? -5.241 7.778 20.385 1.00 94.69 147 VAL A CA 1
ATOM 1082 C C . VAL A 1 147 ? -4.949 7.467 18.920 1.00 94.69 147 VAL A C 1
ATOM 1084 O O . VAL A 1 147 ? -3.888 6.918 18.624 1.00 94.69 147 VAL A O 1
ATOM 1087 N N . LEU A 1 148 ? -5.865 7.776 17.998 1.00 93.75 148 LEU A N 1
ATOM 1088 C CA . LEU A 1 148 ? -5.644 7.552 16.565 1.00 93.75 148 LEU A CA 1
ATOM 1089 C C . LEU A 1 148 ? -4.495 8.412 16.028 1.00 93.75 148 LEU A C 1
ATOM 1091 O O . LEU A 1 148 ? -3.695 7.920 15.226 1.00 93.75 148 LEU A O 1
ATOM 1095 N N . GLN A 1 149 ? -4.358 9.640 16.525 1.00 91.69 149 GLN A N 1
ATOM 1096 C CA . GLN A 1 149 ? -3.237 10.519 16.225 1.00 91.69 149 GLN A CA 1
ATOM 1097 C C . GLN A 1 149 ? -1.921 9.963 16.783 1.00 91.69 149 GLN A C 1
ATOM 1099 O O . GLN A 1 149 ? -0.959 9.808 16.030 1.00 91.69 149 GLN A O 1
ATOM 1104 N N . ASP A 1 150 ? -1.887 9.573 18.060 1.00 90.38 150 ASP A N 1
ATOM 1105 C CA . ASP A 1 150 ? -0.722 8.956 18.708 1.00 90.38 150 ASP A CA 1
ATOM 1106 C C . ASP A 1 150 ? -0.245 7.705 17.956 1.00 90.38 150 ASP A C 1
ATOM 1108 O O . ASP A 1 150 ? 0.959 7.446 17.835 1.00 90.38 150 ASP A O 1
ATOM 1112 N N . MET A 1 151 ? -1.188 6.915 17.433 1.00 90.31 151 MET A N 1
ATOM 1113 C CA . MET A 1 151 ? -0.886 5.707 16.672 1.00 90.31 151 MET A CA 1
ATOM 1114 C C . MET A 1 151 ? -0.175 5.986 15.357 1.00 90.31 151 MET A C 1
ATOM 1116 O O . MET A 1 151 ? 0.555 5.105 14.919 1.00 90.31 151 MET A O 1
ATOM 1120 N N . LYS A 1 152 ? -0.269 7.182 14.763 1.00 85.56 152 LYS A N 1
ATOM 1121 C CA . LYS A 1 152 ? 0.513 7.504 13.558 1.00 85.56 152 LYS A CA 1
ATOM 1122 C C . LYS A 1 152 ? 2.012 7.281 13.771 1.00 85.56 152 LYS A C 1
ATOM 1124 O O . LYS A 1 152 ? 2.700 6.832 12.873 1.00 85.56 152 LYS A O 1
ATOM 1129 N N . THR A 1 153 ? 2.510 7.472 14.991 1.00 81.00 153 THR A N 1
ATOM 1130 C CA . THR A 1 153 ? 3.930 7.240 15.302 1.00 81.00 153 THR A CA 1
ATOM 1131 C C . THR A 1 153 ? 4.287 5.770 15.557 1.00 81.00 153 THR A C 1
ATOM 1133 O O . THR A 1 153 ? 5.430 5.367 15.351 1.00 81.00 153 THR A O 1
ATOM 1136 N N . LYS A 1 154 ? 3.335 4.952 16.028 1.00 81.62 154 LYS A N 1
ATOM 1137 C CA . LYS A 1 154 ? 3.580 3.567 16.492 1.00 81.62 154 LYS A CA 1
ATOM 1138 C C . LYS A 1 154 ? 3.100 2.502 15.507 1.00 81.62 154 LYS A C 1
ATOM 1140 O O . LYS A 1 154 ? 3.662 1.415 15.456 1.00 81.62 154 LYS A O 1
ATOM 1145 N N . ASN A 1 155 ? 2.035 2.811 14.781 1.00 84.19 155 ASN A N 1
ATOM 1146 C CA . ASN A 1 155 ? 1.315 1.970 13.837 1.00 84.19 155 ASN A CA 1
ATOM 1147 C C . ASN A 1 155 ? 0.650 2.868 12.758 1.00 84.19 155 ASN A C 1
ATOM 1149 O O . ASN A 1 155 ? -0.574 3.022 12.742 1.00 84.19 155 ASN A O 1
ATOM 1153 N N . PRO A 1 156 ? 1.438 3.531 11.892 1.00 85.00 156 PRO A N 1
ATOM 1154 C CA . PRO A 1 156 ? 0.923 4.509 10.930 1.00 85.00 156 PRO A CA 1
ATOM 1155 C C . PRO A 1 156 ? -0.015 3.909 9.892 1.00 85.00 156 PRO A C 1
ATOM 1157 O O . PRO A 1 156 ? -1.045 4.512 9.604 1.00 85.00 156 PRO A O 1
ATOM 1160 N N . ILE A 1 157 ? 0.294 2.727 9.348 1.00 87.12 157 ILE A N 1
ATOM 1161 C CA . ILE A 1 157 ? -0.569 2.088 8.344 1.00 87.12 157 ILE A CA 1
ATOM 1162 C C . ILE A 1 157 ? -1.908 1.734 8.990 1.00 87.12 157 ILE A C 1
ATOM 1164 O O . ILE A 1 157 ? -2.953 2.138 8.480 1.00 87.12 157 ILE A O 1
ATOM 1168 N N . GLY A 1 158 ? -1.897 1.062 10.143 1.00 91.75 158 GLY A N 1
ATOM 1169 C CA . GLY A 1 158 ? -3.121 0.745 10.872 1.00 91.75 158 GLY A CA 1
ATOM 1170 C C . GLY A 1 158 ? -3.921 1.988 11.266 1.00 91.75 158 GLY A C 1
ATOM 1171 O O . GLY A 1 158 ? -5.145 1.986 11.138 1.00 91.75 158 GLY A O 1
ATOM 1172 N N . ALA A 1 159 ? -3.258 3.070 11.687 1.00 92.25 159 ALA A N 1
ATOM 1173 C CA . ALA A 1 159 ? -3.908 4.340 12.019 1.00 92.25 159 ALA A CA 1
ATOM 1174 C C . ALA A 1 159 ? -4.550 5.013 10.796 1.00 92.25 159 ALA A C 1
ATOM 1176 O O . ALA A 1 159 ? -5.665 5.530 10.888 1.00 92.25 159 ALA A O 1
ATOM 1177 N N . VAL A 1 160 ? -3.874 4.995 9.644 1.00 90.94 160 VAL A N 1
ATOM 1178 C CA . VAL A 1 160 ? -4.408 5.525 8.382 1.00 90.94 160 VAL A CA 1
ATOM 1179 C C . VAL A 1 160 ? -5.609 4.708 7.921 1.00 90.94 160 VAL A C 1
ATOM 1181 O O . VAL A 1 160 ? -6.644 5.287 7.596 1.00 90.94 160 VAL A O 1
ATOM 1184 N N . LEU A 1 161 ? -5.508 3.379 7.947 1.00 92.94 161 LEU A N 1
ATOM 1185 C CA . LEU A 1 161 ? -6.581 2.493 7.506 1.00 92.94 161 LEU A CA 1
ATOM 1186 C C . LEU A 1 161 ? -7.792 2.560 8.443 1.00 92.94 161 LEU A C 1
ATOM 1188 O O . LEU A 1 161 ? -8.905 2.800 7.985 1.00 92.94 161 LEU A O 1
ATOM 1192 N N . LEU A 1 162 ? -7.596 2.407 9.756 1.00 97.12 162 LEU A N 1
ATOM 1193 C CA . LEU A 1 162 ? -8.696 2.421 10.722 1.00 97.12 162 LEU A CA 1
ATOM 1194 C C . LEU A 1 162 ? -9.320 3.815 10.858 1.00 97.12 162 LEU A C 1
ATOM 1196 O O . LEU A 1 162 ? -10.545 3.951 10.817 1.00 97.12 162 LEU A O 1
ATOM 1200 N N . GLY A 1 163 ? -8.488 4.849 11.014 1.00 96.75 163 GLY A N 1
ATOM 1201 C CA . GLY A 1 163 ? -8.946 6.230 11.137 1.00 96.75 163 GLY A CA 1
ATOM 1202 C C . GLY A 1 163 ? -9.654 6.690 9.868 1.00 96.75 163 GLY A C 1
ATOM 1203 O O . GLY A 1 163 ? -10.773 7.193 9.941 1.00 96.75 163 GLY A O 1
ATOM 1204 N N . GLY A 1 164 ? -9.064 6.433 8.697 1.00 95.19 164 GLY A N 1
ATOM 1205 C CA . GLY A 1 164 ? -9.665 6.792 7.417 1.00 95.19 164 GLY A CA 1
ATOM 1206 C C . GLY A 1 164 ? -10.966 6.044 7.130 1.00 95.19 164 GLY A C 1
ATOM 1207 O O . GLY A 1 164 ? -11.930 6.670 6.690 1.00 95.19 164 GLY A O 1
ATOM 1208 N N . ALA A 1 165 ? -11.040 4.741 7.428 1.00 96.81 165 ALA A N 1
ATOM 1209 C CA . ALA A 1 165 ? -12.283 3.976 7.298 1.00 96.81 165 ALA A CA 1
ATOM 1210 C C . ALA A 1 165 ? -13.372 4.526 8.231 1.00 96.81 165 ALA A C 1
ATOM 1212 O O . ALA A 1 165 ? -14.517 4.705 7.823 1.00 96.81 165 ALA A O 1
ATOM 1213 N N . THR A 1 166 ? -13.011 4.870 9.471 1.00 98.38 166 THR A N 1
ATOM 1214 C CA . THR A 1 166 ? -13.947 5.479 10.428 1.00 98.38 166 THR A CA 1
ATOM 1215 C C . THR A 1 166 ? -14.459 6.829 9.920 1.00 98.38 166 THR A C 1
ATOM 1217 O O . THR A 1 166 ? -15.660 7.076 9.982 1.00 98.38 166 THR A O 1
ATOM 1220 N N . VAL A 1 167 ? -13.596 7.684 9.355 1.00 98.12 167 VAL A N 1
ATOM 1221 C CA . VAL A 1 167 ? -14.017 8.954 8.733 1.00 98.12 167 VAL A CA 1
ATOM 1222 C C . VAL A 1 167 ? -14.998 8.711 7.585 1.00 98.12 167 VAL A C 1
ATOM 1224 O O . VAL A 1 167 ? -16.061 9.335 7.564 1.00 98.12 167 VAL A O 1
ATOM 1227 N N . THR A 1 168 ? -14.680 7.798 6.663 1.00 96.88 168 THR A N 1
ATOM 1228 C CA . THR A 1 168 ? -15.547 7.463 5.521 1.00 96.88 168 THR A CA 1
ATOM 1229 C C . THR A 1 168 ? -16.936 7.013 5.984 1.00 96.88 168 THR A C 1
ATOM 1231 O O . THR A 1 168 ? -17.950 7.484 5.471 1.00 96.88 168 THR A O 1
ATOM 1234 N N . GLU A 1 169 ? -17.010 6.164 7.009 1.00 98.38 169 GLU A N 1
ATOM 1235 C CA . GLU A 1 169 ? -18.286 5.642 7.516 1.00 98.38 169 GLU A CA 1
ATOM 1236 C C . GLU A 1 169 ? -19.052 6.653 8.390 1.00 98.38 169 GLU A C 1
ATOM 1238 O O . GLU A 1 169 ? -20.287 6.675 8.391 1.00 98.38 169 GLU A O 1
ATOM 1243 N N . LEU A 1 170 ? -18.359 7.557 9.092 1.00 98.56 170 LEU A N 1
ATOM 1244 C CA . LEU A 1 170 ? -18.998 8.692 9.769 1.00 98.56 170 LEU A CA 1
ATOM 1245 C C . LEU A 1 170 ? -19.680 9.623 8.754 1.00 98.56 170 LEU A C 1
ATOM 1247 O O . LEU A 1 170 ? -20.814 10.044 8.981 1.00 98.56 170 LEU A O 1
ATOM 1251 N N . GLN A 1 171 ? -19.028 9.900 7.621 1.00 97.94 171 GLN A N 1
ATOM 1252 C CA . GLN A 1 171 ? -19.623 10.673 6.524 1.00 97.94 171 GLN A CA 1
ATOM 1253 C C . GLN A 1 171 ? -20.826 9.939 5.917 1.00 97.94 171 GLN A C 1
ATOM 1255 O O . GLN A 1 171 ? -21.898 10.525 5.775 1.00 97.94 171 GLN A O 1
ATOM 1260 N N . ALA A 1 172 ? -20.687 8.641 5.627 1.00 97.06 172 ALA A N 1
ATOM 1261 C CA . ALA A 1 172 ? -21.764 7.831 5.053 1.00 97.06 172 ALA A CA 1
ATOM 1262 C C . ALA A 1 172 ? -23.004 7.734 5.965 1.00 97.06 172 ALA A C 1
ATOM 1264 O O . ALA A 1 172 ? -24.128 7.616 5.476 1.00 97.06 172 ALA A O 1
ATOM 1265 N N . SER A 1 173 ? -22.817 7.816 7.285 1.00 97.31 173 SER A N 1
ATOM 1266 C CA . SER A 1 173 ? -23.894 7.787 8.284 1.00 97.31 173 SER A CA 1
ATOM 1267 C C . SER A 1 173 ? -24.442 9.172 8.670 1.00 97.31 173 SER A C 1
ATOM 1269 O O . SER A 1 173 ? -25.295 9.262 9.556 1.00 97.31 173 SER A O 1
ATOM 1271 N N . GLY A 1 174 ? -23.983 10.257 8.032 1.00 97.75 174 GLY A N 1
ATOM 1272 C CA . GLY A 1 174 ? -24.436 11.627 8.313 1.00 97.75 174 GLY A CA 1
ATOM 1273 C C . GLY A 1 174 ? -23.945 12.195 9.653 1.00 97.75 174 GLY A C 1
ATOM 1274 O O . GLY A 1 174 ? -24.534 13.133 10.198 1.00 97.75 174 GLY A O 1
ATOM 1275 N N . LYS A 1 175 ? -22.869 11.634 10.221 1.00 98.31 175 LYS A N 1
ATOM 1276 C CA . LYS A 1 175 ? -22.243 12.098 11.470 1.00 98.31 175 LYS A CA 1
ATOM 1277 C C . LYS A 1 175 ? -21.163 13.153 11.195 1.00 98.31 175 LYS A C 1
ATOM 1279 O O . LYS A 1 175 ? -20.019 13.034 11.633 1.00 98.31 175 LYS A O 1
ATOM 1284 N N . ASP A 1 176 ? -21.546 14.212 10.482 1.00 97.50 176 ASP A N 1
ATOM 1285 C CA . ASP A 1 176 ? -20.629 15.206 9.906 1.00 97.50 176 ASP A CA 1
ATOM 1286 C C . ASP A 1 176 ? -19.713 15.912 10.913 1.00 97.50 176 ASP A C 1
ATOM 1288 O O . ASP A 1 176 ? -18.607 16.311 10.552 1.00 97.50 176 ASP A O 1
ATOM 1292 N N . LYS A 1 177 ? -20.145 16.117 12.166 1.00 98.06 177 LYS A N 1
ATOM 1293 C CA . LYS A 1 177 ? -19.312 16.791 13.178 1.00 98.06 177 LYS A CA 1
ATOM 1294 C C . LYS A 1 177 ? -18.161 15.895 13.619 1.00 98.06 177 LYS A C 1
ATOM 1296 O O . LYS A 1 177 ? -17.028 16.360 13.660 1.00 98.06 177 LYS A O 1
ATOM 1301 N N . ALA A 1 178 ? -18.457 14.622 13.870 1.00 97.94 178 ALA A N 1
ATOM 1302 C CA . ALA A 1 178 ? -17.452 13.623 14.215 1.00 97.94 178 ALA A CA 1
ATOM 1303 C C . ALA A 1 178 ? -16.511 13.356 13.042 1.00 97.94 178 ALA A C 1
ATOM 1305 O O . ALA A 1 178 ? -15.298 13.322 13.223 1.00 97.94 178 ALA A O 1
ATOM 1306 N N . ALA A 1 179 ? -17.062 13.245 11.828 1.00 97.69 179 ALA A N 1
ATOM 1307 C CA . ALA A 1 179 ? -16.257 13.114 10.621 1.00 97.69 179 ALA A CA 1
ATOM 1308 C C . ALA A 1 179 ? -15.279 14.286 10.473 1.00 97.69 179 ALA A C 1
ATOM 1310 O O . ALA A 1 179 ? -14.095 14.058 10.269 1.00 97.69 179 ALA A O 1
ATOM 1311 N N . LYS A 1 180 ? -15.752 15.533 10.618 1.00 97.50 180 LYS A N 1
ATOM 1312 C CA . LYS A 1 180 ? -14.906 16.733 10.517 1.00 97.50 180 LYS A CA 1
ATOM 1313 C C . LYS A 1 180 ? -13.821 16.796 11.584 1.00 97.50 180 LYS A C 1
ATOM 1315 O O . LYS A 1 180 ? -12.730 17.258 11.269 1.00 97.50 180 LYS A O 1
ATOM 1320 N N . GLU A 1 181 ? -14.121 16.372 12.810 1.00 97.19 181 GLU A N 1
ATOM 1321 C CA . GLU A 1 181 ? -13.126 16.335 13.882 1.00 97.19 181 GLU A CA 1
ATOM 1322 C C . GLU A 1 181 ? -12.012 15.348 13.541 1.00 97.19 181 GLU A C 1
ATOM 1324 O O . GLU A 1 181 ? -10.855 15.738 13.410 1.00 97.19 181 GLU A O 1
ATOM 1329 N N . LEU A 1 182 ? -12.377 14.097 13.254 1.00 96.12 182 LEU A N 1
ATOM 1330 C CA . LEU A 1 182 ? -11.402 13.056 12.948 1.00 96.12 182 LEU A CA 1
ATOM 1331 C C . LEU A 1 182 ? -10.653 13.324 11.628 1.00 96.12 182 LEU A C 1
ATOM 1333 O O . LEU A 1 182 ? -9.485 12.963 11.485 1.00 96.12 182 LEU A O 1
ATOM 1337 N N . GLN A 1 183 ? -11.290 14.023 10.681 1.00 95.56 183 GLN A N 1
ATOM 1338 C CA . GLN A 1 183 ? -10.699 14.394 9.394 1.00 95.56 183 GLN A CA 1
ATOM 1339 C C . GLN A 1 183 ? -9.561 15.419 9.495 1.00 95.56 183 GLN A C 1
ATOM 1341 O O . GLN A 1 183 ? -8.783 15.547 8.548 1.00 95.56 183 GLN A O 1
ATOM 1346 N N . ARG A 1 184 ? -9.412 16.115 10.631 1.00 93.38 184 ARG A N 1
ATOM 1347 C CA . ARG A 1 184 ? -8.239 16.972 10.885 1.00 93.38 184 ARG A CA 1
ATOM 1348 C C . ARG A 1 184 ? -6.940 16.187 10.771 1.00 93.38 184 ARG A C 1
ATOM 1350 O O . ARG A 1 184 ? -5.959 16.694 10.238 1.00 93.38 184 ARG A O 1
ATOM 1357 N N . GLU A 1 185 ? -6.980 14.933 11.209 1.00 90.81 185 GLU A N 1
ATOM 1358 C CA . GLU A 1 185 ? -5.819 14.059 11.275 1.00 90.81 185 GLU A CA 1
ATOM 1359 C C . GLU A 1 185 ? -5.915 12.877 10.296 1.00 90.81 185 GLU A C 1
ATOM 1361 O O . GLU A 1 185 ? -4.888 12.405 9.808 1.00 90.81 185 GLU A O 1
ATOM 1366 N N . HIS A 1 186 ? -7.112 12.402 9.950 1.00 92.12 186 HIS A N 1
ATOM 1367 C CA . HIS A 1 186 ? -7.288 11.198 9.134 1.00 92.12 186 HIS A CA 1
ATOM 1368 C C . HIS A 1 186 ? -8.069 11.495 7.855 1.00 92.12 186 HIS A C 1
ATOM 1370 O O . HIS A 1 186 ? -9.237 11.867 7.880 1.00 92.12 186 HIS A O 1
ATOM 1376 N N . LYS A 1 187 ? -7.449 11.296 6.691 1.00 91.19 187 LYS A N 1
ATOM 1377 C CA . LYS A 1 187 ? -8.168 11.436 5.417 1.00 91.19 187 LYS A CA 1
ATOM 1378 C C . LYS A 1 187 ? -9.192 10.300 5.269 1.00 91.19 187 LYS A C 1
ATOM 1380 O O . LYS A 1 187 ? -8.862 9.179 5.657 1.00 91.19 187 LYS A O 1
ATOM 1385 N N . PRO A 1 188 ? -10.384 10.553 4.691 1.00 91.06 188 PRO A N 1
ATOM 1386 C CA . PRO A 1 188 ? -11.321 9.487 4.347 1.00 91.06 188 PRO A CA 1
ATOM 1387 C C . PRO A 1 188 ? -10.609 8.396 3.545 1.00 91.06 188 PRO A C 1
ATOM 1389 O O . PRO A 1 188 ? -9.874 8.699 2.601 1.00 91.06 188 PRO A O 1
ATOM 1392 N N . LEU A 1 189 ? -10.804 7.140 3.942 1.00 89.56 189 LEU A N 1
ATOM 1393 C CA . LEU A 1 189 ? -10.222 6.008 3.239 1.00 89.56 189 LEU A CA 1
ATOM 1394 C C . LEU A 1 189 ? -10.993 5.739 1.952 1.00 89.56 189 LEU A C 1
ATOM 1396 O O . LEU A 1 189 ? -12.224 5.672 1.936 1.00 89.56 189 LEU A O 1
ATOM 1400 N N . ASP A 1 190 ? -10.237 5.525 0.887 1.00 85.06 190 ASP A N 1
ATOM 1401 C CA . ASP A 1 190 ? -10.753 5.078 -0.390 1.00 85.06 190 ASP A CA 1
ATOM 1402 C C . ASP A 1 190 ? -10.644 3.551 -0.485 1.00 85.06 190 ASP A C 1
ATOM 1404 O O . ASP A 1 190 ? -9.577 3.005 -0.772 1.00 85.06 190 ASP A O 1
ATOM 1408 N N . TYR A 1 191 ? -11.756 2.850 -0.256 1.00 81.50 191 TYR A N 1
ATOM 1409 C CA . TYR A 1 191 ? -11.799 1.382 -0.277 1.00 81.50 191 TYR A CA 1
ATOM 1410 C C . TYR A 1 191 ? -11.446 0.773 -1.639 1.00 81.50 191 TYR A C 1
ATOM 1412 O O . TYR A 1 191 ? -11.086 -0.398 -1.726 1.00 81.50 191 TYR A O 1
ATOM 1420 N N . GLN A 1 192 ? -11.513 1.545 -2.724 1.00 73.88 192 GLN A N 1
ATOM 1421 C CA . GLN A 1 192 ? -11.064 1.069 -4.029 1.00 73.88 192 GLN A CA 1
ATOM 1422 C C . GLN A 1 192 ? -9.535 1.162 -4.189 1.00 73.88 192 GLN A C 1
ATOM 1424 O O . GLN A 1 192 ? -9.014 0.728 -5.216 1.00 73.88 192 GLN A O 1
ATOM 1429 N N . GLY A 1 193 ? -8.805 1.686 -3.200 1.00 71.38 193 GLY A N 1
ATOM 1430 C CA . GLY A 1 193 ? -7.350 1.846 -3.200 1.00 71.38 193 GLY A CA 1
ATOM 1431 C C . GLY A 1 193 ? -6.892 3.184 -3.777 1.00 71.38 193 GLY A C 1
ATOM 1432 O O . GLY A 1 193 ? -7.606 3.805 -4.566 1.00 71.38 193 GLY A O 1
ATOM 1433 N N . GLN A 1 194 ? -5.689 3.617 -3.400 1.00 77.81 194 GLN A N 1
ATOM 1434 C CA . GLN A 1 194 ? -5.110 4.893 -3.840 1.00 77.81 194 GLN A CA 1
ATOM 1435 C C . GLN A 1 194 ? -4.741 4.915 -5.332 1.00 77.81 194 GLN A C 1
ATOM 1437 O O . GLN A 1 194 ? -4.717 5.987 -5.935 1.00 77.81 194 GLN A O 1
ATOM 1442 N N . TRP A 1 195 ? -4.484 3.745 -5.931 1.00 84.12 195 TRP A N 1
ATOM 1443 C CA . TRP A 1 195 ? -4.274 3.596 -7.371 1.00 84.12 195 TRP A CA 1
ATOM 1444 C C . TRP A 1 195 ? -5.489 2.975 -8.058 1.00 84.12 195 TRP A C 1
ATOM 1446 O O . TRP A 1 195 ? -5.893 1.848 -7.755 1.00 84.12 195 TRP A O 1
ATOM 1456 N N . LYS A 1 196 ? -6.072 3.681 -9.022 1.00 81.62 196 LYS A N 1
ATOM 1457 C CA . LYS A 1 196 ? -7.282 3.268 -9.737 1.00 81.62 196 LYS A CA 1
ATOM 1458 C C . LYS A 1 196 ? -6.956 2.510 -11.020 1.00 81.62 196 LYS A C 1
ATOM 1460 O O . LYS A 1 196 ? -6.037 2.899 -11.741 1.00 81.62 196 LYS A O 1
ATOM 1465 N N . PRO A 1 197 ? -7.745 1.480 -11.371 1.00 79.50 197 PRO A N 1
ATOM 1466 C CA . PRO A 1 197 ? -7.685 0.896 -12.703 1.00 79.50 197 PRO A CA 1
ATOM 1467 C C . PRO A 1 197 ? -7.821 1.980 -13.781 1.00 79.50 197 PRO A C 1
ATOM 1469 O O . PRO A 1 197 ? -8.732 2.805 -13.733 1.00 79.50 197 PRO A O 1
ATOM 1472 N N . GLY A 1 198 ? -6.896 1.988 -14.742 1.00 83.12 198 GLY A N 1
ATOM 1473 C CA . GLY A 1 198 ? -6.871 2.960 -15.837 1.00 83.12 198 GLY A CA 1
ATOM 1474 C C . GLY A 1 198 ? -6.188 4.298 -15.529 1.00 83.12 198 GLY A C 1
ATOM 1475 O O . GLY A 1 198 ? -6.041 5.097 -16.455 1.00 83.12 198 GLY A O 1
ATOM 1476 N N . GLN A 1 199 ? -5.730 4.548 -14.293 1.00 89.31 199 GLN A N 1
ATOM 1477 C CA . GLN A 1 199 ? -4.851 5.692 -14.029 1.00 89.31 199 GLN A CA 1
ATOM 1478 C C . GLN A 1 199 ? -3.568 5.588 -14.852 1.00 89.31 199 GLN A C 1
ATOM 1480 O O . GLN A 1 199 ? -2.979 4.516 -15.006 1.00 89.31 199 GLN A O 1
ATOM 1485 N N . LYS A 1 200 ? -3.141 6.725 -15.405 1.00 91.75 200 LYS A N 1
ATOM 1486 C CA . LYS A 1 200 ? -1.919 6.798 -16.204 1.00 91.75 200 LYS A CA 1
ATOM 1487 C C . LYS A 1 200 ? -0.712 6.787 -15.288 1.00 91.75 200 LYS A C 1
ATOM 1489 O O . LYS A 1 200 ? -0.691 7.508 -14.297 1.00 91.75 200 LYS A O 1
ATOM 1494 N N . LEU A 1 201 ? 0.340 6.071 -15.676 1.00 93.31 201 LEU A N 1
ATOM 1495 C CA . LEU A 1 201 ? 1.585 6.005 -14.909 1.00 93.31 201 LEU A CA 1
ATOM 1496 C C . LEU A 1 201 ? 2.225 7.394 -14.666 1.00 93.31 201 LEU A C 1
ATOM 1498 O O . LEU A 1 201 ? 2.881 7.589 -13.651 1.00 93.31 201 LEU A O 1
ATOM 1502 N N . SER A 1 202 ? 1.950 8.390 -15.518 1.00 93.19 202 SER A N 1
ATOM 1503 C CA . SER A 1 202 ? 2.305 9.807 -15.308 1.00 93.19 202 SER A CA 1
ATOM 1504 C C . SER A 1 202 ? 1.714 10.470 -14.054 1.00 93.19 202 SER A C 1
ATOM 1506 O O . SER A 1 202 ? 2.131 11.572 -13.692 1.00 93.19 202 SER A O 1
ATOM 1508 N N . GLU A 1 203 ? 0.704 9.854 -13.436 1.00 92.44 203 GLU A N 1
ATOM 1509 C CA . GLU A 1 203 ? 0.064 10.289 -12.184 1.00 92.44 203 GLU A CA 1
ATOM 1510 C C . GLU A 1 203 ? 0.635 9.561 -10.953 1.00 92.44 203 GLU A C 1
ATOM 1512 O O . GLU A 1 203 ? 0.198 9.799 -9.823 1.00 92.44 203 GLU A O 1
ATOM 1517 N N . ALA A 1 204 ? 1.606 8.665 -11.152 1.00 93.50 204 ALA A N 1
ATOM 1518 C CA . ALA A 1 204 ? 2.281 7.984 -10.061 1.00 93.50 204 ALA A CA 1
ATOM 1519 C C . ALA A 1 204 ? 3.142 8.964 -9.245 1.00 93.50 204 ALA A C 1
ATOM 1521 O O . ALA A 1 204 ? 3.951 9.717 -9.785 1.00 93.50 204 ALA A O 1
ATOM 1522 N N . ASN A 1 205 ? 2.979 8.906 -7.928 1.00 91.25 205 ASN A N 1
ATOM 1523 C CA . ASN A 1 205 ? 3.771 9.568 -6.903 1.00 91.25 205 ASN A CA 1
ATOM 1524 C C . ASN A 1 205 ? 4.462 8.473 -6.083 1.00 91.25 205 ASN A C 1
ATOM 1526 O O . ASN A 1 205 ? 3.878 7.910 -5.152 1.00 91.25 205 ASN A O 1
ATOM 1530 N N . ASN A 1 206 ? 5.685 8.147 -6.497 1.00 93.50 206 ASN A N 1
ATOM 1531 C CA . ASN A 1 206 ? 6.437 6.999 -6.013 1.00 93.50 206 ASN A CA 1
ATOM 1532 C C . ASN A 1 206 ? 7.160 7.269 -4.688 1.00 93.50 206 ASN A C 1
ATOM 1534 O O . ASN A 1 206 ? 7.630 8.381 -4.417 1.00 93.50 206 ASN A O 1
ATOM 1538 N N . ALA A 1 207 ? 7.282 6.214 -3.890 1.00 92.25 207 ALA A N 1
ATOM 1539 C CA . ALA A 1 207 ? 8.165 6.128 -2.742 1.00 92.25 207 ALA A CA 1
ATOM 1540 C C . ALA A 1 207 ? 9.269 5.101 -3.013 1.00 92.25 207 ALA A C 1
ATOM 1542 O O . ALA A 1 207 ? 9.048 3.900 -2.907 1.00 92.25 207 ALA A O 1
ATOM 1543 N N . HIS A 1 208 ? 10.452 5.587 -3.374 1.00 87.25 208 HIS A N 1
ATOM 1544 C CA . HIS A 1 208 ? 11.657 4.768 -3.545 1.00 87.25 208 HIS A CA 1
ATOM 1545 C C . HIS A 1 208 ? 12.179 4.178 -2.222 1.00 87.25 208 HIS A C 1
ATOM 1547 O O . HIS A 1 208 ? 12.059 4.826 -1.179 1.00 87.25 208 HIS A O 1
ATOM 1553 N N . SER A 1 209 ? 12.805 2.999 -2.298 1.00 86.25 209 SER A N 1
ATOM 1554 C CA . SER A 1 209 ? 13.472 2.288 -1.191 1.00 86.25 209 SER A CA 1
ATOM 1555 C C . SER A 1 209 ? 12.606 2.075 0.052 1.00 86.25 209 SER A C 1
ATOM 1557 O O . SER A 1 209 ? 13.049 2.252 1.184 1.00 86.25 209 SER A O 1
ATOM 1559 N N . THR A 1 210 ? 11.363 1.633 -0.130 1.00 93.50 210 THR A N 1
ATOM 1560 C CA . THR A 1 210 ? 10.466 1.245 0.977 1.00 93.50 210 THR A CA 1
ATOM 1561 C C . THR A 1 210 ? 10.831 -0.121 1.579 1.00 93.50 210 THR A C 1
ATOM 1563 O O . THR A 1 210 ? 9.969 -0.953 1.861 1.00 93.50 210 THR A O 1
ATOM 1566 N N . ASN A 1 211 ? 12.129 -0.369 1.762 1.00 95.00 211 ASN A N 1
ATOM 1567 C CA . ASN A 1 211 ? 12.693 -1.668 2.123 1.00 95.00 211 ASN A CA 1
ATOM 1568 C C . ASN A 1 211 ? 12.554 -1.979 3.621 1.00 95.00 211 ASN A C 1
ATOM 1570 O O . ASN A 1 211 ? 12.500 -3.142 4.030 1.00 95.00 211 ASN A O 1
ATOM 1574 N N . THR A 1 212 ? 12.447 -0.939 4.450 1.00 91.69 212 THR A N 1
ATOM 1575 C CA . THR A 1 212 ? 12.259 -1.057 5.898 1.00 91.69 212 THR A CA 1
ATOM 1576 C C . THR A 1 212 ? 10.841 -0.677 6.317 1.00 91.69 212 THR A C 1
ATOM 1578 O O . THR A 1 212 ? 10.114 0.030 5.614 1.00 91.69 212 THR A O 1
ATOM 1581 N N . GLN A 1 213 ? 10.451 -1.097 7.524 1.00 89.56 213 GLN A N 1
ATOM 1582 C CA . GLN A 1 213 ? 9.184 -0.672 8.122 1.00 89.56 213 GLN A CA 1
ATOM 1583 C C . GLN A 1 213 ? 9.102 0.856 8.270 1.00 89.56 213 GLN A C 1
ATOM 1585 O O . GLN A 1 213 ? 8.024 1.425 8.106 1.00 89.56 213 GLN A O 1
ATOM 1590 N N . HIS A 1 214 ? 10.224 1.517 8.572 1.00 86.81 214 HIS A N 1
ATOM 1591 C CA . HIS A 1 214 ? 10.285 2.969 8.727 1.00 86.81 214 HIS A CA 1
ATOM 1592 C C . HIS A 1 214 ? 10.014 3.688 7.400 1.00 86.81 214 HIS A C 1
ATOM 1594 O O . HIS A 1 214 ? 9.151 4.562 7.345 1.00 86.81 214 HIS A O 1
ATOM 1600 N N . ASP A 1 215 ? 10.682 3.276 6.323 1.00 90.00 215 ASP A N 1
ATOM 1601 C CA . ASP A 1 215 ? 10.560 3.935 5.017 1.00 90.00 215 ASP A CA 1
ATOM 1602 C C . ASP A 1 215 ? 9.182 3.709 4.392 1.00 90.00 215 ASP A C 1
ATOM 1604 O O . ASP A 1 215 ? 8.582 4.625 3.829 1.00 90.00 215 ASP A O 1
ATOM 1608 N N . PHE A 1 216 ? 8.626 2.506 4.560 1.00 91.81 216 PHE A N 1
ATOM 1609 C CA . PHE A 1 216 ? 7.265 2.214 4.120 1.00 91.81 216 PHE A CA 1
ATOM 1610 C C . PHE A 1 216 ? 6.232 3.073 4.868 1.00 91.81 216 PHE A C 1
ATOM 1612 O O . PHE A 1 216 ? 5.296 3.604 4.272 1.00 91.81 216 PHE A O 1
ATOM 1619 N N . ASN A 1 217 ? 6.414 3.252 6.177 1.00 85.75 217 ASN A N 1
ATOM 1620 C CA . ASN A 1 217 ? 5.546 4.101 6.991 1.00 85.75 217 ASN A CA 1
ATOM 1621 C C . ASN A 1 217 ? 5.609 5.565 6.561 1.00 85.75 217 ASN A C 1
ATOM 1623 O O . ASN A 1 217 ? 4.573 6.206 6.401 1.00 85.75 217 ASN A O 1
ATOM 1627 N N . LYS A 1 218 ? 6.815 6.067 6.294 1.00 85.25 218 LYS A N 1
ATOM 1628 C CA . LYS A 1 218 ? 7.013 7.413 5.762 1.00 85.25 218 LYS A CA 1
ATOM 1629 C C . LYS A 1 218 ? 6.293 7.607 4.423 1.00 85.25 218 LYS A C 1
ATOM 1631 O O . LYS A 1 218 ? 5.629 8.621 4.229 1.00 85.25 218 LYS A O 1
ATOM 1636 N N . ALA A 1 219 ? 6.341 6.617 3.529 1.00 89.31 219 ALA A N 1
ATOM 1637 C CA . ALA A 1 219 ? 5.606 6.663 2.262 1.00 89.31 219 ALA A CA 1
ATOM 1638 C C . ALA A 1 219 ? 4.088 6.825 2.467 1.00 89.31 219 ALA A C 1
ATOM 1640 O O . ALA A 1 219 ? 3.425 7.572 1.744 1.00 89.31 219 ALA A O 1
ATOM 1641 N N . VAL A 1 220 ? 3.538 6.151 3.477 1.00 85.31 220 VAL A N 1
ATOM 1642 C CA . VAL A 1 220 ? 2.117 6.241 3.835 1.00 85.31 220 VAL A CA 1
ATOM 1643 C C . VAL A 1 220 ? 1.768 7.635 4.354 1.00 85.31 220 VAL A C 1
ATOM 1645 O O . VAL A 1 220 ? 0.779 8.219 3.911 1.00 85.31 220 VAL A O 1
ATOM 1648 N N . GLU A 1 221 ? 2.580 8.182 5.258 1.00 80.00 221 GLU A N 1
ATOM 1649 C CA . GLU A 1 221 ? 2.398 9.529 5.817 1.00 80.00 221 GLU A CA 1
ATOM 1650 C C . GLU A 1 221 ? 2.444 10.612 4.731 1.00 80.00 221 GLU A C 1
ATOM 1652 O O . GLU A 1 221 ? 1.623 11.532 4.722 1.00 80.00 221 GLU A O 1
ATOM 1657 N N . GLU A 1 222 ? 3.349 10.461 3.764 1.00 81.75 222 GLU A N 1
ATOM 1658 C CA . GLU A 1 222 ? 3.485 11.349 2.607 1.00 81.75 222 GLU A CA 1
ATOM 1659 C C . GLU A 1 222 ? 2.358 11.179 1.567 1.00 81.75 222 GLU A C 1
ATOM 1661 O O . GLU A 1 222 ? 2.283 11.943 0.601 1.00 81.75 222 GLU A O 1
ATOM 1666 N N . GLY A 1 223 ? 1.459 10.203 1.746 1.00 82.62 223 GLY A N 1
ATOM 1667 C CA . GLY A 1 223 ? 0.344 9.945 0.833 1.00 82.62 223 GLY A CA 1
ATOM 1668 C C . GLY A 1 223 ? 0.800 9.465 -0.546 1.00 82.62 223 GLY A C 1
ATOM 1669 O O . GLY A 1 223 ? 0.230 9.861 -1.567 1.00 82.62 223 GLY A O 1
ATOM 1670 N N . LYS A 1 224 ? 1.863 8.659 -0.579 1.00 89.31 224 LYS A N 1
ATOM 1671 C CA . LYS A 1 224 ? 2.424 8.079 -1.800 1.00 89.31 224 LYS A CA 1
ATOM 1672 C C . LYS A 1 224 ? 1.475 7.024 -2.356 1.00 89.31 224 LYS A C 1
ATOM 1674 O O . LYS A 1 224 ? 1.038 6.139 -1.630 1.00 89.31 224 LYS A O 1
ATOM 1679 N N . ASN A 1 225 ? 1.178 7.109 -3.654 1.00 91.75 225 ASN A N 1
ATOM 1680 C CA . ASN A 1 225 ? 0.244 6.194 -4.322 1.00 91.75 225 ASN A CA 1
ATOM 1681 C C . ASN A 1 225 ? 0.955 5.047 -5.067 1.00 91.75 225 ASN A C 1
ATOM 1683 O O . ASN A 1 225 ? 0.284 4.171 -5.616 1.00 91.75 225 ASN A O 1
ATOM 1687 N N . TRP A 1 226 ? 2.292 5.044 -5.059 1.00 95.88 226 TRP A N 1
ATOM 1688 C CA . TRP A 1 226 ? 3.157 3.944 -5.477 1.00 95.88 226 TRP A CA 1
ATOM 1689 C C . TRP A 1 226 ? 4.269 3.734 -4.452 1.00 95.88 226 TRP A C 1
ATOM 1691 O O . TRP A 1 226 ? 4.833 4.702 -3.940 1.00 95.88 226 TRP A O 1
ATOM 1701 N N . VAL A 1 227 ? 4.601 2.474 -4.188 1.00 96.44 227 VAL A N 1
ATOM 1702 C CA . VAL A 1 227 ? 5.761 2.081 -3.383 1.00 96.44 227 VAL A CA 1
ATOM 1703 C C . VAL A 1 227 ? 6.721 1.259 -4.229 1.00 96.44 227 VAL A C 1
ATOM 1705 O O . VAL A 1 227 ? 6.310 0.384 -4.994 1.00 96.44 227 VAL A O 1
ATOM 1708 N N . GLU A 1 228 ? 8.005 1.540 -4.080 1.00 96.31 228 GLU A N 1
ATOM 1709 C CA . GLU A 1 228 ? 9.094 0.824 -4.724 1.00 96.31 228 GLU A CA 1
ATOM 1710 C C . GLU A 1 228 ? 10.003 0.209 -3.669 1.00 96.31 228 GLU A C 1
ATOM 1712 O O . GLU A 1 228 ? 10.313 0.845 -2.658 1.00 96.31 228 GLU A O 1
ATOM 1717 N N . GLY A 1 229 ? 10.434 -1.025 -3.907 1.00 95.50 229 GLY A N 1
ATOM 1718 C CA . GLY A 1 229 ? 11.420 -1.678 -3.064 1.00 95.50 229 GLY A CA 1
ATOM 1719 C C . GLY A 1 229 ? 12.330 -2.606 -3.856 1.00 95.50 229 GLY A C 1
ATOM 1720 O O . GLY A 1 229 ? 11.936 -3.192 -4.868 1.00 95.50 229 GLY A O 1
ATOM 1721 N N . ASP A 1 230 ? 13.551 -2.731 -3.356 1.00 94.62 230 ASP A N 1
ATOM 1722 C CA . ASP A 1 230 ? 14.644 -3.487 -3.943 1.00 94.62 230 ASP A CA 1
ATOM 1723 C C . ASP A 1 230 ? 14.576 -4.932 -3.471 1.00 94.62 230 ASP A C 1
ATOM 1725 O O . ASP A 1 230 ? 14.822 -5.244 -2.308 1.00 94.62 230 ASP A O 1
ATOM 1729 N N . LEU A 1 231 ? 14.233 -5.845 -4.367 1.00 94.31 231 LEU A N 1
ATOM 1730 C CA . LEU A 1 231 ? 14.155 -7.254 -4.030 1.00 94.31 231 LEU A CA 1
ATOM 1731 C C . LEU A 1 231 ? 15.531 -7.903 -4.152 1.00 94.31 231 LEU A C 1
ATOM 1733 O O . LEU A 1 231 ? 16.082 -7.999 -5.251 1.00 94.31 231 LEU A O 1
ATOM 1737 N N . GLN A 1 232 ? 16.036 -8.442 -3.043 1.00 90.25 232 GLN A N 1
ATOM 1738 C CA . GLN A 1 232 ? 17.245 -9.259 -3.020 1.00 90.25 232 GLN A CA 1
ATOM 1739 C C . GLN A 1 232 ? 16.958 -10.677 -2.522 1.00 90.25 232 GLN A C 1
ATOM 1741 O O . GLN A 1 232 ? 16.051 -10.928 -1.725 1.00 90.25 232 GLN A O 1
ATOM 1746 N N . THR A 1 233 ? 17.776 -11.629 -2.976 1.00 84.31 233 THR A N 1
ATOM 1747 C CA . THR A 1 233 ? 17.776 -12.992 -2.429 1.00 84.31 233 THR A CA 1
ATOM 1748 C C . THR A 1 233 ? 18.776 -13.091 -1.281 1.00 84.31 233 THR A C 1
ATOM 1750 O O . THR A 1 233 ? 19.926 -12.672 -1.419 1.00 84.31 233 THR A O 1
ATOM 1753 N N . LYS A 1 234 ? 18.361 -13.677 -0.154 1.00 79.12 234 LYS A N 1
ATOM 1754 C CA . LYS A 1 234 ? 19.238 -13.887 1.003 1.00 79.12 234 LYS A CA 1
ATOM 1755 C C . LYS A 1 234 ? 20.262 -14.991 0.733 1.00 79.12 234 LYS A C 1
ATOM 1757 O O . LYS A 1 234 ? 20.027 -15.903 -0.061 1.00 79.12 234 LYS A O 1
ATOM 1762 N N . LYS A 1 235 ? 21.392 -14.949 1.447 1.00 68.88 235 LYS A N 1
ATOM 1763 C CA . LYS A 1 235 ? 22.460 -15.965 1.341 1.00 68.88 235 LYS A CA 1
ATOM 1764 C C . LYS A 1 235 ? 22.008 -17.366 1.772 1.00 68.88 235 LYS A C 1
ATOM 1766 O O . LYS A 1 235 ? 22.520 -18.346 1.243 1.00 68.88 235 LYS A O 1
ATOM 1771 N N . ASP A 1 236 ? 21.082 -17.454 2.722 1.00 69.75 236 ASP A N 1
ATOM 1772 C CA . ASP A 1 236 ? 20.490 -18.681 3.271 1.00 69.75 236 ASP A CA 1
ATOM 1773 C C . ASP A 1 236 ? 19.217 -19.136 2.533 1.00 69.75 236 ASP A C 1
ATOM 1775 O O . ASP A 1 236 ? 18.642 -20.171 2.866 1.00 69.75 236 ASP A O 1
ATOM 1779 N N . GLY A 1 237 ? 18.815 -18.409 1.487 1.00 70.25 237 GLY A N 1
ATOM 1780 C CA . GLY A 1 237 ? 17.580 -18.641 0.744 1.00 70.25 237 GLY A CA 1
ATOM 1781 C C . GLY A 1 237 ? 16.428 -17.746 1.210 1.00 70.25 237 GLY A C 1
ATOM 1782 O O . GLY A 1 237 ? 16.413 -17.214 2.315 1.00 70.25 237 GLY A O 1
ATOM 1783 N N . GLY A 1 238 ? 15.443 -17.552 0.333 1.00 81.12 238 GLY A N 1
ATOM 1784 C CA . GLY A 1 238 ? 14.338 -16.616 0.558 1.00 81.12 238 GLY A CA 1
ATOM 1785 C C . GLY A 1 238 ? 14.640 -15.191 0.085 1.00 81.12 238 GLY A C 1
ATOM 1786 O O . GLY A 1 238 ? 15.745 -14.882 -0.360 1.00 81.12 238 GLY A O 1
ATOM 1787 N N . MET A 1 239 ? 13.625 -14.329 0.138 1.00 88.38 239 MET A N 1
ATOM 1788 C CA . MET A 1 239 ? 13.666 -12.973 -0.417 1.00 88.38 239 MET A CA 1
ATOM 1789 C C . MET A 1 239 ? 13.360 -11.922 0.645 1.00 88.38 239 MET A C 1
ATOM 1791 O O . MET A 1 239 ? 12.489 -12.117 1.497 1.00 88.38 239 MET A O 1
ATOM 1795 N N . GLU A 1 240 ? 14.064 -10.800 0.577 1.00 92.44 240 GLU A N 1
ATOM 1796 C CA . GLU A 1 240 ? 13.821 -9.617 1.402 1.00 92.44 240 GLU A CA 1
ATOM 1797 C C . GLU A 1 240 ? 13.920 -8.344 0.578 1.00 92.44 240 GLU A C 1
ATOM 1799 O O . GLU A 1 240 ? 14.547 -8.321 -0.483 1.00 92.44 240 GLU A O 1
ATOM 1804 N N . MET A 1 241 ? 13.312 -7.291 1.113 1.00 94.50 241 MET A N 1
ATOM 1805 C CA . MET A 1 241 ? 13.496 -5.943 0.611 1.00 94.50 241 MET A CA 1
ATOM 1806 C C . MET A 1 241 ? 14.820 -5.399 1.157 1.00 94.50 241 MET A C 1
ATOM 1808 O O . MET A 1 241 ? 15.006 -5.365 2.373 1.00 94.50 241 MET A O 1
ATOM 1812 N N . ASN A 1 242 ? 15.767 -5.049 0.290 1.00 89.81 242 ASN A N 1
ATOM 1813 C CA . ASN A 1 242 ? 17.108 -4.637 0.691 1.00 89.81 242 ASN A CA 1
ATOM 1814 C C . ASN A 1 242 ? 17.818 -3.820 -0.395 1.00 89.81 242 ASN A C 1
ATOM 1816 O O . ASN A 1 242 ? 17.925 -4.248 -1.542 1.00 89.81 242 ASN A O 1
ATOM 1820 N N . HIS A 1 243 ? 18.444 -2.732 0.025 1.00 85.44 243 HIS A N 1
ATOM 1821 C CA . HIS A 1 243 ? 19.415 -1.934 -0.713 1.00 85.44 243 HIS A CA 1
ATOM 1822 C C . HIS A 1 243 ? 20.568 -1.510 0.224 1.00 85.44 243 HIS A C 1
ATOM 1824 O O . HIS A 1 243 ? 20.971 -0.349 0.292 1.00 85.44 243 HIS A O 1
ATOM 1830 N N . ASP A 1 244 ? 21.084 -2.488 0.978 1.00 81.88 244 ASP A N 1
ATOM 1831 C CA . ASP A 1 244 ? 22.192 -2.360 1.937 1.00 81.88 244 ASP A CA 1
ATOM 1832 C C . ASP A 1 244 ? 21.887 -1.482 3.166 1.00 81.88 244 ASP A C 1
ATOM 1834 O O . ASP A 1 244 ? 22.787 -0.912 3.791 1.00 81.88 244 ASP A O 1
ATOM 1838 N N . GLU A 1 245 ? 20.619 -1.413 3.578 1.00 82.12 245 GLU A N 1
ATOM 1839 C CA . GLU A 1 245 ? 20.225 -0.726 4.806 1.00 82.12 245 GLU A CA 1
ATOM 1840 C C . GLU A 1 245 ? 20.703 -1.474 6.063 1.00 82.12 245 GLU A C 1
ATOM 1842 O O . GLU A 1 245 ? 20.750 -2.706 6.128 1.00 82.12 245 GLU A O 1
ATOM 1847 N N . SER A 1 246 ? 21.015 -0.716 7.118 1.00 75.31 246 SER A N 1
ATOM 1848 C CA . SER A 1 246 ? 21.472 -1.249 8.411 1.00 75.31 246 SER A CA 1
ATOM 1849 C C . SER A 1 246 ? 20.338 -1.671 9.358 1.00 75.31 246 SER A C 1
ATOM 1851 O O . SER A 1 246 ? 20.602 -2.278 10.398 1.00 75.31 246 SER A O 1
ATOM 1853 N N . GLY A 1 247 ? 19.085 -1.342 9.028 1.00 79.12 247 GLY A N 1
ATOM 1854 C CA . GLY A 1 247 ? 17.906 -1.599 9.859 1.00 79.12 247 GLY A CA 1
ATOM 1855 C C . GLY A 1 247 ? 17.194 -2.929 9.566 1.00 79.12 247 GLY A C 1
ATOM 1856 O O . GLY A 1 247 ? 17.539 -3.631 8.616 1.00 79.12 247 GLY A O 1
ATOM 1857 N N . PRO A 1 248 ? 16.173 -3.289 10.371 1.00 85.88 248 PRO A N 1
ATOM 1858 C CA . PRO A 1 248 ? 15.305 -4.426 10.086 1.00 85.88 248 PRO A CA 1
ATOM 1859 C C . PRO A 1 248 ? 14.569 -4.246 8.757 1.00 85.88 248 PRO A C 1
ATOM 1861 O O . PRO A 1 248 ? 13.890 -3.242 8.525 1.00 85.88 248 PRO A O 1
ATOM 1864 N N . LYS A 1 249 ? 14.694 -5.258 7.908 1.00 92.00 249 LYS A N 1
ATOM 1865 C CA . LYS A 1 249 ? 14.157 -5.290 6.551 1.00 92.00 249 LYS A CA 1
ATOM 1866 C C . LYS A 1 249 ? 12.801 -5.968 6.535 1.00 92.00 249 LYS A C 1
ATOM 1868 O O . LYS A 1 249 ? 12.578 -6.922 7.286 1.00 92.00 249 LYS A O 1
ATOM 1873 N N . LEU A 1 250 ? 11.924 -5.519 5.648 1.00 92.25 250 LEU A N 1
ATOM 1874 C CA . LEU A 1 250 ? 10.671 -6.215 5.397 1.00 92.25 250 LEU A CA 1
ATOM 1875 C C . LEU A 1 250 ? 10.948 -7.502 4.615 1.00 92.25 250 LEU A C 1
ATOM 1877 O O . LEU A 1 250 ? 11.743 -7.537 3.669 1.00 92.25 250 LEU A O 1
ATOM 1881 N N . SER A 1 251 ? 10.261 -8.580 4.990 1.00 92.88 251 SER A N 1
ATOM 1882 C CA . SER A 1 251 ? 10.175 -9.737 4.096 1.00 92.88 251 SER A CA 1
ATOM 1883 C C . SER A 1 251 ? 9.392 -9.355 2.835 1.00 92.88 251 SER A C 1
ATOM 1885 O O . SER A 1 251 ? 8.518 -8.486 2.886 1.00 92.88 251 SER A O 1
ATOM 1887 N N . PHE A 1 252 ? 9.652 -10.023 1.707 1.00 94.56 252 PHE A N 1
ATOM 1888 C CA . PHE A 1 252 ? 8.943 -9.703 0.463 1.00 94.56 252 PHE A CA 1
ATOM 1889 C C . PHE A 1 252 ? 7.418 -9.867 0.598 1.00 94.56 252 PHE A C 1
ATOM 1891 O O . PHE A 1 252 ? 6.654 -9.000 0.179 1.00 94.56 252 PHE A O 1
ATOM 1898 N N . GLN A 1 253 ? 6.962 -10.929 1.270 1.00 92.69 253 GLN A N 1
ATOM 1899 C CA . GLN A 1 253 ? 5.534 -11.166 1.513 1.00 92.69 253 GLN A CA 1
ATOM 1900 C C . GLN A 1 253 ? 4.891 -10.085 2.385 1.00 92.69 253 GLN A C 1
ATOM 1902 O O . GLN A 1 253 ? 3.763 -9.675 2.120 1.00 92.69 253 GLN A O 1
ATOM 1907 N N . GLU A 1 254 ? 5.591 -9.622 3.420 1.00 90.50 254 GLU A N 1
ATOM 1908 C CA . GLU A 1 254 ? 5.103 -8.550 4.286 1.00 90.50 254 GLU A CA 1
ATOM 1909 C C . GLU A 1 254 ? 4.986 -7.226 3.524 1.00 90.50 254 GLU A C 1
ATOM 1911 O O . GLU A 1 254 ? 3.970 -6.540 3.629 1.00 90.50 254 GLU A O 1
ATOM 1916 N N . TRP A 1 255 ? 5.988 -6.899 2.709 1.00 95.12 255 TRP A N 1
ATOM 1917 C CA . TRP A 1 255 ? 5.985 -5.702 1.874 1.00 95.12 255 TRP A CA 1
ATOM 1918 C C . TRP A 1 255 ? 4.837 -5.716 0.848 1.00 95.12 255 TRP A C 1
ATOM 1920 O O . TRP A 1 255 ? 4.078 -4.748 0.751 1.00 95.12 255 TRP A O 1
ATOM 1930 N N . LEU A 1 256 ? 4.618 -6.850 0.166 1.00 95.19 256 LEU A N 1
ATOM 1931 C CA . LEU A 1 256 ? 3.471 -7.044 -0.732 1.00 95.19 256 LEU A CA 1
ATOM 1932 C C . LEU A 1 256 ? 2.131 -6.913 0.009 1.00 95.19 256 LEU A C 1
ATOM 1934 O O . LEU A 1 256 ? 1.208 -6.270 -0.494 1.00 95.19 256 LEU A O 1
ATOM 1938 N N . ALA A 1 257 ? 2.016 -7.491 1.211 1.00 89.75 257 ALA A N 1
ATOM 1939 C CA . ALA A 1 257 ? 0.801 -7.406 2.020 1.00 89.75 257 ALA A CA 1
ATOM 1940 C C . ALA A 1 257 ? 0.451 -5.950 2.363 1.00 89.75 257 ALA A C 1
ATOM 1942 O O . ALA A 1 257 ? -0.703 -5.546 2.216 1.00 89.75 257 ALA A O 1
ATOM 1943 N N . LYS A 1 258 ? 1.451 -5.146 2.746 1.00 90.25 258 LYS A N 1
ATOM 1944 C CA . LYS A 1 258 ? 1.272 -3.719 3.053 1.00 90.25 258 LYS A CA 1
ATOM 1945 C C . LYS A 1 258 ? 0.856 -2.914 1.817 1.00 90.25 258 LYS A C 1
ATOM 1947 O O . LYS A 1 258 ? -0.107 -2.152 1.888 1.00 90.25 258 LYS A O 1
ATOM 1952 N N . GLY A 1 259 ? 1.510 -3.126 0.670 1.00 92.19 259 GLY A N 1
ATOM 1953 C CA . GLY A 1 259 ? 1.133 -2.472 -0.592 1.00 92.19 259 GLY A CA 1
ATOM 1954 C C . GLY A 1 259 ? -0.305 -2.800 -1.016 1.00 92.19 259 GLY A C 1
ATOM 1955 O O . GLY A 1 259 ? -1.084 -1.911 -1.368 1.00 92.19 259 GLY A O 1
ATOM 1956 N N . LYS A 1 260 ? -0.700 -4.073 -0.888 1.00 89.81 260 LYS A N 1
ATOM 1957 C CA . LYS A 1 260 ? -2.070 -4.535 -1.143 1.00 89.81 260 LYS A CA 1
ATOM 1958 C C . LYS A 1 260 ? -3.091 -3.865 -0.223 1.00 89.81 260 LYS A C 1
ATOM 1960 O O . LYS A 1 260 ? -4.117 -3.403 -0.718 1.00 89.81 260 LYS A O 1
ATOM 1965 N N . ALA A 1 261 ? -2.821 -3.813 1.082 1.00 83.81 261 ALA A N 1
ATOM 1966 C CA . ALA A 1 261 ? -3.743 -3.268 2.080 1.00 83.81 261 ALA A CA 1
ATOM 1967 C C . ALA A 1 261 ? -4.069 -1.785 1.842 1.00 83.81 261 ALA A C 1
ATOM 1969 O O . ALA A 1 261 ? -5.200 -1.360 2.071 1.00 83.81 261 ALA A O 1
ATOM 1970 N N . LEU A 1 262 ? -3.102 -1.016 1.333 1.00 84.94 262 LEU A N 1
ATOM 1971 C CA . LEU A 1 262 ? -3.275 0.397 0.973 1.00 84.94 262 LEU A CA 1
ATOM 1972 C C . LEU A 1 262 ? -3.883 0.601 -0.424 1.00 84.94 262 LEU A C 1
ATOM 1974 O O . LEU A 1 262 ? -4.302 1.707 -0.774 1.00 84.94 262 LEU A O 1
ATOM 1978 N N . GLY A 1 263 ? -3.897 -0.445 -1.254 1.00 88.50 263 GLY A N 1
ATOM 1979 C CA . GLY A 1 263 ? -4.331 -0.364 -2.645 1.00 88.50 263 GLY A CA 1
ATOM 1980 C C . GLY A 1 263 ? -3.492 0.602 -3.489 1.00 88.50 263 GLY A C 1
ATOM 1981 O O . GLY A 1 263 ? -4.034 1.244 -4.391 1.00 88.50 263 GLY A O 1
ATOM 1982 N N . VAL A 1 264 ? -2.201 0.726 -3.174 1.00 92.12 264 VAL A N 1
ATOM 1983 C CA . VAL A 1 264 ? -1.212 1.497 -3.945 1.00 92.12 264 VAL A CA 1
ATOM 1984 C C . VAL A 1 264 ? -0.668 0.667 -5.110 1.00 92.12 264 VAL A C 1
ATOM 1986 O O . VAL A 1 264 ? -0.860 -0.551 -5.167 1.00 92.12 264 VAL A O 1
ATOM 1989 N N . GLY A 1 265 ? 0.009 1.321 -6.052 1.00 95.56 265 GLY A N 1
ATOM 1990 C CA . GLY A 1 265 ? 0.870 0.625 -7.001 1.00 95.56 265 GLY A CA 1
ATOM 1991 C C . GLY A 1 265 ? 2.157 0.125 -6.335 1.00 95.56 265 GLY A C 1
ATOM 1992 O O . GLY A 1 265 ? 2.620 0.682 -5.341 1.00 95.56 265 GLY A O 1
ATOM 1993 N N . VAL A 1 266 ? 2.723 -0.947 -6.874 1.00 96.94 266 VAL A N 1
ATOM 1994 C CA . VAL A 1 266 ? 3.846 -1.692 -6.307 1.00 96.94 266 VAL A CA 1
ATOM 1995 C C . VAL A 1 266 ? 4.879 -1.929 -7.407 1.00 96.94 266 VAL A C 1
ATOM 1997 O O . VAL A 1 266 ? 4.623 -2.648 -8.376 1.00 96.94 266 VAL A O 1
ATOM 2000 N N . LYS A 1 267 ? 6.055 -1.316 -7.260 1.00 97.62 267 LYS A N 1
ATOM 2001 C CA . LYS A 1 267 ? 7.203 -1.473 -8.158 1.00 97.62 267 LYS A CA 1
ATOM 2002 C C . LYS A 1 267 ? 8.273 -2.330 -7.480 1.00 97.62 267 LYS A C 1
ATOM 2004 O O . LYS A 1 267 ? 8.871 -1.923 -6.493 1.00 97.62 267 LYS A O 1
ATOM 2009 N N . VAL A 1 268 ? 8.511 -3.524 -8.009 1.00 97.50 268 VAL A N 1
ATOM 2010 C CA . VAL A 1 268 ? 9.558 -4.434 -7.529 1.00 97.50 268 VAL A CA 1
ATOM 2011 C C . VAL A 1 268 ? 10.814 -4.179 -8.351 1.00 97.50 268 VAL A C 1
ATOM 2013 O O . VAL A 1 268 ? 10.811 -4.479 -9.546 1.00 97.50 268 VAL A O 1
ATOM 2016 N N . ASP A 1 269 ? 11.867 -3.630 -7.745 1.00 95.06 269 ASP A N 1
ATOM 2017 C CA . ASP A 1 269 ? 13.168 -3.506 -8.406 1.00 95.06 269 ASP A CA 1
ATOM 2018 C C . ASP A 1 269 ? 13.982 -4.783 -8.193 1.00 95.06 269 ASP A C 1
ATOM 2020 O O . ASP A 1 269 ? 14.390 -5.117 -7.082 1.00 95.06 269 ASP A O 1
ATOM 2024 N N . VAL A 1 270 ? 14.138 -5.572 -9.254 1.00 93.25 270 VAL A N 1
ATOM 2025 C CA . VAL A 1 270 ? 14.604 -6.958 -9.157 1.00 93.25 270 VAL A CA 1
ATOM 2026 C C . VAL A 1 270 ? 16.127 -7.007 -9.247 1.00 93.25 270 VAL A C 1
ATOM 2028 O O . VAL A 1 270 ? 16.698 -6.847 -10.326 1.00 93.25 270 VAL A O 1
ATOM 2031 N N . LYS A 1 271 ? 16.800 -7.299 -8.127 1.00 89.19 271 LYS A N 1
ATOM 2032 C CA . LYS A 1 271 ? 18.264 -7.435 -8.069 1.00 89.19 271 LYS A CA 1
ATOM 2033 C C . LYS A 1 271 ? 18.670 -8.910 -8.111 1.00 89.19 271 LYS A C 1
ATOM 2035 O O . LYS A 1 271 ? 18.506 -9.657 -7.147 1.00 89.19 271 LYS A O 1
ATOM 2040 N N . LEU A 1 272 ? 19.245 -9.345 -9.233 1.00 83.62 272 LEU A N 1
ATOM 2041 C CA . LEU A 1 272 ? 19.701 -10.733 -9.436 1.00 83.62 272 LEU A CA 1
ATOM 2042 C C . LEU A 1 272 ? 21.222 -10.907 -9.285 1.00 83.62 272 LEU A C 1
ATOM 2044 O O . LEU A 1 272 ? 21.771 -11.962 -9.625 1.00 83.62 272 LEU A O 1
ATOM 2048 N N . ASP A 1 273 ? 21.917 -9.893 -8.765 1.00 80.56 273 ASP A N 1
ATOM 2049 C CA . ASP A 1 273 ? 23.383 -9.841 -8.711 1.00 80.56 273 ASP A CA 1
ATOM 2050 C C . ASP A 1 273 ? 24.005 -10.951 -7.859 1.00 80.56 273 ASP A C 1
ATOM 2052 O O . ASP A 1 273 ? 25.077 -11.464 -8.196 1.00 80.56 273 ASP A O 1
ATOM 2056 N N . ALA A 1 274 ? 23.295 -11.416 -6.826 1.00 79.69 274 ALA A N 1
ATOM 2057 C CA . ALA A 1 274 ? 23.713 -12.540 -5.984 1.00 79.69 274 ALA A CA 1
ATOM 2058 C C . ALA A 1 274 ? 23.982 -13.834 -6.781 1.00 79.69 274 ALA A C 1
ATOM 2060 O O . ALA A 1 274 ? 24.743 -14.695 -6.339 1.00 79.69 274 ALA A O 1
ATOM 2061 N N . PHE A 1 275 ? 23.398 -13.962 -7.977 1.00 81.94 275 PHE A N 1
ATOM 2062 C CA . PHE A 1 275 ? 23.525 -15.129 -8.848 1.00 81.94 275 PHE A CA 1
ATOM 2063 C C . PHE A 1 275 ? 24.089 -14.774 -10.225 1.00 81.94 275 PHE A C 1
ATOM 2065 O O . PHE A 1 275 ? 23.796 -15.463 -11.200 1.00 81.94 275 PHE A O 1
ATOM 2072 N N . LYS A 1 276 ? 24.897 -13.707 -10.341 1.00 78.00 276 LYS A N 1
ATOM 2073 C CA . LYS A 1 276 ? 25.401 -13.176 -11.626 1.00 78.00 276 LYS A CA 1
ATOM 2074 C C . LYS A 1 276 ? 25.901 -14.246 -12.613 1.00 78.00 276 LYS A C 1
ATOM 2076 O O . LYS A 1 276 ? 25.632 -14.121 -13.804 1.00 78.00 276 LYS A O 1
ATOM 2081 N N . ASN A 1 277 ? 26.543 -15.305 -12.115 1.00 84.44 277 ASN A N 1
ATOM 2082 C CA . ASN A 1 277 ? 27.128 -16.389 -12.917 1.00 84.44 277 ASN A CA 1
ATOM 2083 C C . ASN A 1 277 ? 26.357 -17.726 -12.839 1.00 84.44 277 ASN A C 1
ATOM 2085 O O . ASN A 1 277 ? 26.882 -18.751 -13.263 1.00 84.44 277 ASN A O 1
ATOM 2089 N N . ASP A 1 278 ? 25.144 -17.741 -12.279 1.00 88.44 278 ASP A N 1
ATOM 2090 C CA . ASP A 1 278 ? 24.346 -18.954 -12.058 1.00 88.44 278 ASP A CA 1
ATOM 2091 C C . ASP A 1 278 ? 22.916 -18.771 -12.611 1.00 88.44 278 ASP A C 1
ATOM 2093 O O . ASP A 1 278 ? 22.003 -18.362 -11.884 1.00 88.44 278 ASP A O 1
ATOM 2097 N N . PRO A 1 279 ? 22.699 -19.033 -13.915 1.00 88.12 279 PRO A N 1
ATOM 2098 C CA . PRO A 1 279 ? 21.403 -18.814 -14.556 1.00 88.12 279 PRO A CA 1
ATOM 2099 C C . PRO A 1 279 ? 20.291 -19.701 -13.980 1.00 88.12 279 PRO A C 1
ATOM 2101 O O . PRO A 1 279 ? 19.140 -19.274 -13.950 1.00 88.12 279 PRO A O 1
ATOM 2104 N N . VAL A 1 280 ? 20.625 -20.894 -13.474 1.00 89.12 280 VAL A N 1
ATOM 2105 C CA . VAL A 1 280 ? 19.653 -21.809 -12.856 1.00 89.12 280 VAL A CA 1
ATOM 2106 C C . VAL A 1 280 ? 19.109 -21.205 -11.562 1.00 89.12 280 VAL A C 1
ATOM 2108 O O . VAL A 1 280 ? 17.898 -21.207 -11.338 1.00 89.12 280 VAL A O 1
ATOM 2111 N N . LYS A 1 281 ? 19.981 -20.625 -10.726 1.00 88.19 281 LYS A N 1
ATOM 2112 C CA . LYS A 1 281 ? 19.540 -19.933 -9.506 1.00 88.19 281 LYS A CA 1
ATOM 2113 C C . LYS A 1 281 ? 18.772 -18.650 -9.797 1.00 88.19 281 LYS A C 1
ATOM 2115 O O . LYS A 1 281 ? 17.786 -18.392 -9.112 1.00 88.19 281 LYS A O 1
ATOM 2120 N N . LYS A 1 282 ? 19.165 -17.879 -10.820 1.00 87.62 282 LYS A N 1
ATOM 2121 C CA . LYS A 1 282 ? 18.393 -16.701 -11.254 1.00 87.62 282 LYS A CA 1
ATOM 2122 C C . LYS A 1 282 ? 16.973 -17.082 -11.660 1.00 87.62 282 LYS A C 1
ATOM 2124 O O . LYS A 1 282 ? 16.019 -16.477 -11.183 1.00 87.62 282 LYS A O 1
ATOM 2129 N N . GLU A 1 283 ? 16.827 -18.114 -12.487 1.00 89.12 283 GLU A N 1
ATOM 2130 C CA . GLU A 1 283 ? 15.516 -18.590 -12.928 1.00 89.12 283 GLU A CA 1
ATOM 2131 C C . GLU A 1 283 ? 14.657 -19.078 -11.750 1.00 89.12 283 GLU A C 1
ATOM 2133 O O . GLU A 1 283 ? 13.481 -18.725 -11.654 1.00 89.12 283 GLU A O 1
ATOM 2138 N N . ALA A 1 284 ? 15.240 -19.845 -10.823 1.00 90.12 284 ALA A N 1
ATOM 2139 C CA . ALA A 1 284 ? 14.542 -20.311 -9.626 1.00 90.12 284 ALA A CA 1
ATOM 2140 C C . ALA A 1 284 ? 14.082 -19.148 -8.727 1.00 90.12 284 ALA A C 1
ATOM 2142 O O . ALA A 1 284 ? 12.932 -19.139 -8.285 1.00 90.12 284 ALA A O 1
ATOM 2143 N N . ALA A 1 285 ? 14.941 -18.147 -8.508 1.00 90.62 285 ALA A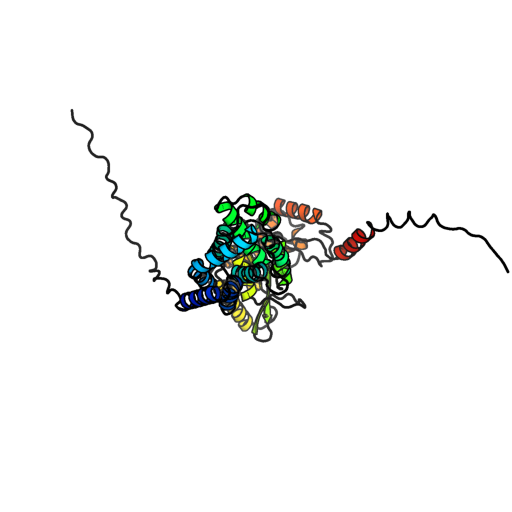 N 1
ATOM 2144 C CA . ALA A 1 285 ? 14.599 -16.953 -7.738 1.00 90.62 285 ALA A CA 1
ATOM 2145 C C . ALA A 1 285 ? 13.464 -16.159 -8.404 1.00 90.62 285 ALA A C 1
ATOM 2147 O O . ALA A 1 285 ? 12.497 -15.791 -7.745 1.00 90.62 285 ALA A O 1
ATOM 2148 N N . VAL A 1 286 ? 13.515 -15.958 -9.723 1.00 92.69 286 VAL A N 1
ATOM 2149 C CA . VAL A 1 286 ? 12.448 -15.256 -10.451 1.00 92.69 286 VAL A CA 1
ATOM 2150 C C . VAL A 1 286 ? 11.121 -16.022 -10.394 1.00 92.69 286 VAL A C 1
ATOM 2152 O O . VAL A 1 286 ? 10.072 -15.410 -10.187 1.00 92.69 286 VAL A O 1
ATOM 2155 N N . LYS A 1 287 ? 11.141 -17.354 -10.525 1.00 93.56 287 LYS A N 1
ATOM 2156 C CA . LYS A 1 287 ? 9.934 -18.193 -10.401 1.00 93.56 287 LYS A CA 1
ATOM 2157 C C . LYS A 1 287 ? 9.286 -18.071 -9.025 1.00 93.56 287 LYS A C 1
ATOM 2159 O O . LYS A 1 287 ? 8.067 -17.932 -8.942 1.00 93.56 287 LYS A O 1
ATOM 2164 N N . GLU A 1 288 ? 10.089 -18.091 -7.968 1.00 93.69 288 GLU A N 1
ATOM 2165 C CA . GLU A 1 288 ? 9.596 -17.918 -6.602 1.00 93.69 288 GLU A CA 1
ATOM 2166 C C . GLU A 1 288 ? 9.061 -16.494 -6.367 1.00 93.69 288 GLU A C 1
ATOM 2168 O O . GLU A 1 288 ? 7.991 -16.329 -5.785 1.00 93.69 288 GLU A O 1
ATOM 2173 N N . MET A 1 289 ? 9.721 -15.464 -6.909 1.00 95.25 289 MET A N 1
ATOM 2174 C CA . MET A 1 289 ? 9.257 -14.077 -6.814 1.00 95.25 289 MET A CA 1
ATOM 2175 C C . MET A 1 289 ? 7.885 -13.939 -7.473 1.00 95.25 289 MET A C 1
ATOM 2177 O O . MET A 1 289 ? 6.943 -13.432 -6.867 1.00 95.25 289 MET A O 1
ATOM 2181 N N . VAL A 1 290 ? 7.756 -14.416 -8.715 1.00 95.50 290 VAL A N 1
ATOM 2182 C CA . VAL A 1 290 ? 6.493 -14.368 -9.458 1.00 95.50 290 VAL A CA 1
ATOM 2183 C C . VAL A 1 290 ? 5.404 -15.149 -8.733 1.00 95.50 290 VAL A C 1
ATOM 2185 O O . VAL A 1 290 ? 4.265 -14.687 -8.686 1.00 95.50 290 VAL A O 1
ATOM 2188 N N . LYS A 1 291 ? 5.731 -16.301 -8.134 1.00 94.81 291 LYS A N 1
ATOM 2189 C CA . LYS A 1 291 ? 4.784 -17.046 -7.304 1.00 94.81 291 LYS A CA 1
ATOM 2190 C C . LYS A 1 291 ? 4.263 -16.186 -6.148 1.00 94.81 291 LYS A C 1
ATOM 2192 O O . LYS A 1 291 ? 3.050 -16.059 -6.021 1.00 94.81 291 LYS A O 1
ATOM 2197 N N . GLN A 1 292 ? 5.140 -15.554 -5.367 1.00 94.75 292 GLN A N 1
ATOM 2198 C CA . GLN A 1 292 ? 4.725 -14.705 -4.243 1.00 94.75 292 GLN A CA 1
ATOM 2199 C C . GLN A 1 292 ? 3.900 -13.489 -4.690 1.00 94.75 292 GLN A C 1
ATOM 2201 O O . GLN A 1 292 ? 2.909 -13.151 -4.043 1.00 94.75 292 GLN A O 1
ATOM 2206 N N . VAL A 1 293 ? 4.246 -12.865 -5.821 1.00 95.81 293 VAL A N 1
ATOM 2207 C CA . VAL A 1 293 ? 3.457 -11.755 -6.381 1.00 95.81 293 VAL A CA 1
ATOM 2208 C C . VAL A 1 293 ? 2.070 -12.222 -6.818 1.00 95.81 293 VAL A C 1
ATOM 2210 O O . VAL A 1 293 ? 1.082 -11.569 -6.493 1.00 95.81 293 VAL A O 1
ATOM 2213 N N . VAL A 1 294 ? 1.960 -13.356 -7.511 1.00 94.19 294 VAL A N 1
ATOM 2214 C CA . VAL A 1 294 ? 0.660 -13.912 -7.920 1.00 94.19 294 VAL A CA 1
ATOM 2215 C C . VAL A 1 294 ? -0.185 -14.271 -6.698 1.00 94.19 294 VAL A C 1
ATOM 2217 O O . VAL A 1 294 ? -1.350 -13.886 -6.631 1.00 94.19 294 VAL A O 1
ATOM 2220 N N . ASP A 1 295 ? 0.414 -14.939 -5.712 1.00 90.88 295 ASP A N 1
ATOM 2221 C CA . ASP A 1 295 ? -0.261 -15.344 -4.476 1.00 90.88 295 ASP A CA 1
ATOM 2222 C C . ASP A 1 295 ? -0.691 -14.137 -3.624 1.00 90.88 295 ASP A C 1
ATOM 2224 O O . ASP A 1 295 ? -1.657 -14.225 -2.867 1.00 90.88 295 ASP A O 1
ATOM 2228 N N . SER A 1 296 ? -0.028 -12.982 -3.767 1.00 91.62 296 SER A N 1
ATOM 2229 C CA . SER A 1 296 ? -0.447 -11.750 -3.088 1.00 91.62 296 SER A CA 1
ATOM 2230 C C . SER A 1 296 ? -1.832 -11.269 -3.536 1.00 91.62 296 SER A C 1
ATOM 2232 O O . SER A 1 296 ? -2.550 -10.635 -2.758 1.00 91.62 296 SER A O 1
ATOM 2234 N N . GLY A 1 297 ? -2.233 -11.580 -4.774 1.00 90.06 297 GLY A N 1
ATOM 2235 C CA . GLY A 1 297 ? -3.494 -11.134 -5.362 1.00 90.06 297 GLY A CA 1
ATOM 2236 C C . GLY A 1 297 ? -3.546 -9.636 -5.684 1.00 90.06 297 GLY A C 1
ATOM 2237 O O . GLY A 1 297 ? -4.638 -9.095 -5.848 1.00 90.06 297 GLY A O 1
ATOM 2238 N N . ILE A 1 298 ? -2.401 -8.945 -5.753 1.00 91.81 298 ILE A N 1
ATOM 2239 C CA . ILE A 1 298 ? -2.347 -7.565 -6.252 1.00 91.81 298 ILE A CA 1
ATOM 2240 C C . ILE A 1 298 ? -2.708 -7.572 -7.753 1.00 91.81 298 ILE A C 1
ATOM 2242 O O . ILE A 1 298 ? -2.128 -8.354 -8.511 1.00 91.81 298 ILE A O 1
ATOM 2246 N N . PRO A 1 299 ? -3.649 -6.721 -8.210 1.00 91.38 299 PRO A N 1
ATOM 2247 C CA . PRO A 1 299 ? -4.000 -6.625 -9.625 1.00 91.38 299 PRO A CA 1
ATOM 2248 C C . PRO A 1 299 ? -2.799 -6.275 -10.509 1.00 91.38 299 PRO A C 1
ATOM 2250 O O . PRO A 1 299 ? -1.953 -5.467 -10.129 1.00 91.38 299 PRO A O 1
ATOM 2253 N N . GLY A 1 300 ? -2.750 -6.842 -11.719 1.00 93.06 300 GLY A N 1
ATOM 2254 C CA . GLY A 1 300 ? -1.648 -6.625 -12.662 1.00 93.06 300 GLY A CA 1
ATOM 2255 C C . GLY A 1 300 ? -1.397 -5.144 -12.949 1.00 93.06 300 GLY A C 1
ATOM 2256 O O . GLY A 1 300 ? -0.261 -4.700 -12.906 1.00 93.06 300 GLY A O 1
ATOM 2257 N N . GLU A 1 301 ? -2.446 -4.347 -13.137 1.00 92.38 301 GLU A N 1
ATOM 2258 C CA . GLU A 1 301 ? -2.347 -2.904 -13.397 1.00 92.38 301 GLU A CA 1
ATOM 2259 C C . GLU A 1 301 ? -1.758 -2.070 -12.238 1.00 92.38 301 GLU A C 1
ATOM 2261 O O . GLU A 1 301 ? -1.514 -0.874 -12.405 1.00 92.38 301 GLU A O 1
ATOM 2266 N N . ARG A 1 302 ? -1.532 -2.683 -11.068 1.00 94.88 302 ARG A N 1
ATOM 2267 C CA . ARG A 1 302 ? -0.836 -2.100 -9.909 1.00 94.88 302 ARG A CA 1
ATOM 2268 C C . ARG A 1 302 ? 0.586 -2.624 -9.746 1.00 94.88 302 ARG A C 1
ATOM 2270 O O . ARG A 1 302 ? 1.230 -2.287 -8.763 1.00 94.88 302 ARG A O 1
ATOM 2277 N N . LEU A 1 303 ? 1.076 -3.455 -10.658 1.00 96.81 303 LEU A N 1
ATOM 2278 C CA . LEU A 1 303 ? 2.386 -4.083 -10.552 1.00 96.81 303 LEU A CA 1
ATOM 2279 C C . LEU A 1 303 ? 3.328 -3.553 -11.625 1.00 96.81 303 LEU A C 1
ATOM 2281 O O . LEU A 1 303 ? 2.977 -3.479 -12.805 1.00 96.81 303 LEU A O 1
ATOM 2285 N N . MET A 1 304 ? 4.553 -3.248 -11.213 1.00 97.75 304 MET A N 1
ATOM 2286 C CA . MET A 1 304 ? 5.673 -3.007 -12.109 1.00 97.75 304 MET A CA 1
ATOM 2287 C C . MET A 1 304 ? 6.877 -3.841 -11.677 1.00 97.75 304 MET A C 1
ATOM 2289 O O . MET A 1 304 ? 7.244 -3.836 -10.507 1.00 97.75 304 MET A O 1
ATOM 2293 N N . PHE A 1 305 ? 7.514 -4.523 -12.625 1.00 97.62 305 PHE A N 1
ATOM 2294 C CA . PHE A 1 305 ? 8.791 -5.203 -12.408 1.00 97.62 305 PHE A CA 1
ATOM 2295 C C . PHE A 1 305 ? 9.901 -4.391 -13.065 1.00 97.62 305 PHE A C 1
ATOM 2297 O O . PHE A 1 305 ? 9.980 -4.372 -14.291 1.00 97.62 305 PHE A O 1
ATOM 2304 N N . SER A 1 306 ? 10.719 -3.709 -12.269 1.00 96.19 306 SER A N 1
ATOM 2305 C CA . SER A 1 306 ? 11.903 -2.990 -12.742 1.00 96.19 306 SER A CA 1
ATOM 2306 C C . SER A 1 306 ? 13.076 -3.959 -12.847 1.00 96.19 306 SER A C 1
ATOM 2308 O O . SER A 1 306 ? 13.367 -4.703 -11.911 1.00 96.19 306 SER A O 1
ATOM 2310 N N . VAL A 1 307 ? 13.686 -4.029 -14.028 1.00 93.50 307 VAL A N 1
ATOM 2311 C CA . VAL A 1 307 ? 14.693 -5.039 -14.351 1.00 93.50 307 VAL A CA 1
ATOM 2312 C C . VAL A 1 307 ? 15.600 -4.573 -15.487 1.00 93.50 307 VAL A C 1
ATOM 2314 O O . VAL A 1 307 ? 15.220 -3.776 -16.351 1.00 93.50 307 VAL A O 1
ATOM 2317 N N . ASN A 1 308 ? 16.815 -5.115 -15.525 1.00 90.38 308 ASN A N 1
ATOM 2318 C CA . ASN A 1 308 ? 17.718 -4.913 -16.648 1.00 90.38 308 ASN A CA 1
ATOM 2319 C C . ASN A 1 308 ? 17.186 -5.576 -17.938 1.00 90.38 308 ASN A C 1
ATOM 2321 O O . ASN A 1 308 ? 16.598 -6.664 -17.881 1.00 90.38 308 ASN A O 1
ATOM 2325 N N . PRO A 1 309 ? 17.463 -4.999 -19.124 1.00 89.56 309 PRO A N 1
ATOM 2326 C CA . PRO A 1 309 ? 17.025 -5.518 -20.424 1.00 89.56 309 PRO A CA 1
ATOM 2327 C C . PRO A 1 309 ? 17.291 -7.011 -20.654 1.00 89.56 309 PRO A C 1
ATOM 2329 O O . PRO A 1 309 ? 16.440 -7.737 -21.169 1.00 89.56 309 PRO A O 1
ATOM 2332 N N . THR A 1 310 ? 18.470 -7.484 -20.248 1.00 86.50 310 THR A N 1
ATOM 2333 C CA . THR A 1 310 ? 18.922 -8.867 -20.454 1.00 86.50 310 THR A CA 1
ATOM 2334 C C . THR A 1 310 ? 18.224 -9.874 -19.539 1.00 86.50 310 THR A C 1
ATOM 2336 O O . THR A 1 310 ? 18.199 -11.066 -19.844 1.00 86.50 310 THR A O 1
ATOM 2339 N N . GLU A 1 311 ? 17.632 -9.410 -18.439 1.00 88.56 311 GLU A N 1
ATOM 2340 C CA . GLU A 1 311 ? 17.032 -10.246 -17.395 1.00 88.56 311 GLU A CA 1
ATOM 2341 C C . GLU A 1 311 ? 15.496 -10.255 -17.471 1.00 88.56 311 GLU A C 1
ATOM 2343 O O . GLU A 1 311 ? 14.856 -11.188 -16.982 1.00 88.56 311 GLU A O 1
ATOM 2348 N N . ALA A 1 312 ? 14.896 -9.286 -18.177 1.00 91.56 312 ALA A N 1
ATOM 2349 C CA . ALA A 1 312 ? 13.449 -9.161 -18.371 1.00 91.56 312 ALA A CA 1
ATOM 2350 C C . ALA A 1 312 ? 12.776 -10.436 -18.906 1.00 91.56 312 ALA A C 1
ATOM 2352 O O . ALA A 1 312 ? 11.637 -10.746 -18.547 1.00 91.56 312 ALA A O 1
ATOM 2353 N N . ARG A 1 313 ? 13.497 -11.214 -19.728 1.00 91.06 313 ARG A N 1
ATOM 2354 C CA . ARG A 1 313 ? 13.015 -12.495 -20.261 1.00 91.06 313 ARG A CA 1
ATOM 2355 C C . ARG A 1 313 ? 12.574 -13.453 -19.156 1.00 91.06 313 ARG A C 1
ATOM 2357 O O . ARG A 1 313 ? 11.517 -14.060 -19.298 1.00 91.06 313 ARG A O 1
ATOM 2364 N N . TRP A 1 314 ? 13.347 -13.587 -18.080 1.00 90.94 314 TRP A N 1
ATOM 2365 C CA . TRP A 1 314 ? 13.028 -14.553 -17.027 1.00 90.94 314 TRP A CA 1
ATOM 2366 C C . TRP A 1 314 ? 11.726 -14.201 -16.317 1.00 90.94 314 TRP A C 1
ATOM 2368 O O . TRP A 1 314 ? 10.924 -15.087 -16.032 1.00 90.94 314 TRP A O 1
ATOM 2378 N N . ILE A 1 315 ? 11.490 -12.909 -16.072 1.00 93.75 315 ILE A N 1
ATOM 2379 C CA . ILE A 1 315 ? 10.253 -12.437 -15.441 1.00 93.75 315 ILE A CA 1
ATOM 2380 C C . ILE A 1 315 ? 9.066 -12.717 -16.362 1.00 93.75 315 ILE A C 1
ATOM 2382 O O . ILE A 1 315 ? 8.069 -13.288 -15.924 1.00 93.75 315 ILE A O 1
ATOM 2386 N N . ARG A 1 316 ? 9.189 -12.390 -17.654 1.00 93.00 316 ARG A N 1
ATOM 2387 C CA . ARG A 1 316 ? 8.152 -12.680 -18.651 1.00 93.00 316 ARG A CA 1
ATOM 2388 C C . ARG A 1 316 ? 7.813 -14.169 -18.718 1.00 93.00 316 ARG A C 1
ATOM 2390 O O . ARG A 1 316 ? 6.637 -14.521 -18.696 1.00 93.00 316 ARG A O 1
ATOM 2397 N N . GLU A 1 317 ? 8.821 -15.031 -18.812 1.00 93.25 317 GLU A N 1
ATOM 2398 C CA . GLU A 1 317 ? 8.638 -16.484 -18.897 1.00 93.25 317 GLU A CA 1
ATOM 2399 C C . GLU A 1 317 ? 7.995 -17.049 -17.625 1.00 93.25 317 GLU A C 1
ATOM 2401 O O . GLU A 1 317 ? 7.082 -17.869 -17.711 1.00 93.25 317 GLU A O 1
ATOM 2406 N N . ALA A 1 318 ? 8.413 -16.576 -16.448 1.00 94.56 318 ALA A N 1
ATOM 2407 C CA . ALA A 1 318 ? 7.830 -16.993 -15.176 1.00 94.56 318 ALA A CA 1
ATOM 2408 C C . ALA A 1 318 ? 6.380 -16.509 -14.998 1.00 94.56 318 ALA A C 1
ATOM 2410 O O . ALA A 1 318 ? 5.556 -17.233 -14.428 1.00 94.56 318 ALA A O 1
ATOM 2411 N N . LEU A 1 319 ? 6.048 -15.310 -15.491 1.00 93.94 319 LEU A N 1
ATOM 2412 C CA . LEU A 1 319 ? 4.678 -14.797 -15.489 1.00 93.94 319 LEU A CA 1
ATOM 2413 C C . LEU A 1 319 ? 3.780 -15.565 -16.471 1.00 93.94 319 LEU A C 1
ATOM 2415 O O . LEU A 1 319 ? 2.625 -15.829 -16.141 1.00 93.94 319 LEU A O 1
ATOM 2419 N N . GLY A 1 320 ? 4.277 -15.950 -17.652 1.00 90.25 320 GLY A N 1
ATOM 2420 C CA . GLY A 1 320 ? 3.482 -16.651 -18.668 1.00 90.25 320 GLY A CA 1
ATOM 2421 C C . GLY A 1 320 ? 2.246 -15.837 -19.068 1.00 90.25 320 GLY A C 1
ATOM 2422 O O . GLY A 1 320 ? 2.385 -14.691 -19.494 1.00 90.25 320 GLY A O 1
ATOM 2423 N N . ASP A 1 321 ? 1.047 -16.383 -18.851 1.00 90.19 321 ASP A N 1
ATOM 2424 C CA . ASP A 1 321 ? -0.241 -15.692 -19.067 1.00 90.19 321 ASP A CA 1
ATOM 2425 C C . ASP A 1 321 ? -0.801 -15.012 -17.800 1.00 90.19 321 ASP A C 1
ATOM 2427 O O . ASP A 1 321 ? -1.857 -14.378 -17.827 1.00 90.19 321 ASP A O 1
ATOM 2431 N N . LYS A 1 322 ? -0.107 -15.123 -16.660 1.00 94.06 322 LYS A N 1
ATOM 2432 C CA . LYS A 1 322 ? -0.534 -14.527 -15.385 1.00 94.06 322 LYS A CA 1
ATOM 2433 C C . LYS A 1 322 ? -0.265 -13.026 -15.396 1.00 94.06 322 LYS A C 1
ATOM 2435 O O . LYS A 1 322 ? 0.788 -12.591 -15.856 1.00 94.06 322 LYS A O 1
ATOM 2440 N N . LEU A 1 323 ? -1.170 -12.231 -14.824 1.00 93.62 323 LEU A N 1
ATOM 2441 C CA . LEU A 1 323 ? -1.005 -10.775 -14.687 1.00 93.62 323 LEU A CA 1
ATOM 2442 C C . LEU A 1 323 ? -0.639 -10.089 -16.030 1.00 93.62 323 LEU A C 1
ATOM 2444 O O . LEU A 1 323 ? 0.411 -9.449 -16.134 1.00 93.62 323 LEU A O 1
ATOM 2448 N N . PRO A 1 324 ? -1.473 -10.212 -17.081 1.00 92.69 324 PRO A N 1
ATOM 2449 C CA . PRO A 1 324 ? -1.177 -9.655 -18.409 1.00 92.69 324 PRO A CA 1
ATOM 2450 C C . PRO A 1 324 ? -1.100 -8.119 -18.432 1.00 92.69 324 PRO A C 1
ATOM 2452 O O . PRO A 1 324 ? -0.573 -7.553 -19.383 1.00 92.69 324 PRO A O 1
ATOM 2455 N N . ASN A 1 325 ? -1.592 -7.456 -17.382 1.00 93.62 325 ASN A N 1
ATOM 2456 C CA . ASN A 1 325 ? -1.557 -6.001 -17.225 1.00 93.62 325 ASN A CA 1
ATOM 2457 C C . ASN A 1 325 ? -0.389 -5.507 -16.350 1.00 93.62 325 ASN A C 1
ATOM 2459 O O . ASN A 1 325 ? -0.271 -4.302 -16.149 1.00 93.62 325 ASN A O 1
ATOM 2463 N N . ALA A 1 326 ? 0.456 -6.404 -15.820 1.00 95.81 326 ALA A N 1
ATOM 2464 C CA . ALA A 1 326 ? 1.652 -6.005 -15.077 1.00 95.81 326 ALA A CA 1
ATOM 2465 C C . ALA A 1 326 ? 2.658 -5.312 -15.993 1.00 95.81 326 ALA A C 1
ATOM 2467 O O . ALA A 1 326 ? 2.958 -5.811 -17.076 1.00 95.81 326 ALA A O 1
ATOM 2468 N N . THR A 1 327 ? 3.183 -4.174 -15.547 1.00 96.81 327 THR A N 1
ATOM 2469 C CA . THR A 1 327 ? 4.131 -3.375 -16.324 1.00 96.81 327 THR A CA 1
ATOM 2470 C C . THR A 1 327 ? 5.536 -3.956 -16.229 1.00 96.81 327 THR A C 1
ATOM 2472 O O . THR A 1 327 ? 6.054 -4.199 -15.140 1.00 96.81 327 THR A O 1
ATOM 2475 N N . MET A 1 328 ? 6.184 -4.135 -17.375 1.00 97.44 328 MET A N 1
ATOM 2476 C CA . MET A 1 328 ? 7.607 -4.450 -17.452 1.00 97.44 328 MET A CA 1
ATOM 2477 C C . MET A 1 328 ? 8.404 -3.143 -17.469 1.00 97.44 328 MET A C 1
ATOM 2479 O O . MET A 1 328 ? 8.426 -2.436 -18.476 1.00 97.44 328 MET A O 1
ATOM 2483 N N . GLY A 1 329 ? 9.027 -2.801 -16.345 1.00 97.12 329 GLY A N 1
ATOM 2484 C CA . GLY A 1 329 ? 9.957 -1.684 -16.215 1.00 97.12 329 GLY A CA 1
ATOM 2485 C C . GLY A 1 329 ? 11.337 -2.077 -16.741 1.00 97.12 329 GLY A C 1
ATOM 2486 O O . GLY A 1 329 ? 12.031 -2.867 -16.110 1.00 97.12 329 GLY A O 1
ATOM 2487 N N . ILE A 1 330 ? 11.735 -1.561 -17.900 1.00 96.69 330 ILE A N 1
ATOM 2488 C CA . ILE A 1 330 ? 13.004 -1.909 -18.549 1.00 96.69 330 ILE A CA 1
ATOM 2489 C C . ILE A 1 330 ? 13.993 -0.765 -18.355 1.00 96.69 330 ILE A C 1
ATOM 2491 O O . ILE A 1 330 ? 13.791 0.321 -18.903 1.00 96.69 330 ILE A O 1
ATOM 2495 N N . ASN A 1 331 ? 15.062 -1.012 -17.599 1.00 95.00 331 ASN A N 1
ATOM 2496 C CA . ASN A 1 331 ? 16.109 -0.017 -17.371 1.00 95.00 331 ASN A CA 1
ATOM 2497 C C . ASN A 1 331 ? 16.868 0.282 -18.673 1.00 95.00 331 ASN A C 1
ATOM 2499 O O . ASN A 1 331 ? 17.366 -0.626 -19.340 1.00 95.00 331 ASN A O 1
ATOM 2503 N N . ALA A 1 332 ? 16.949 1.558 -19.043 1.00 93.12 332 ALA A N 1
ATOM 2504 C CA . ALA A 1 332 ? 17.794 2.021 -20.133 1.00 93.12 332 ALA A CA 1
ATOM 2505 C C . ALA A 1 332 ? 19.273 1.768 -19.789 1.00 93.12 332 ALA A C 1
ATOM 2507 O O . ALA A 1 332 ? 19.643 1.841 -18.614 1.00 93.12 332 ALA A O 1
ATOM 2508 N N . PRO A 1 333 ? 20.128 1.479 -20.785 1.00 90.94 333 PRO A N 1
ATOM 2509 C CA . PRO A 1 333 ? 21.560 1.417 -20.545 1.00 90.94 333 PRO A CA 1
ATOM 2510 C C . PRO A 1 333 ? 22.080 2.781 -20.085 1.00 90.94 333 PRO A C 1
ATOM 2512 O O . PRO A 1 333 ? 21.574 3.827 -20.490 1.00 90.94 333 PRO A O 1
ATOM 2515 N N . ASP A 1 334 ? 23.127 2.747 -19.270 1.00 89.69 334 ASP A N 1
ATOM 2516 C CA . ASP A 1 334 ? 23.804 3.943 -18.793 1.00 89.69 334 ASP A CA 1
ATOM 2517 C C . ASP A 1 334 ? 24.339 4.809 -19.946 1.00 89.69 334 ASP A C 1
ATOM 2519 O O . ASP A 1 334 ? 24.985 4.307 -20.869 1.00 89.69 334 ASP A O 1
ATOM 2523 N N . GLY A 1 335 ? 24.146 6.126 -19.836 1.00 90.25 335 GLY A N 1
ATOM 2524 C CA . GLY A 1 335 ? 24.634 7.119 -20.793 1.00 90.25 335 GLY A CA 1
ATOM 2525 C C . GLY A 1 335 ? 23.498 7.855 -21.499 1.00 90.25 335 GLY A C 1
ATOM 2526 O O . GLY A 1 335 ? 22.329 7.517 -21.342 1.00 90.25 335 GLY A O 1
ATOM 2527 N N . ALA A 1 336 ? 23.847 8.884 -22.275 1.00 93.00 336 ALA A N 1
ATOM 2528 C CA . ALA A 1 336 ? 22.864 9.742 -22.931 1.00 93.00 336 ALA A CA 1
ATOM 2529 C C . ALA A 1 336 ? 21.852 8.932 -23.761 1.00 93.00 336 ALA A C 1
ATOM 2531 O O . ALA A 1 336 ? 22.224 8.064 -24.557 1.00 93.00 336 ALA A O 1
ATOM 2532 N N . LEU A 1 337 ? 20.568 9.253 -23.607 1.00 94.69 337 LEU A N 1
ATOM 2533 C CA . LEU A 1 337 ? 19.505 8.647 -24.390 1.00 94.69 337 LEU A CA 1
ATOM 2534 C C . LEU A 1 337 ? 19.560 9.193 -25.825 1.00 94.69 337 LEU A C 1
ATOM 2536 O O . LEU A 1 337 ? 19.173 10.330 -26.093 1.00 94.69 337 LEU A O 1
ATOM 2540 N N . THR A 1 338 ? 20.060 8.369 -26.746 1.00 95.81 338 THR A N 1
ATOM 2541 C CA . THR A 1 338 ? 20.196 8.685 -28.178 1.00 95.81 338 THR A CA 1
ATOM 2542 C C . THR A 1 338 ? 19.164 7.938 -29.026 1.00 95.81 338 THR A C 1
ATOM 2544 O O . THR A 1 338 ? 18.500 7.019 -28.544 1.00 95.81 338 THR A O 1
ATOM 2547 N N . SER A 1 339 ? 19.059 8.286 -30.312 1.00 95.06 339 SER A N 1
ATOM 2548 C CA . SER A 1 339 ? 18.231 7.548 -31.276 1.00 95.06 339 SER A CA 1
ATOM 2549 C C . SER A 1 339 ? 18.622 6.071 -31.388 1.00 95.06 339 SER A C 1
ATOM 2551 O O . SER A 1 339 ? 17.737 5.223 -31.462 1.00 95.06 339 SER A O 1
ATOM 2553 N N . ASP A 1 340 ? 19.920 5.752 -31.348 1.00 94.06 340 ASP A N 1
ATOM 2554 C CA . ASP A 1 340 ? 20.409 4.368 -31.421 1.00 94.06 340 ASP A CA 1
ATOM 2555 C C . ASP A 1 340 ? 20.020 3.584 -30.164 1.00 94.06 340 ASP A C 1
ATOM 2557 O O . ASP A 1 340 ? 19.531 2.455 -30.253 1.00 94.06 340 ASP A O 1
ATOM 2561 N N . THR A 1 341 ? 20.156 4.212 -28.989 1.00 93.00 341 THR A N 1
ATOM 2562 C CA . THR A 1 341 ? 19.688 3.645 -27.719 1.00 93.00 341 THR A CA 1
ATOM 2563 C C . THR A 1 341 ? 18.182 3.383 -27.768 1.00 93.00 341 THR A C 1
ATOM 2565 O O . THR A 1 341 ? 17.733 2.287 -27.435 1.00 93.00 341 THR A O 1
ATOM 2568 N N . ALA A 1 342 ? 17.396 4.359 -28.231 1.00 93.62 342 ALA A N 1
ATOM 2569 C CA . ALA A 1 342 ? 15.949 4.225 -28.337 1.00 93.62 342 ALA A CA 1
ATOM 2570 C C . ALA A 1 342 ? 15.542 3.098 -29.301 1.00 93.62 342 ALA A C 1
ATOM 2572 O O . ALA A 1 342 ? 14.696 2.272 -28.957 1.00 93.62 342 ALA A O 1
ATOM 2573 N N . ALA A 1 343 ? 16.180 3.014 -30.471 1.00 93.12 343 ALA A N 1
ATOM 2574 C CA . ALA A 1 343 ? 15.932 1.962 -31.453 1.00 93.12 343 ALA A CA 1
ATOM 2575 C C . ALA A 1 343 ? 16.250 0.565 -30.897 1.00 93.12 343 ALA A C 1
ATOM 2577 O O . ALA A 1 343 ? 15.455 -0.359 -31.068 1.00 93.12 343 ALA A O 1
ATOM 2578 N N . ALA A 1 344 ? 17.363 0.409 -30.173 1.00 91.19 344 ALA A N 1
ATOM 2579 C CA . ALA A 1 344 ? 17.711 -0.858 -29.530 1.00 91.19 344 ALA A CA 1
ATOM 2580 C C . ALA A 1 344 ? 16.678 -1.276 -28.468 1.00 91.19 344 ALA A C 1
ATOM 2582 O O . ALA A 1 344 ? 16.363 -2.458 -28.329 1.00 91.19 344 ALA A O 1
ATOM 2583 N N . MET A 1 345 ? 16.115 -0.309 -27.741 1.00 92.25 345 MET A N 1
ATOM 2584 C CA . MET A 1 345 ? 15.145 -0.573 -26.678 1.00 92.25 345 MET A CA 1
ATOM 2585 C C . MET A 1 345 ? 13.751 -0.954 -27.201 1.00 92.25 345 MET A C 1
ATOM 2587 O O . MET A 1 345 ? 13.045 -1.713 -26.534 1.00 92.25 345 MET A O 1
ATOM 2591 N N . GLN A 1 346 ? 13.354 -0.501 -28.396 1.00 92.06 346 GLN A N 1
ATOM 2592 C CA . GLN A 1 346 ? 12.028 -0.777 -28.974 1.00 92.06 346 GLN A CA 1
ATOM 2593 C C . GLN A 1 346 ? 11.690 -2.271 -29.069 1.00 92.06 346 GLN A C 1
ATOM 2595 O O . GLN A 1 346 ? 10.523 -2.644 -28.917 1.00 92.06 346 GLN A O 1
ATOM 2600 N N . GLN A 1 347 ? 12.689 -3.139 -29.265 1.00 91.75 347 GLN A N 1
ATOM 2601 C CA . GLN A 1 347 ? 12.472 -4.586 -29.339 1.00 91.75 347 GLN A CA 1
ATOM 2602 C C . GLN A 1 347 ? 11.816 -5.139 -28.061 1.00 91.75 347 GLN A C 1
ATOM 2604 O O . GLN A 1 347 ? 10.984 -6.045 -28.132 1.00 91.75 347 GLN A O 1
ATOM 2609 N N . HIS A 1 348 ? 12.083 -4.531 -26.900 1.00 93.12 348 HIS A N 1
ATOM 2610 C CA . HIS A 1 348 ? 11.477 -4.948 -25.636 1.00 93.12 348 HIS A CA 1
ATOM 2611 C C . HIS A 1 348 ? 9.963 -4.749 -25.585 1.00 93.12 348 HIS A C 1
ATOM 2613 O O . HIS A 1 348 ? 9.307 -5.426 -24.796 1.00 93.12 348 HIS A O 1
ATOM 2619 N N . ILE A 1 349 ? 9.385 -3.874 -26.412 1.00 90.44 349 ILE A N 1
ATOM 2620 C CA . ILE A 1 349 ? 7.927 -3.711 -26.463 1.00 90.44 349 ILE A CA 1
ATOM 2621 C C . ILE A 1 349 ? 7.280 -4.963 -27.058 1.00 90.44 349 ILE A C 1
ATOM 2623 O O . ILE A 1 349 ? 6.306 -5.485 -26.519 1.00 90.44 349 ILE A O 1
ATOM 2627 N N . THR A 1 350 ? 7.852 -5.470 -28.150 1.00 90.50 350 THR A N 1
ATOM 2628 C CA . THR A 1 350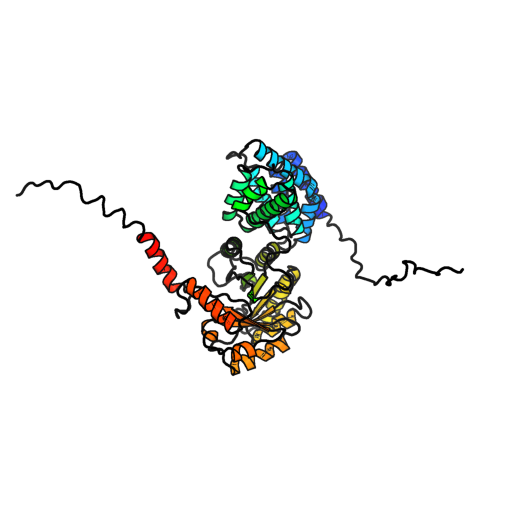 ? 7.393 -6.701 -28.799 1.00 90.50 350 THR A CA 1
ATOM 2629 C C . THR A 1 350 ? 7.666 -7.908 -27.913 1.00 90.50 350 THR A C 1
ATOM 2631 O O . THR A 1 350 ? 6.764 -8.708 -27.675 1.00 90.50 350 THR A O 1
ATOM 2634 N N . ASP A 1 351 ? 8.878 -8.007 -27.365 1.00 92.25 351 ASP A N 1
ATOM 2635 C CA . ASP A 1 351 ? 9.299 -9.162 -26.572 1.00 92.25 351 ASP A CA 1
ATOM 2636 C C . ASP A 1 351 ? 8.489 -9.335 -25.288 1.00 92.25 351 ASP A C 1
ATOM 2638 O O . ASP A 1 351 ? 8.389 -10.450 -24.787 1.00 92.25 351 ASP A O 1
ATOM 2642 N N . ASN A 1 352 ? 7.938 -8.256 -24.726 1.00 90.38 352 ASN A N 1
ATOM 2643 C CA . ASN A 1 352 ? 7.158 -8.299 -23.488 1.00 90.38 352 ASN A CA 1
ATOM 2644 C C . ASN A 1 352 ? 5.641 -8.266 -23.709 1.00 90.38 352 ASN A C 1
ATOM 2646 O O . ASN A 1 352 ? 4.888 -8.354 -22.738 1.00 90.38 352 ASN A O 1
ATOM 2650 N N . ALA A 1 353 ? 5.174 -8.208 -24.958 1.00 86.31 353 ALA A N 1
ATOM 2651 C CA . ALA A 1 353 ? 3.752 -8.290 -25.258 1.00 86.31 353 ALA A CA 1
ATOM 2652 C C . ALA A 1 353 ? 3.122 -9.580 -24.666 1.00 86.31 353 ALA A C 1
ATOM 2654 O O . ALA A 1 353 ? 3.772 -10.625 -24.625 1.00 86.31 353 ALA A O 1
ATOM 2655 N N . PRO A 1 354 ? 1.859 -9.537 -24.198 1.00 88.56 354 PRO A N 1
ATOM 2656 C CA . PRO A 1 354 ? 0.921 -8.417 -24.285 1.00 88.56 354 PRO A CA 1
ATOM 2657 C C . PRO A 1 354 ? 1.114 -7.323 -23.223 1.00 88.56 354 PRO A C 1
ATOM 2659 O O . PRO A 1 354 ? 0.384 -6.334 -23.281 1.00 88.56 354 PRO A O 1
ATOM 2662 N N . ARG A 1 355 ? 2.063 -7.479 -22.292 1.00 93.56 355 ARG A N 1
ATOM 2663 C CA . ARG A 1 355 ? 2.225 -6.584 -21.142 1.00 93.56 355 ARG A CA 1
ATOM 2664 C C . ARG A 1 355 ? 2.646 -5.173 -21.552 1.00 93.56 355 ARG A C 1
ATOM 2666 O O . ARG A 1 355 ? 3.398 -5.025 -22.520 1.00 93.56 355 ARG A O 1
ATOM 2673 N N . PRO A 1 356 ? 2.194 -4.142 -20.818 1.00 95.25 356 PRO A N 1
ATOM 2674 C CA . PRO A 1 356 ? 2.726 -2.800 -20.982 1.00 95.25 356 PRO A CA 1
ATOM 2675 C C . PRO A 1 356 ? 4.207 -2.753 -20.589 1.00 95.25 356 PRO A C 1
ATOM 2677 O O . PRO A 1 356 ? 4.658 -3.473 -19.696 1.00 95.25 356 PRO A O 1
ATOM 2680 N N . VAL A 1 357 ? 4.961 -1.883 -21.252 1.00 97.00 357 VAL A N 1
ATOM 2681 C CA . VAL A 1 357 ? 6.374 -1.616 -20.980 1.00 97.00 357 VAL A CA 1
ATOM 2682 C C . VAL A 1 357 ? 6.527 -0.187 -20.478 1.00 97.00 357 VAL A C 1
ATOM 2684 O O . VAL A 1 357 ? 5.865 0.731 -20.953 1.00 97.00 357 VAL A O 1
ATOM 2687 N N . SER A 1 358 ? 7.428 0.019 -19.528 1.00 97.44 358 SER A N 1
ATOM 2688 C CA . SER A 1 358 ? 7.885 1.346 -19.142 1.00 97.44 358 SER A CA 1
ATOM 2689 C C . SER A 1 358 ? 9.401 1.389 -19.238 1.00 97.44 358 SER A C 1
ATOM 2691 O O . SER A 1 358 ? 10.084 0.638 -18.548 1.00 97.44 358 SER A O 1
ATOM 2693 N N . PHE A 1 359 ? 9.940 2.235 -20.107 1.00 97.62 359 PHE A N 1
ATOM 2694 C CA . PHE A 1 359 ? 11.381 2.429 -20.215 1.00 97.62 359 PHE A CA 1
ATOM 2695 C C . PHE A 1 359 ? 11.850 3.375 -19.118 1.00 97.62 359 PHE A C 1
ATOM 2697 O O . PHE A 1 359 ? 11.429 4.528 -19.080 1.00 97.62 359 PHE A O 1
ATOM 2704 N N . ILE A 1 360 ? 12.693 2.882 -18.217 1.00 96.50 360 ILE A N 1
ATOM 2705 C CA . ILE A 1 360 ? 13.157 3.609 -17.036 1.00 96.50 360 ILE A CA 1
ATOM 2706 C C . ILE A 1 360 ? 14.540 4.182 -17.342 1.00 96.50 360 ILE A C 1
ATOM 2708 O O . ILE A 1 360 ? 15.483 3.433 -17.570 1.00 96.50 360 ILE A O 1
ATOM 2712 N N . THR A 1 361 ? 14.678 5.505 -17.343 1.00 95.25 361 THR A N 1
ATOM 2713 C CA . THR A 1 361 ? 15.951 6.194 -17.608 1.00 95.25 361 THR A CA 1
ATOM 2714 C C . THR A 1 361 ? 16.340 7.100 -16.450 1.00 95.25 361 THR A C 1
ATOM 2716 O O . THR A 1 361 ? 15.484 7.636 -15.745 1.00 95.25 361 THR A O 1
ATOM 2719 N N . ARG A 1 362 ? 17.642 7.322 -16.262 1.00 93.31 362 ARG A N 1
ATOM 2720 C CA . ARG A 1 362 ? 18.116 8.324 -15.304 1.00 93.31 362 ARG A CA 1
ATOM 2721 C C . ARG A 1 362 ? 17.887 9.724 -15.856 1.00 93.31 362 ARG A C 1
ATOM 2723 O O . ARG A 1 362 ? 18.016 9.959 -17.058 1.00 93.31 362 ARG A O 1
ATOM 2730 N N . TYR A 1 363 ? 17.616 10.674 -14.971 1.00 93.06 363 TYR A N 1
ATOM 2731 C CA . TYR A 1 363 ? 17.407 12.072 -15.324 1.00 93.06 363 TYR A CA 1
ATOM 2732 C C . TYR A 1 363 ? 18.608 12.656 -16.080 1.00 93.06 363 TYR A C 1
ATOM 2734 O O . TYR A 1 363 ? 18.434 13.264 -17.135 1.00 93.06 363 TYR A O 1
ATOM 2742 N N . LYS A 1 364 ? 19.834 12.388 -15.610 1.00 90.56 364 LYS A N 1
ATOM 2743 C CA . LYS A 1 364 ? 21.075 12.846 -16.261 1.00 90.56 364 LYS A CA 1
ATOM 2744 C C . LYS A 1 364 ? 21.251 12.346 -17.698 1.00 90.56 364 LYS A C 1
ATOM 2746 O O . LYS A 1 364 ? 21.909 13.015 -18.487 1.00 90.56 364 LYS A O 1
ATOM 2751 N N . ASP A 1 365 ? 20.643 11.209 -18.020 1.00 92.56 365 ASP A N 1
ATOM 2752 C CA . ASP A 1 365 ? 20.765 10.541 -19.313 1.00 92.56 365 ASP A CA 1
ATOM 2753 C C . ASP A 1 365 ? 19.697 11.029 -20.310 1.00 92.56 365 ASP A C 1
ATOM 2755 O O . ASP A 1 365 ? 19.944 11.070 -21.513 1.00 92.56 365 ASP A O 1
ATOM 2759 N N . ILE A 1 366 ? 18.529 11.468 -19.823 1.00 93.69 366 ILE A N 1
ATOM 2760 C CA . ILE A 1 366 ? 17.426 11.983 -20.657 1.00 93.69 366 ILE A CA 1
ATOM 2761 C C . ILE A 1 366 ? 17.369 13.515 -20.731 1.00 93.69 366 ILE A C 1
ATOM 2763 O O . ILE A 1 366 ? 16.732 14.059 -21.632 1.00 93.69 366 ILE A O 1
ATOM 2767 N N . LYS A 1 367 ? 18.013 14.247 -19.810 1.00 89.12 367 LYS A N 1
ATOM 2768 C CA . LYS A 1 367 ? 17.850 15.709 -19.691 1.00 89.12 367 LYS A CA 1
ATOM 2769 C C . LYS A 1 367 ? 18.157 16.490 -20.970 1.00 89.12 367 LYS A C 1
ATOM 2771 O O . LYS A 1 367 ? 17.513 17.510 -21.180 1.00 89.12 367 LYS A O 1
ATOM 2776 N N . ASP A 1 368 ? 19.028 15.978 -21.836 1.00 89.50 368 ASP A N 1
ATOM 2777 C CA . ASP A 1 368 ? 19.411 16.610 -23.107 1.00 89.50 368 ASP A CA 1
ATOM 2778 C C . ASP A 1 368 ? 18.862 15.857 -24.337 1.00 89.50 368 ASP A C 1
ATOM 2780 O O . ASP A 1 368 ? 19.144 16.232 -25.474 1.00 89.50 368 ASP A O 1
ATOM 2784 N N . ALA A 1 369 ? 18.064 14.801 -24.136 1.00 93.62 369 ALA A N 1
ATOM 2785 C CA . ALA A 1 369 ? 17.443 14.059 -25.228 1.00 93.62 369 ALA A CA 1
ATOM 2786 C C . ALA A 1 369 ? 16.366 14.906 -25.923 1.00 93.62 369 ALA A C 1
ATOM 2788 O O . ALA A 1 369 ? 15.594 15.626 -25.271 1.00 93.62 369 ALA A O 1
ATOM 2789 N N . SER A 1 370 ? 16.301 14.801 -27.254 1.00 94.62 370 SER A N 1
ATOM 2790 C CA . SER A 1 370 ? 15.295 15.506 -28.045 1.00 94.62 370 SER A CA 1
ATOM 2791 C C . SER A 1 370 ? 13.908 14.859 -27.886 1.00 94.62 370 SER A C 1
ATOM 2793 O O . SER A 1 370 ? 13.814 13.658 -27.600 1.00 94.62 370 SER A O 1
ATOM 2795 N N . PRO A 1 371 ? 12.811 15.614 -28.093 1.00 95.94 371 PRO A N 1
ATOM 2796 C CA . PRO A 1 371 ? 11.459 15.056 -28.071 1.00 95.94 371 PRO A CA 1
ATOM 2797 C C . PRO A 1 371 ? 11.267 13.882 -29.039 1.00 95.94 371 PRO A C 1
ATOM 2799 O O . PRO A 1 371 ? 10.538 12.947 -28.727 1.00 95.94 371 PRO A O 1
ATOM 2802 N N . GLU A 1 372 ? 11.944 13.884 -30.190 1.00 95.56 372 GLU A N 1
ATOM 2803 C CA . GLU A 1 372 ? 11.871 12.805 -31.182 1.00 95.56 372 GLU A CA 1
ATOM 2804 C C . GLU A 1 372 ? 12.443 11.492 -30.636 1.00 95.56 372 GLU A C 1
ATOM 2806 O O . GLU A 1 372 ? 11.854 10.433 -30.855 1.00 95.56 372 GLU A O 1
ATOM 2811 N N . VAL A 1 373 ? 13.548 11.552 -29.884 1.00 95.75 373 VAL A N 1
ATOM 2812 C CA . VAL A 1 373 ? 14.149 10.372 -29.240 1.00 95.75 373 VAL A CA 1
ATOM 2813 C C . VAL A 1 373 ? 13.213 9.806 -28.171 1.00 95.75 373 VAL A C 1
ATOM 2815 O O . VAL A 1 373 ? 12.985 8.598 -28.124 1.00 95.75 373 VAL A O 1
ATOM 2818 N N . ILE A 1 374 ? 12.622 10.672 -27.343 1.00 95.75 374 ILE A N 1
ATOM 2819 C CA . ILE A 1 374 ? 11.652 10.261 -26.316 1.00 95.75 374 ILE A CA 1
ATOM 2820 C C . ILE A 1 374 ? 10.416 9.648 -26.980 1.00 95.75 374 ILE A C 1
ATOM 2822 O O . ILE A 1 374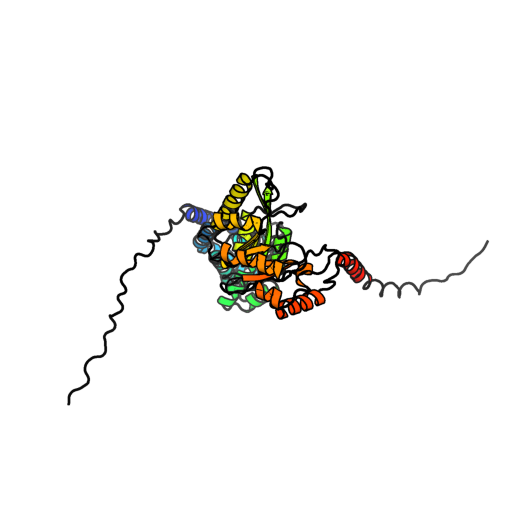 ? 9.943 8.591 -26.568 1.00 95.75 374 ILE A O 1
ATOM 2826 N N . GLN A 1 375 ? 9.916 10.270 -28.048 1.00 94.06 375 GLN A N 1
ATOM 2827 C CA . GLN A 1 375 ? 8.741 9.802 -28.771 1.00 94.06 375 GLN A CA 1
ATOM 2828 C C . GLN A 1 375 ? 8.985 8.473 -29.498 1.00 94.06 375 GLN A C 1
ATOM 2830 O O . GLN A 1 375 ? 8.050 7.683 -29.623 1.00 94.06 375 GLN A O 1
ATOM 2835 N N . ALA A 1 376 ? 10.218 8.184 -29.925 1.00 93.12 376 ALA A N 1
ATOM 2836 C CA . ALA A 1 376 ? 10.570 6.903 -30.535 1.00 93.12 376 ALA A CA 1
ATOM 2837 C C . ALA A 1 376 ? 10.384 5.716 -29.572 1.00 93.12 376 ALA A C 1
ATOM 2839 O O . ALA A 1 376 ? 10.066 4.615 -30.014 1.00 93.12 376 ALA A O 1
ATOM 2840 N N . LEU A 1 377 ? 10.527 5.919 -28.260 1.00 91.94 377 LEU A N 1
ATOM 2841 C CA . LEU A 1 377 ? 10.289 4.874 -27.255 1.00 91.94 377 LEU A CA 1
ATOM 2842 C C . LEU A 1 377 ? 8.802 4.618 -26.980 1.00 91.94 377 LEU A C 1
ATOM 2844 O O . LEU A 1 377 ? 8.449 3.641 -26.321 1.00 91.94 377 LEU A O 1
ATOM 2848 N N . LYS A 1 378 ? 7.918 5.489 -27.463 1.00 86.75 378 LYS A N 1
ATOM 2849 C CA . LYS A 1 378 ? 6.504 5.469 -27.111 1.00 86.75 378 LYS A CA 1
ATOM 2850 C C . LYS A 1 378 ? 5.674 4.755 -28.163 1.00 86.75 378 LYS A C 1
ATOM 2852 O O . LYS A 1 378 ? 5.782 5.009 -29.360 1.00 86.75 378 LYS A O 1
ATOM 2857 N N . ASN A 1 379 ? 4.750 3.926 -27.697 1.00 81.88 379 ASN A N 1
ATOM 2858 C CA . ASN A 1 379 ? 3.616 3.456 -28.487 1.00 81.88 379 ASN A CA 1
ATOM 2859 C C . ASN A 1 379 ? 2.423 3.185 -27.557 1.00 81.88 379 ASN A C 1
ATOM 2861 O O . ASN A 1 379 ? 2.514 3.406 -26.354 1.00 81.88 379 ASN A O 1
ATOM 2865 N N . GLY A 1 380 ? 1.298 2.686 -28.078 1.00 82.44 380 GLY A N 1
ATOM 2866 C CA . GLY A 1 380 ? 0.105 2.406 -27.261 1.00 82.44 380 GLY A CA 1
ATOM 2867 C C . GLY A 1 380 ? 0.301 1.401 -26.109 1.00 82.44 380 GLY A C 1
ATOM 2868 O O . GLY A 1 380 ? -0.638 1.176 -25.353 1.00 82.44 380 GLY A O 1
ATOM 2869 N N . LYS A 1 381 ? 1.484 0.785 -25.979 1.00 86.81 381 LYS A N 1
ATOM 2870 C CA . LYS A 1 381 ? 1.865 -0.159 -24.922 1.00 86.81 381 LYS A CA 1
ATOM 2871 C C . LYS A 1 381 ? 3.147 0.237 -24.178 1.00 86.81 381 LYS A C 1
ATOM 2873 O O . LYS A 1 381 ? 3.591 -0.546 -23.343 1.00 86.81 381 LYS A O 1
ATOM 2878 N N . ALA A 1 382 ? 3.753 1.388 -24.476 1.00 94.94 382 ALA A N 1
ATOM 2879 C CA . ALA A 1 382 ? 5.041 1.784 -23.913 1.00 94.94 382 ALA A CA 1
ATOM 2880 C C . ALA A 1 382 ? 5.048 3.234 -23.416 1.00 94.94 382 ALA A C 1
ATOM 2882 O O . ALA A 1 382 ? 4.679 4.144 -24.160 1.00 94.94 382 ALA A O 1
ATOM 2883 N N . THR A 1 383 ? 5.513 3.431 -22.181 1.00 96.62 383 THR A N 1
ATOM 2884 C CA . THR A 1 383 ? 5.743 4.745 -21.557 1.00 96.62 383 THR A CA 1
ATOM 2885 C C . THR A 1 383 ? 7.224 4.975 -21.268 1.00 96.62 383 THR A C 1
ATOM 2887 O O . THR A 1 383 ? 8.007 4.026 -21.223 1.00 96.62 383 THR A O 1
ATOM 2890 N N . VAL A 1 384 ? 7.609 6.222 -20.993 1.00 97.69 384 VAL A N 1
ATOM 2891 C CA . VAL A 1 384 ? 8.965 6.569 -20.520 1.00 97.69 384 VAL A CA 1
ATOM 2892 C C . VAL A 1 384 ? 8.893 7.077 -19.082 1.00 97.69 384 VAL A C 1
ATOM 2894 O O . VAL A 1 384 ? 8.187 8.043 -18.813 1.00 97.69 384 VAL A O 1
ATOM 2897 N N . SER A 1 385 ? 9.611 6.433 -18.162 1.00 97.50 385 SER A N 1
ATOM 2898 C CA . SER A 1 385 ? 9.733 6.818 -16.749 1.00 97.50 385 SER A CA 1
ATOM 2899 C C . SER A 1 385 ? 11.137 7.328 -16.443 1.00 97.50 385 SER A C 1
ATOM 2901 O O . SER A 1 385 ? 12.111 6.893 -17.056 1.00 97.50 385 SER A O 1
ATOM 2903 N N . VAL A 1 386 ? 11.253 8.242 -15.484 1.00 95.75 386 VAL A N 1
ATOM 2904 C CA . VAL A 1 386 ? 12.509 8.925 -15.155 1.00 95.75 386 VAL A CA 1
ATOM 2905 C C . VAL A 1 386 ? 12.759 8.876 -13.656 1.00 95.75 386 VAL A C 1
ATOM 2907 O O . VAL A 1 386 ? 11.837 9.120 -12.884 1.00 95.75 386 VAL A O 1
ATOM 2910 N N . TRP A 1 387 ? 14.000 8.610 -13.251 1.00 93.00 387 TRP A N 1
ATOM 2911 C CA . TRP A 1 387 ? 14.438 8.687 -11.853 1.00 93.00 387 TRP A CA 1
ATOM 2912 C C . TRP A 1 387 ? 15.798 9.384 -11.721 1.00 93.00 387 TRP A C 1
ATOM 2914 O O . TRP A 1 387 ? 16.499 9.558 -12.720 1.00 93.00 387 TRP A O 1
ATOM 2924 N N . ASN A 1 388 ? 16.210 9.785 -10.518 1.00 89.44 388 ASN A N 1
ATOM 2925 C CA . ASN A 1 388 ? 17.600 10.175 -10.254 1.00 89.44 388 ASN A CA 1
ATOM 2926 C C . ASN A 1 388 ? 18.133 9.600 -8.938 1.00 89.44 388 ASN A C 1
ATOM 2928 O O . ASN A 1 388 ? 17.378 9.363 -7.999 1.00 89.44 388 ASN A O 1
ATOM 2932 N N . ASP A 1 389 ? 19.452 9.418 -8.877 1.00 81.12 389 ASP A N 1
ATOM 2933 C CA . ASP A 1 389 ? 20.147 9.153 -7.623 1.00 81.12 389 ASP A CA 1
ATOM 2934 C C . ASP A 1 389 ? 20.386 10.497 -6.905 1.00 81.12 389 ASP A C 1
ATOM 2936 O O . ASP A 1 389 ? 21.070 11.367 -7.454 1.00 81.12 389 ASP A O 1
ATOM 2940 N N . PRO A 1 390 ? 19.839 10.721 -5.698 1.00 67.25 390 PRO A N 1
ATOM 2941 C CA . PRO A 1 390 ? 20.093 11.947 -4.944 1.00 67.25 390 PRO A CA 1
ATOM 2942 C C . PRO A 1 390 ? 21.554 12.079 -4.472 1.00 67.25 390 PRO A C 1
ATOM 2944 O O . PRO A 1 390 ? 21.946 13.156 -4.011 1.00 67.25 390 PRO A O 1
ATOM 2947 N N . GLY A 1 391 ? 22.356 11.014 -4.555 1.00 64.81 391 GLY A N 1
ATOM 2948 C CA . GLY A 1 391 ? 23.797 11.007 -4.304 1.00 64.81 391 GLY A CA 1
ATOM 2949 C C . GLY A 1 391 ? 24.663 11.300 -5.536 1.00 64.81 391 GLY A C 1
ATOM 2950 O O . GLY A 1 391 ? 25.875 11.471 -5.386 1.00 64.81 391 GLY A O 1
ATOM 2951 N N . ASP A 1 392 ? 24.089 11.394 -6.744 1.00 65.88 392 ASP A N 1
ATOM 2952 C CA . ASP A 1 392 ? 24.857 11.764 -7.939 1.00 65.88 392 ASP A CA 1
ATOM 2953 C C . ASP A 1 392 ? 25.406 13.198 -7.761 1.00 65.88 392 ASP A C 1
ATOM 2955 O O . ASP A 1 392 ? 24.654 14.165 -7.629 1.00 65.88 392 ASP A O 1
ATOM 2959 N N . MET A 1 393 ? 26.737 13.352 -7.783 1.00 49.84 393 MET A N 1
ATOM 2960 C CA . MET A 1 393 ? 27.450 14.630 -7.571 1.00 49.84 393 MET A CA 1
ATOM 2961 C C . MET A 1 393 ? 27.236 15.674 -8.685 1.00 49.84 393 MET A C 1
ATOM 2963 O O . MET A 1 393 ? 27.911 16.702 -8.710 1.00 49.84 393 MET A O 1
ATOM 2967 N N . SER A 1 394 ? 26.339 15.422 -9.637 1.00 52.88 394 SER A N 1
ATOM 2968 C CA . SER A 1 394 ? 25.961 16.401 -10.651 1.00 52.88 394 SER A CA 1
ATOM 2969 C C . SER A 1 394 ? 24.760 17.184 -10.111 1.00 52.88 394 SER A C 1
ATOM 2971 O O . SER A 1 394 ? 23.668 16.614 -10.051 1.00 52.88 394 SER A O 1
ATOM 2973 N N . PRO A 1 395 ? 24.925 18.452 -9.680 1.00 52.50 395 PRO A N 1
ATOM 2974 C CA . PRO A 1 395 ? 23.834 19.246 -9.134 1.00 52.50 395 PRO A CA 1
ATOM 2975 C C . PRO A 1 395 ? 22.926 19.647 -10.295 1.00 52.50 395 PRO A C 1
ATOM 2977 O O . PRO A 1 395 ? 23.088 20.690 -10.916 1.00 52.50 395 PRO A O 1
ATOM 2980 N N . LEU A 1 396 ? 22.027 18.750 -10.683 1.00 62.56 396 LEU A N 1
ATOM 2981 C CA . LEU A 1 396 ? 21.053 19.034 -11.732 1.00 62.56 396 LEU A CA 1
ATOM 2982 C C . LEU A 1 396 ? 19.701 19.449 -11.141 1.00 62.56 396 LEU A C 1
ATOM 2984 O O . LEU A 1 396 ? 18.863 19.960 -11.875 1.00 62.56 396 LEU A O 1
ATOM 2988 N N . ILE A 1 397 ? 19.493 19.207 -9.840 1.00 70.12 397 ILE A N 1
ATOM 2989 C CA . ILE A 1 397 ? 18.290 19.549 -9.075 1.00 70.12 397 ILE A CA 1
ATOM 2990 C C . ILE A 1 397 ? 18.748 19.923 -7.660 1.00 70.12 397 ILE A C 1
ATOM 2992 O O . ILE A 1 397 ? 19.086 19.046 -6.857 1.00 70.12 397 ILE A O 1
ATOM 2996 N N . GLU A 1 398 ? 18.831 21.220 -7.376 1.00 68.81 398 GLU A N 1
ATOM 2997 C CA . GLU A 1 398 ? 19.391 21.725 -6.118 1.00 68.81 398 GLU A CA 1
ATOM 2998 C C . GLU A 1 398 ? 18.310 21.988 -5.066 1.00 68.81 398 GLU A C 1
ATOM 3000 O O . GLU A 1 398 ? 18.598 21.912 -3.873 1.00 68.81 398 GLU A O 1
ATOM 3005 N N . GLN A 1 399 ? 17.083 22.307 -5.493 1.00 70.88 399 GLN A N 1
ATOM 3006 C CA . GLN A 1 399 ? 15.975 22.690 -4.612 1.00 70.88 399 GLN A CA 1
ATOM 3007 C C . GLN A 1 399 ? 14.623 22.137 -5.095 1.00 70.88 399 GLN A C 1
ATOM 3009 O O . GLN A 1 399 ? 14.469 21.734 -6.248 1.00 70.88 399 GLN A O 1
ATOM 3014 N N . ALA A 1 400 ? 13.608 22.168 -4.224 1.00 71.88 400 ALA A N 1
ATOM 3015 C CA . ALA A 1 400 ? 12.254 21.679 -4.514 1.00 71.88 400 ALA A CA 1
ATOM 3016 C C . ALA A 1 400 ? 11.629 22.316 -5.766 1.00 71.88 400 ALA A C 1
ATOM 3018 O O . ALA A 1 400 ? 10.960 21.642 -6.552 1.00 71.88 400 ALA A O 1
ATOM 3019 N N . ASP A 1 401 ? 11.865 23.611 -5.979 1.00 78.31 401 ASP A N 1
ATOM 3020 C CA . ASP A 1 401 ? 11.345 24.326 -7.148 1.00 78.31 401 ASP A CA 1
ATOM 3021 C C . ASP A 1 401 ? 11.964 23.805 -8.459 1.00 78.31 401 ASP A C 1
ATOM 3023 O O . ASP A 1 401 ? 11.285 23.762 -9.492 1.00 78.31 401 ASP A O 1
ATOM 3027 N N . ASP A 1 402 ? 13.208 23.312 -8.414 1.00 80.38 402 ASP A N 1
ATOM 3028 C CA . ASP A 1 402 ? 13.857 22.671 -9.560 1.00 80.38 402 ASP A CA 1
ATOM 3029 C C . ASP A 1 402 ? 13.181 21.336 -9.884 1.00 80.38 402 ASP A C 1
ATOM 3031 O O . ASP A 1 402 ? 12.928 21.049 -11.051 1.00 80.38 402 ASP A O 1
ATOM 3035 N N . VAL A 1 403 ? 12.790 20.547 -8.872 1.00 84.75 403 VAL A N 1
ATOM 3036 C CA . VAL A 1 403 ? 12.038 19.291 -9.069 1.00 84.75 403 VAL A CA 1
ATOM 3037 C C . VAL A 1 403 ? 10.749 19.555 -9.849 1.00 84.75 403 VAL A C 1
ATOM 3039 O O . VAL A 1 403 ? 10.444 18.847 -10.814 1.00 84.75 403 VAL A O 1
ATOM 3042 N N . VAL A 1 404 ? 9.991 20.587 -9.463 1.00 86.69 404 VAL A N 1
ATOM 3043 C CA . VAL A 1 404 ? 8.727 20.953 -10.124 1.00 86.69 404 VAL A CA 1
ATOM 3044 C C . VAL A 1 404 ? 8.976 21.417 -11.562 1.00 86.69 404 VAL A C 1
ATOM 3046 O O . VAL A 1 404 ? 8.293 20.965 -12.488 1.00 86.69 404 VAL A O 1
ATOM 3049 N N . SER A 1 405 ? 9.965 22.292 -11.758 1.00 89.25 405 SER A N 1
ATOM 3050 C CA . SER A 1 405 ? 10.347 22.826 -13.069 1.00 89.25 405 SER A CA 1
ATOM 3051 C C . SER A 1 405 ? 10.813 21.723 -14.025 1.00 89.25 405 SER A C 1
ATOM 3053 O O . SER A 1 405 ? 10.319 21.621 -15.150 1.00 89.25 405 SER A O 1
ATOM 3055 N N . GLU A 1 406 ? 11.696 20.835 -13.570 1.00 90.88 406 GLU A N 1
ATOM 3056 C CA . GLU A 1 406 ? 12.236 19.746 -14.385 1.00 90.88 406 GLU A CA 1
ATOM 3057 C C . GLU A 1 406 ? 11.193 18.664 -14.670 1.00 90.88 406 GLU A C 1
ATOM 3059 O O . GLU A 1 406 ? 11.092 18.188 -15.802 1.00 90.88 406 GLU A O 1
ATOM 3064 N N . THR A 1 407 ? 10.320 18.351 -13.707 1.00 91.50 407 THR A N 1
ATOM 3065 C CA . THR A 1 407 ? 9.162 17.471 -13.943 1.00 91.50 407 THR A CA 1
ATOM 3066 C C . THR A 1 407 ? 8.283 18.018 -15.066 1.00 91.50 407 THR A C 1
ATOM 3068 O O . THR A 1 407 ? 7.860 17.269 -15.951 1.00 91.50 407 THR A O 1
ATOM 3071 N N . LYS A 1 408 ? 8.016 19.330 -15.068 1.00 92.56 408 LYS A N 1
ATOM 3072 C CA . LYS A 1 408 ? 7.234 19.979 -16.125 1.00 92.56 408 LYS A CA 1
ATOM 3073 C C . LYS A 1 408 ? 7.941 19.886 -17.481 1.00 92.56 408 LYS A C 1
ATOM 3075 O O . LYS A 1 408 ? 7.309 19.464 -18.447 1.00 92.56 408 LYS A O 1
ATOM 3080 N N . LYS A 1 409 ? 9.243 20.182 -17.549 1.00 92.88 409 LYS A N 1
ATOM 3081 C CA . LYS A 1 409 ? 10.037 20.075 -18.788 1.00 92.88 409 LYS A CA 1
ATOM 3082 C C . LYS A 1 409 ? 10.096 18.647 -19.335 1.00 92.88 409 LYS A C 1
ATOM 3084 O O . LYS A 1 409 ? 10.077 18.453 -20.548 1.00 92.88 409 LYS A O 1
ATOM 3089 N N . LEU A 1 410 ? 10.181 17.629 -18.477 1.00 94.88 410 LEU A N 1
ATOM 3090 C CA . LEU A 1 410 ? 10.125 16.223 -18.898 1.00 94.88 410 LEU A CA 1
ATOM 3091 C C . LEU A 1 410 ? 8.762 15.891 -19.522 1.00 94.88 410 LEU A C 1
ATOM 3093 O O . LEU A 1 410 ? 8.710 15.322 -20.613 1.00 94.88 410 LEU A O 1
ATOM 3097 N N . LYS A 1 411 ? 7.665 16.312 -18.880 1.00 94.88 411 LYS A N 1
ATOM 3098 C CA . LYS A 1 411 ? 6.301 16.120 -19.403 1.00 94.88 411 LYS A CA 1
ATOM 3099 C C . LYS A 1 411 ? 6.090 16.829 -20.743 1.00 94.88 411 LYS A C 1
ATOM 3101 O O . LYS A 1 411 ? 5.552 16.228 -21.667 1.00 94.88 411 LYS A O 1
ATOM 3106 N N . GLU A 1 412 ? 6.555 18.071 -20.878 1.00 94.81 412 GLU A N 1
ATOM 3107 C CA . GLU A 1 412 ? 6.476 18.847 -22.128 1.00 94.81 412 GLU A CA 1
ATOM 3108 C C . GLU A 1 412 ? 7.252 18.195 -23.280 1.00 94.81 412 GLU A C 1
ATOM 3110 O O . GLU A 1 412 ? 6.835 18.283 -24.433 1.00 94.81 412 GLU A O 1
ATOM 3115 N N . ARG A 1 413 ? 8.339 17.478 -22.974 1.00 94.56 413 ARG A N 1
ATOM 3116 C CA . ARG A 1 413 ? 9.113 16.697 -23.952 1.00 94.56 413 ARG A CA 1
ATOM 3117 C C . ARG A 1 413 ? 8.548 15.303 -24.234 1.00 94.56 413 ARG A C 1
ATOM 3119 O O . ARG A 1 413 ? 9.121 14.569 -25.034 1.00 94.56 413 ARG A O 1
ATOM 3126 N N . GLY A 1 414 ? 7.429 14.941 -23.609 1.00 94.19 414 GLY A N 1
ATOM 3127 C CA . GLY A 1 414 ? 6.694 13.715 -23.905 1.00 94.19 414 GLY A CA 1
ATOM 3128 C C . GLY A 1 414 ? 6.917 12.557 -22.934 1.00 94.19 414 GLY A C 1
ATOM 3129 O O . GLY A 1 414 ? 6.405 11.471 -23.207 1.00 94.19 414 GLY A O 1
ATOM 3130 N N . VAL A 1 415 ? 7.611 12.755 -21.808 1.00 96.31 415 VAL A N 1
ATOM 3131 C CA . VAL A 1 415 ? 7.691 11.748 -20.733 1.00 96.31 415 VAL A CA 1
ATOM 3132 C C . VAL A 1 415 ? 6.303 11.550 -20.115 1.00 96.31 415 VAL A C 1
ATOM 3134 O O . VAL A 1 415 ? 5.683 12.502 -19.641 1.00 96.31 415 VAL A O 1
ATOM 3137 N N . ASP A 1 416 ? 5.804 10.315 -20.143 1.00 95.69 416 ASP A N 1
ATOM 3138 C CA . ASP A 1 416 ? 4.427 9.956 -19.770 1.00 95.69 416 ASP A CA 1
ATOM 3139 C C . ASP A 1 416 ? 4.312 8.735 -18.840 1.00 95.69 416 ASP A C 1
ATOM 3141 O O . ASP A 1 416 ? 3.209 8.264 -18.551 1.00 95.69 416 ASP A O 1
ATOM 3145 N N . GLY A 1 417 ? 5.445 8.240 -18.353 1.00 95.81 417 GLY A N 1
ATOM 3146 C CA . GLY A 1 417 ? 5.538 7.292 -17.253 1.00 95.81 417 GLY A CA 1
ATOM 3147 C C . GLY A 1 417 ? 5.759 7.983 -15.907 1.00 95.81 417 GLY A C 1
ATOM 3148 O O . GLY A 1 417 ? 5.529 9.181 -15.743 1.00 95.81 417 GLY A O 1
ATOM 3149 N N . MET A 1 418 ? 6.216 7.203 -14.933 1.00 96.00 418 MET A N 1
ATOM 3150 C CA . MET A 1 418 ? 6.502 7.649 -13.572 1.00 96.00 418 MET A CA 1
ATOM 3151 C C . MET A 1 418 ? 7.720 8.581 -13.578 1.00 96.00 418 MET A C 1
ATOM 3153 O O . MET A 1 418 ? 8.759 8.232 -14.135 1.00 96.00 418 MET A O 1
ATOM 3157 N N . ILE A 1 419 ? 7.609 9.754 -12.956 1.00 94.62 419 ILE A N 1
ATOM 3158 C CA . ILE A 1 419 ? 8.725 10.694 -12.778 1.00 94.62 419 ILE A CA 1
ATOM 3159 C C . ILE A 1 419 ? 9.041 10.755 -11.280 1.00 94.62 419 ILE A C 1
ATOM 3161 O O . ILE A 1 419 ? 8.278 11.338 -10.516 1.00 94.62 419 ILE A O 1
ATOM 3165 N N . ASP A 1 420 ? 10.147 10.135 -10.871 1.00 90.75 420 ASP A N 1
ATOM 3166 C CA . ASP A 1 420 ? 10.638 10.063 -9.486 1.00 90.75 420 ASP A CA 1
ATOM 3167 C C . ASP A 1 420 ? 12.011 10.738 -9.386 1.00 90.75 420 ASP A C 1
ATOM 3169 O O . ASP A 1 420 ? 13.048 10.087 -9.266 1.00 90.75 420 ASP A O 1
ATOM 3173 N N . ILE A 1 421 ? 12.014 12.067 -9.523 1.00 89.56 421 ILE A N 1
ATOM 3174 C CA . ILE A 1 421 ? 13.217 12.892 -9.372 1.00 89.56 421 ILE A CA 1
ATOM 3175 C C . ILE A 1 421 ? 13.195 13.660 -8.046 1.00 89.56 421 ILE A C 1
ATOM 3177 O O . ILE A 1 421 ? 12.138 14.079 -7.573 1.00 89.56 421 ILE A O 1
ATOM 3181 N N . ARG A 1 422 ? 14.370 13.833 -7.440 1.00 84.75 422 ARG A N 1
ATOM 3182 C CA . ARG A 1 422 ? 14.580 14.358 -6.085 1.00 84.75 422 ARG A CA 1
ATOM 3183 C C . ARG A 1 422 ? 15.741 15.344 -6.046 1.00 84.75 422 ARG A C 1
ATOM 3185 O O . ARG A 1 422 ? 16.630 15.306 -6.897 1.00 84.75 422 ARG A O 1
ATOM 3192 N N . GLU A 1 423 ? 15.744 16.187 -5.023 1.00 80.12 423 GLU A N 1
ATOM 3193 C CA . GLU A 1 423 ? 16.857 17.088 -4.712 1.00 80.12 423 GLU A CA 1
ATOM 3194 C C . GLU A 1 423 ? 18.136 16.308 -4.373 1.00 80.12 423 GLU A C 1
ATOM 3196 O O . GLU A 1 423 ? 18.087 15.230 -3.772 1.00 80.12 423 GLU A O 1
ATOM 3201 N N . SER A 1 424 ? 19.295 16.868 -4.729 1.00 71.88 424 SER A N 1
ATOM 3202 C CA . SER A 1 424 ? 20.588 16.294 -4.345 1.00 71.88 424 SER A CA 1
ATOM 3203 C C . SER A 1 424 ? 20.816 16.379 -2.829 1.00 71.88 424 SER A C 1
ATOM 3205 O O . SER A 1 424 ? 20.698 17.434 -2.203 1.00 71.88 424 SER A O 1
ATOM 3207 N N . THR A 1 425 ? 21.233 15.267 -2.227 1.00 63.41 425 THR A N 1
ATOM 3208 C CA . THR A 1 425 ? 21.515 15.165 -0.781 1.00 63.41 425 THR A CA 1
ATOM 3209 C C . THR A 1 425 ? 22.816 15.854 -0.355 1.00 63.41 425 THR A C 1
ATOM 3211 O O . THR A 1 425 ? 22.999 16.136 0.832 1.00 63.41 425 THR A O 1
ATOM 3214 N N . THR A 1 426 ? 23.687 16.213 -1.304 1.00 52.38 426 THR A N 1
ATOM 3215 C CA . THR A 1 426 ? 24.985 16.867 -1.048 1.00 52.38 426 THR A CA 1
ATOM 3216 C C . THR A 1 426 ? 24.846 18.250 -0.388 1.00 52.38 426 THR A C 1
ATOM 3218 O O . THR A 1 426 ? 25.756 18.686 0.317 1.00 52.38 426 THR A O 1
ATOM 3221 N N . LEU A 1 427 ? 23.701 18.928 -0.559 1.00 44.00 427 LEU A N 1
ATOM 3222 C CA . LEU A 1 427 ? 23.409 20.246 0.032 1.00 44.00 427 LEU A CA 1
ATOM 3223 C C . LEU A 1 427 ? 22.335 20.225 1.133 1.00 44.00 427 LEU A C 1
ATOM 3225 O O . LEU A 1 427 ? 22.286 21.152 1.941 1.00 44.00 427 LEU A O 1
ATOM 3229 N N . ALA A 1 428 ? 21.518 19.173 1.254 1.00 43.88 428 ALA A N 1
ATOM 3230 C CA . ALA A 1 428 ? 20.536 19.061 2.342 1.00 43.88 428 ALA A CA 1
ATOM 3231 C C . ALA A 1 428 ? 21.210 19.054 3.735 1.00 43.88 428 ALA A C 1
ATOM 3233 O O . ALA A 1 428 ? 20.672 19.592 4.705 1.00 43.88 428 ALA A O 1
ATOM 3234 N N . ILE A 1 429 ? 22.442 18.535 3.817 1.00 42.31 429 ILE A N 1
ATOM 3235 C CA . ILE A 1 429 ? 23.264 18.517 5.038 1.00 42.31 429 ILE A CA 1
ATOM 3236 C C . ILE A 1 429 ? 23.814 19.918 5.390 1.00 42.31 429 ILE A C 1
ATOM 3238 O O . ILE A 1 429 ? 23.987 20.236 6.570 1.00 42.31 429 ILE A O 1
ATOM 3242 N N . THR A 1 430 ? 24.058 20.784 4.403 1.00 40.25 430 THR A N 1
ATOM 3243 C CA . THR A 1 430 ? 24.565 22.157 4.604 1.00 40.25 430 THR A CA 1
ATOM 3244 C C . THR A 1 430 ? 23.447 23.199 4.715 1.00 40.25 430 THR A C 1
ATOM 3246 O O . THR A 1 430 ? 23.595 24.154 5.475 1.00 40.25 430 THR A O 1
ATOM 3249 N N . GLY A 1 431 ? 22.302 23.001 4.056 1.00 38.41 431 GLY A N 1
ATOM 3250 C CA . GLY A 1 431 ? 21.126 23.875 4.145 1.00 38.41 431 GLY A CA 1
ATOM 3251 C C . GLY A 1 431 ? 20.299 23.680 5.422 1.00 38.41 431 GLY A C 1
ATOM 3252 O O . GLY A 1 431 ? 19.828 24.661 6.002 1.00 38.41 431 GLY A O 1
ATOM 3253 N N . GLY A 1 432 ? 20.184 22.439 5.915 1.00 33.00 432 GLY A N 1
ATOM 3254 C CA . GLY A 1 432 ? 19.468 22.126 7.159 1.00 33.00 432 GLY A CA 1
ATOM 3255 C C . GLY A 1 432 ? 20.154 22.674 8.415 1.00 33.00 432 GLY A C 1
ATOM 3256 O O . GLY A 1 432 ? 19.487 23.136 9.333 1.00 33.00 432 GLY A O 1
ATOM 3257 N N . LYS A 1 433 ? 21.494 22.732 8.436 1.00 33.84 433 LYS A N 1
ATOM 3258 C CA . LYS A 1 433 ? 22.244 23.309 9.569 1.00 33.84 433 LYS A CA 1
ATOM 3259 C C . LYS A 1 433 ? 22.237 24.839 9.622 1.00 33.84 433 LYS A C 1
ATOM 3261 O O . LYS A 1 433 ? 22.476 25.390 10.694 1.00 33.84 433 LYS A O 1
ATOM 3266 N N . LEU A 1 434 ? 21.969 25.528 8.509 1.00 34.91 434 LEU A N 1
ATOM 3267 C CA . LEU A 1 434 ? 21.971 26.998 8.454 1.00 34.91 434 LEU A CA 1
ATOM 3268 C C . LEU A 1 434 ? 20.590 27.623 8.695 1.00 34.91 434 LEU A C 1
ATOM 3270 O O . LEU A 1 434 ? 20.521 28.750 9.185 1.00 34.91 434 LEU A O 1
ATOM 3274 N N . LYS A 1 435 ? 19.488 26.912 8.412 1.00 32.16 435 LYS A N 1
ATOM 3275 C CA . LYS A 1 435 ? 18.140 27.428 8.713 1.00 32.16 435 LYS A CA 1
ATOM 3276 C C . LYS A 1 435 ? 17.806 27.412 10.209 1.00 32.16 435 LYS A C 1
ATOM 3278 O O . LYS A 1 435 ? 17.189 28.367 10.668 1.00 32.16 435 LYS A O 1
ATOM 3283 N N . ASP A 1 436 ? 18.314 26.443 10.971 1.00 34.22 436 ASP A N 1
ATOM 3284 C CA . ASP A 1 436 ? 18.102 26.393 12.430 1.00 34.22 436 ASP A CA 1
ATOM 3285 C C . ASP A 1 436 ? 19.028 27.326 13.228 1.00 34.22 436 ASP A C 1
ATOM 3287 O O . ASP A 1 436 ? 18.752 27.629 14.382 1.00 34.22 436 ASP A O 1
ATOM 3291 N N . THR A 1 437 ? 20.102 27.856 12.630 1.00 33.16 437 THR A N 1
ATOM 3292 C CA . THR A 1 437 ? 20.988 28.830 13.302 1.00 33.16 437 THR A CA 1
ATOM 3293 C C . THR A 1 437 ? 20.714 30.287 12.925 1.00 33.16 437 THR A C 1
ATOM 3295 O O . THR A 1 437 ? 21.146 31.189 13.638 1.00 33.16 437 THR A O 1
ATOM 3298 N N . ALA A 1 438 ? 19.969 30.562 11.850 1.00 33.16 438 ALA A N 1
ATOM 3299 C CA . ALA A 1 438 ? 19.635 31.934 11.456 1.00 33.16 438 ALA A CA 1
ATOM 3300 C C . ALA A 1 438 ? 18.436 32.531 12.227 1.00 33.16 438 ALA A C 1
ATOM 3302 O O . ALA A 1 438 ? 18.272 33.754 12.232 1.00 33.16 438 ALA A O 1
ATOM 3303 N N . GLY A 1 439 ? 17.624 31.693 12.886 1.00 31.23 439 GLY A N 1
ATOM 3304 C CA . GLY A 1 439 ? 16.511 32.119 13.746 1.00 31.23 439 GLY A CA 1
ATOM 3305 C C . GLY A 1 439 ? 16.936 32.552 15.155 1.00 31.23 439 GLY A C 1
ATOM 3306 O O . GLY A 1 439 ? 16.370 33.499 15.687 1.00 31.23 439 GLY A O 1
ATOM 3307 N N . ASP A 1 440 ? 17.989 31.944 15.711 1.00 34.47 440 ASP A N 1
ATOM 3308 C CA . ASP A 1 440 ? 18.376 32.121 17.124 1.00 34.47 440 ASP A CA 1
ATOM 3309 C C . ASP A 1 440 ? 19.474 33.173 17.378 1.00 34.47 440 ASP A C 1
ATOM 3311 O O . ASP A 1 440 ? 19.798 33.484 18.523 1.00 34.47 440 ASP A O 1
ATOM 3315 N N . VAL A 1 441 ? 20.041 33.789 16.333 1.00 34.94 441 VAL A N 1
ATOM 3316 C CA . VAL A 1 441 ? 21.131 34.781 16.489 1.00 34.94 441 VAL A CA 1
ATOM 3317 C C . VAL A 1 441 ? 20.628 36.234 16.476 1.00 34.94 441 VAL A C 1
ATOM 3319 O O . VAL A 1 441 ? 21.369 37.149 16.837 1.00 34.94 441 VAL A O 1
ATOM 3322 N N . LYS A 1 442 ? 19.357 36.490 16.131 1.00 32.38 442 LYS A N 1
ATOM 3323 C CA . LYS A 1 442 ? 18.808 37.861 16.159 1.00 32.38 442 LYS A CA 1
ATOM 3324 C C . LYS A 1 442 ? 18.320 38.326 17.534 1.00 32.38 442 LYS A C 1
ATOM 3326 O O . LYS A 1 442 ? 18.343 39.531 17.769 1.00 32.38 442 LYS A O 1
ATOM 3331 N N . ASP A 1 443 ? 18.033 37.410 18.459 1.00 35.41 443 ASP A N 1
ATOM 3332 C CA . ASP A 1 443 ? 17.541 37.767 19.800 1.00 35.41 443 ASP A CA 1
ATOM 3333 C C . ASP A 1 443 ? 18.609 37.694 20.909 1.00 35.41 443 ASP A C 1
ATOM 3335 O O . ASP A 1 443 ? 18.415 38.252 21.988 1.00 35.41 443 ASP A O 1
ATOM 3339 N N . SER A 1 444 ? 19.794 37.120 20.648 1.00 32.94 444 SER A N 1
ATOM 3340 C CA . SER A 1 444 ? 20.864 37.000 21.659 1.00 32.94 444 SER A CA 1
ATOM 3341 C C . SER A 1 444 ? 21.898 38.144 21.657 1.00 32.94 444 SER A C 1
ATOM 3343 O O . SER A 1 444 ? 22.756 38.199 22.542 1.00 32.94 444 SER A O 1
ATOM 3345 N N . VAL A 1 445 ? 21.853 39.062 20.681 1.00 34.34 445 VAL A N 1
ATOM 3346 C CA . VAL A 1 445 ? 22.862 40.137 20.518 1.00 34.34 445 VAL A CA 1
ATOM 3347 C C . VAL A 1 445 ? 22.377 41.495 21.058 1.00 34.34 445 VAL A C 1
ATOM 3349 O O . VAL A 1 445 ? 23.168 42.423 21.212 1.00 34.34 445 VAL A O 1
ATOM 3352 N N . VAL A 1 446 ? 21.105 41.614 21.460 1.00 35.81 446 VAL A N 1
ATOM 3353 C CA . VAL A 1 446 ? 20.539 42.868 22.007 1.00 35.81 446 VAL A CA 1
ATOM 3354 C C . VAL A 1 446 ? 20.455 42.876 23.547 1.00 35.81 446 VAL A C 1
ATOM 3356 O O . VAL A 1 446 ? 20.318 43.943 24.145 1.00 35.81 446 VAL A O 1
ATOM 3359 N N . SER A 1 447 ? 20.644 41.741 24.233 1.00 33.69 447 SER A N 1
ATOM 3360 C CA . SER A 1 447 ? 20.540 41.663 25.705 1.00 33.69 447 SER A CA 1
ATOM 3361 C C . SER A 1 447 ? 21.868 41.747 26.475 1.00 33.69 447 SER A C 1
ATOM 3363 O O . SER A 1 447 ? 21.844 41.822 27.700 1.00 33.69 447 SER A O 1
ATOM 3365 N N . SER A 1 448 ? 23.023 41.783 25.800 1.00 32.25 448 SER A N 1
ATOM 3366 C CA . SER A 1 448 ? 24.341 41.651 26.460 1.00 32.25 448 SER A CA 1
ATOM 3367 C C . SER A 1 448 ? 25.174 42.942 26.515 1.00 32.25 448 SER A C 1
ATOM 3369 O O . SER A 1 448 ? 26.312 42.915 26.971 1.00 32.25 448 SER A O 1
ATOM 3371 N N . PHE A 1 449 ? 24.625 44.090 26.094 1.00 31.02 449 PHE A N 1
ATOM 3372 C CA . PHE A 1 449 ? 25.353 45.374 26.033 1.00 31.02 449 PHE A CA 1
ATOM 3373 C C . PHE A 1 449 ? 24.916 46.437 27.060 1.00 31.02 449 PHE A C 1
ATOM 3375 O O . PHE A 1 449 ? 25.275 47.609 26.944 1.00 31.02 449 PHE A O 1
ATOM 3382 N N . LYS A 1 450 ? 24.173 46.052 28.104 1.00 34.88 450 LYS A N 1
ATOM 3383 C CA . LYS A 1 450 ? 23.828 46.941 29.228 1.00 34.88 450 LYS A CA 1
ATOM 3384 C C . LYS A 1 450 ? 24.038 46.239 30.568 1.00 34.88 450 LYS A C 1
ATOM 3386 O O . LYS A 1 450 ? 23.093 45.762 31.182 1.00 34.88 450 LYS A O 1
ATOM 3391 N N . GLY A 1 451 ? 25.283 46.203 31.035 1.00 29.05 451 GLY A N 1
ATOM 3392 C CA . GLY A 1 451 ? 25.597 45.705 32.371 1.00 29.05 451 GLY A CA 1
ATOM 3393 C C . GLY A 1 451 ? 27.058 45.898 32.762 1.00 29.05 451 GLY A C 1
ATOM 3394 O O . GLY A 1 451 ? 27.891 45.068 32.440 1.00 29.05 451 GLY A O 1
ATOM 3395 N N . ALA A 1 452 ? 27.322 46.975 33.505 1.00 31.03 452 ALA A N 1
ATOM 3396 C CA . ALA A 1 452 ? 28.468 47.166 34.401 1.00 31.03 452 ALA A CA 1
ATOM 3397 C C . ALA A 1 452 ? 29.882 47.279 33.787 1.00 31.03 452 ALA A C 1
ATOM 3399 O O . ALA A 1 452 ? 30.708 46.375 33.865 1.00 31.03 452 ALA A O 1
ATOM 3400 N N . VAL A 1 453 ? 30.219 48.497 33.346 1.00 29.42 453 VAL A N 1
ATOM 3401 C CA . VAL A 1 453 ? 31.582 49.029 33.498 1.00 29.42 453 VAL A CA 1
ATOM 3402 C C . VAL A 1 453 ? 31.736 49.470 34.959 1.00 29.42 453 VAL A C 1
ATOM 3404 O O . VAL A 1 453 ? 31.059 50.399 35.394 1.00 29.42 453 VAL A O 1
ATOM 3407 N N . SER A 1 454 ? 32.615 48.813 35.716 1.00 30.12 454 SER A N 1
ATOM 3408 C CA . SER A 1 454 ? 33.111 49.288 37.012 1.00 30.12 454 SER A CA 1
ATOM 3409 C C . SER A 1 454 ? 34.637 49.298 36.971 1.00 30.12 454 SER A C 1
ATOM 3411 O O . SER A 1 454 ? 35.275 48.276 36.729 1.00 30.12 454 SER A O 1
ATOM 3413 N N . PHE A 1 455 ? 35.199 50.493 37.136 1.00 30.44 455 PHE A N 1
ATOM 3414 C CA . PHE A 1 455 ? 36.628 50.785 37.165 1.00 30.44 455 PHE A CA 1
ATOM 3415 C C . PHE A 1 455 ? 37.211 50.571 38.570 1.00 30.44 455 PHE A C 1
ATOM 3417 O O . PHE A 1 455 ? 36.653 51.049 39.557 1.00 30.44 455 PHE A O 1
ATOM 3424 N N . GLY A 1 456 ? 38.413 49.992 38.635 1.00 25.48 456 GLY A N 1
ATOM 3425 C CA . GLY A 1 456 ? 39.332 50.072 39.782 1.00 25.48 456 GLY A CA 1
ATOM 3426 C C . GLY A 1 456 ? 39.947 48.714 40.129 1.00 25.48 456 GLY A C 1
ATOM 3427 O O . GLY A 1 456 ? 39.246 47.717 40.142 1.00 25.48 456 GLY A O 1
ATOM 3428 N N . LYS A 1 457 ? 41.236 48.559 40.435 1.00 27.92 457 LYS A N 1
ATOM 3429 C CA . LYS A 1 457 ? 42.366 49.475 40.636 1.00 27.92 457 LYS A CA 1
ATOM 3430 C C . LYS A 1 457 ? 43.656 48.679 40.389 1.00 27.92 457 LYS A C 1
ATOM 3432 O O . LYS A 1 457 ? 43.690 47.469 40.582 1.00 27.92 457 LYS A O 1
ATOM 3437 N N . TRP A 1 458 ? 44.696 49.405 40.006 1.00 30.83 458 TRP A N 1
ATOM 3438 C CA . TRP A 1 458 ? 46.062 48.944 39.772 1.00 30.83 458 TRP A CA 1
ATOM 3439 C C . TRP A 1 458 ? 46.781 48.442 41.035 1.00 30.83 458 TRP A C 1
ATOM 3441 O O . TRP A 1 458 ? 46.619 49.024 42.112 1.00 30.83 458 TRP A O 1
ATOM 3451 N N . LYS A 1 459 ? 47.686 47.478 40.837 1.00 32.59 459 LYS A N 1
ATOM 3452 C CA . LYS A 1 459 ? 49.097 47.588 41.232 1.00 32.59 459 LYS A CA 1
ATOM 3453 C C . LYS A 1 459 ? 49.976 47.065 40.108 1.00 32.59 459 LYS A C 1
ATOM 3455 O O . LYS A 1 459 ? 49.548 46.074 39.477 1.00 32.59 459 LYS A O 1
#

Sequence (459 aa):
MQGPTGMPTRDEFVTAPGKGPNILPLDIPPLAQQHAQQVSDAYRTGGAKAATTKLQELVQAQPALDTAYVNELIRMTQPTLQQVGAELGVRVSKDKDDSKKNGITRDSLNALAAVAERAGPEGQQALGKALADGLPNSGQLNQFDDVLQDMKTKNPIGAVLLGGATVTELQASGKDKAAKELQREHKPLDYQGQWKPGQKLSEANNAHSTNTQHDFNKAVEEGKNWVEGDLQTKKDGGMEMNHDESGPKLSFQEWLAKGKALGVGVKVDVKLDAFKNDPVKKEAAVKEMVKQVVDSGIPGERLMFSVNPTEARWIREALGDKLPNATMGINAPDGALTSDTAAAMQQHITDNAPRPVSFITRYKDIKDASPEVIQALKNGKATVSVWNDPGDMSPLIEQADDVVSETKKLKERGVDGMIDIRESTTLAITGGKLKDTAGDVKDSVVSSFKGAVSFGKWK

Organism: NCBI:txid2590453

InterPro domains:
  IPR017946 PLC-like phosphodiesterase, TIM beta/alpha-barrel domain superfamily [G3DSA:3.20.20.190] (201-423)
  IPR017946 PLC-like phosphodiesterase, TIM beta/alpha-barrel domain superfamily [SSF51695] (211-419)

Radius of gyration: 28.25 Å; chains: 1; bounding box: 112×75×79 Å